Protein 1WZA (pdb70)

Nearest PDB structures (foldseek):
  1wza-assembly1_A  TM=1.002E+00  e=0.000E+00  Halothermothrix orenii
  7jjn-assembly2_B  TM=8.654E-01  e=2.143E-45  Agathobacter rectalis DSM 17629
  1lwh-assembly1_B  TM=9.141E-01  e=2.212E-43  Thermotoga maritima
  9fz2-assembly1_A  TM=8.509E-01  e=9.865E-45  Ruminococcus bromii
  6bs6-assembly2_B  TM=8.696E-01  e=1.626E-41  Bacteroides thetaiotaomicron VPI-5482

B-factor: mean 19.09, std 12.78, range [3.84, 70.96]

Organism: NCBI:txid31909

InterPro domains:
  IPR006047 Glycosyl hydrolase family 13, catalytic domain [PF00128] (37-436)
  IPR006047 Glycosyl hydrolase family 13, catalytic domain [SM00642] (36-428)
  IPR013780 Glycosyl hydrolase, all-beta [G3DSA:2.60.40.1180] (437-515)
  IPR017853 Glycoside hydrolase superfamily [SSF51445] (30-434)
  IPR045857 Oligo-1,6-glucosidase, domain 2 [G3DSA:3.90.400.10] (141-204)

Solvent-accessible surface area: 20446 Å² total; per-residue (Å²): 109,108,58,60,5,0,3,0,3,0,1,1,13,0,0,26,6,36,103,59,83,0,30,0,6,0,101,0,0,44,106,55,1,77,19,0,13,41,36,63,109,151,48,100,69,2,0,2,0,48,0,0,4,0,1,2,0,0,98,17,68,28,51,38,3,35,4,0,13,49,4,113,111,4,9,95,65,3,19,75,69,110,6,0,69,106,0,6,126,16,0,80,150,64,43,1,36,0,0,0,5,3,11,2,4,12,0,2,58,147,10,62,34,9,58,109,0,12,176,64,129,138,19,141,41,37,79,3,4,34,51,38,66,122,92,52,106,26,153,116,114,194,160,106,54,51,116,15,41,24,181,8,140,23,32,31,5,31,0,72,82,114,37,0,18,0,1,0,16,1,63,16,109,77,2,33,114,80,0,6,29,2,0,54,62,1,2,146,29,16,0,11,0,0,10,0,41,0,39,7,52,12,15,66,133,103,45,97,107,85,5,21,91,3,1,76,77,0,32,108,46,0,59,127,49,57,75,0,0,1,0,0,20,8,129,59,67,3,74,39,5,0,19,5,14,111,83,12,5,18,0,0,7,4,6,57,2,6,99,12,1,14,57,3,1,122,63,4,120,15,150,35,0,31,136,54,0,124,79,0,15,33,2,2,59,175,62,14,20,85,59,98,31,22,2,0,2,6,3,4,9,2,42,38,62,4,7,2,21,66,5,64,79,38,90,76,48,5,33,2,0,0,2,0,1,1,3,0,12,4,0,0,7,0,3,0,0,7,0,0,3,1,62,2,102,45,81,71,76,25,1,7,2,0,0,1,7,57,71,40,116,32,162,9,23,4,137,57,28,112,21,145,82,0,95,60,62,6,1,12,79,76,5,87,146,78,147,49,5,6,0,10,1,3,10,67,3,0,12,24,1,53,114,18,82,5,1,18,73,2,98,32,77,21,38,139,9,32,154,19,5,0,0,0,44,0,48,67,148,184,61,37,0,38,0,9,0,1,2,16,105,117,87,20,135,5,128,10,54,55,57,97,32,59,67,60,21,39,1,26,110,137,158,14,94,43,93,137,104,130,123,98,12,46,5,60,1,35,39,25,9,2,0,0,0,20,86,144

Secondary structure (DSSP, 8-state):
------EEEE-GGGS--SSSSS---HHHHHHTHHHH--S-TT--SS---SEEEE---EE-SSSS--S-SEEEEE-GGG--HHHHHHHHHHHHHTT-EEEEE---SB--TTSHHHHHHHT-TT-TTGGGB-B--S-----B-SSS-B-SEEEETTEEEE-SS-TTSPBB-TTSHHHHHHHHHHHHHHHHTT--EEEEE---TTS-GGGTTHHHHHHHHHHHHHTTTS--EEEEE--S-HHHHGGGGTTT-SEEB-HHHHHHHHHHHHHT-SHHHHHHHHHHHHHHHHHT-TTS---B-BS--TTS--HHHHTTT-HHHHHHHHHHHTTSSS--EEETTGGGT----SSHHHHTPPP--SSS--TT---SS--TTTTTT--HHHHTT-TTSHHHHHHHHHHHHHH-THHHHSEEEEE---TTEEEEEEE-SS-EEEEEEE-SSS-EEEEEESS-EEEEEESSSS----EE-SSEEEEEEPTT-EEEEEE-

CATH classification: 3.20.20.80 (+2 more: 3.90.400.10, 2.60.40.1180)

Radius of gyration: 23.41 Å; Cα contacts (8 Å, |Δi|>4): 1065; chains: 1; bounding box: 61×54×66 Å

Foldseek 3Di:
DDQFWAEEEDAQQFEWDDPPPQGGALVRCLVCVVQAFVLDLVDLNHLQTQEYEYQAQADDPDSRHLAHQDLVFGHVSHPGLVSVLVSLVSSVSSNHAYAYAQNLQWHFCNHPLNVQLLVDVPGPSVLQFAFDDDDFDWDDDDPQGITQWADGVVGITGHNRDPRTTGTQPVDVVSLVVSLVSLLVVVVSNHQYYEYAQDRPNQPPVRVVVSLVSLLVSQVSSCVNPHHAYEYEDPDDLLVVQCNLVRHHQEYEDPQLLVQLLVLLLVLFCPSNQVSVCVNVVSNCVRQNAPSHAYEYENDELVFWQSCVSNVVDVLSLLLSLLVRLQAEHHYYHYQQSQFSFGAHDDSDRSNHRAAADQADDHTTHPPDPNVRPNNPTHPVVQVPDCLHSNVLSSVSSSLCVVPVLSHRFDKAWDDFDGRWTWIWRDDPPWTKIKIWGSFQAKDKGKDFADDKDWDDKSDDDDWDWDDDPRITMTIHHGRIMTMMTGD

Sequence (488 aa):
FEKHGTYYEIFVRSFYDSDGDGIGDLKGIIEKLDYLNDGDPETIADLGVNGIWLMPIFKSPSYHGYDVTDYYKINPDYGTLEDFHKLVEAAHQRGIKVIIDLPINHTSERHPWFLKASRDKNSEYRDYYVWAGPDTDTKETKLDGGRVWHYSPTGMYYGYFWSGMPDLNYNNPEVQEKVIGIAKYWLKQGVDGFRLDGAMHIFPPAQYDKNFTWWEKFRQEIEEVKPVYLVGEVWDISETVAPYFKYGFDSTFNFKLAEAVIATAKAGFPFGFNKKAKHIYGVYDREVGFGNYIDAPFLTNHDQNRILDQLGQDRNKARVAASIYLTLPGNPFIYYGEEIGMRGQGPHEVIREPFQWYNGSGEGETYWEPAMYNDGFTSVEQEEKNLDSLLNHYRRLIHFRNENPVFYTGKIEIINGGLNVVAFRRYNDKRDLYVYHNLVNRPVKIKVASGNWTLLFNSGDKEITPVEDNNKLMYTIPAYTTIVLEKE

Structure (mmCIF, N/CA/C/O backbone):
data_1WZA
#
_entry.id   1WZA
#
_cell.length_a   55.126
_cell.length_b   61.658
_cell.length_c   147.625
_cell.angle_alpha   90.00
_cell.angle_beta   90.00
_cell.angle_gamma   90.00
#
_symmetry.space_group_name_H-M   'P 21 21 21'
#
loop_
_entity.id
_entity.type
_entity.pdbx_description
1 polymer 'alpha-amylase A'
2 non-polymer 'CALCIUM ION'
3 water water
#
loop_
_atom_site.group_PDB
_atom_site.id
_atom_site.type_symbol
_atom_site.label_atom_id
_atom_site.label_alt_id
_atom_site.label_comp_id
_atom_site.label_asym_id
_atom_site.label_entity_id
_atom_site.label_seq_id
_atom_site.pdbx_PDB_ins_code
_atom_site.Cartn_x
_atom_site.Cartn_y
_atom_site.Cartn_z
_atom_site.occupancy
_atom_site.B_iso_or_equiv
_atom_site.auth_seq_id
_atom_site.auth_comp_id
_atom_site.auth_asym_id
_atom_site.auth_atom_id
_atom_site.pdbx_PDB_model_num
ATOM 1 N N . PHE A 1 1 ? 35.446 54.774 8.477 1.00 25.14 28 PHE A N 1
ATOM 2 C CA . PHE A 1 1 ? 34.702 53.571 8.958 1.00 23.96 28 PHE A CA 1
ATOM 3 C C . PHE A 1 1 ? 35.524 52.861 10.031 1.00 22.99 28 PHE A C 1
ATOM 4 O O . PHE A 1 1 ? 36.454 52.114 9.724 1.00 24.11 28 PHE A O 1
ATOM 12 N N . GLU A 1 2 ? 35.181 53.117 11.290 1.00 21.38 29 GLU A N 1
ATOM 13 C CA . GLU A 1 2 ? 35.876 52.514 12.425 1.00 20.16 29 GLU A CA 1
ATOM 14 C C . GLU A 1 2 ? 35.394 51.082 12.634 1.00 17.08 29 GLU A C 1
ATOM 15 O O . GLU A 1 2 ? 34.246 50.858 13.012 1.00 19.35 29 GLU A O 1
ATOM 21 N N . LYS A 1 3 ? 36.275 50.115 12.399 1.00 13.65 30 LYS A N 1
ATOM 22 C CA . LYS A 1 3 ? 35.901 48.714 12.547 1.00 12.39 30 LYS A CA 1
ATOM 23 C C . LYS A 1 3 ? 36.101 48.146 13.945 1.00 11.12 30 LYS A C 1
ATOM 24 O O . LYS A 1 3 ? 35.577 47.076 14.256 1.00 12.21 30 LYS A O 1
ATOM 30 N N . HIS A 1 4 ? 36.853 48.854 14.782 1.00 10.74 31 HIS A N 1
ATOM 31 C CA . HIS A 1 4 ? 37.110 48.389 16.145 1.00 10.83 31 HIS A CA 1
ATOM 32 C C . HIS A 1 4 ? 35.958 48.735 17.078 1.00 10.41 31 HIS A C 1
ATOM 33 O O . HIS A 1 4 ? 35.430 49.844 17.042 1.00 12.53 31 HIS A O 1
ATOM 40 N N . GLY A 1 5 ? 35.571 47.775 17.908 1.00 7.57 32 GLY A N 1
ATOM 41 C CA . GLY A 1 5 ? 34.485 48.003 18.843 1.00 7.14 32 GLY A CA 1
ATOM 42 C C . GLY A 1 5 ? 34.048 46.718 19.519 1.00 7.71 32 GLY A C 1
ATOM 43 O O . GLY A 1 5 ? 34.358 45.620 19.046 1.00 8.10 32 GLY A O 1
ATOM 44 N N . THR A 1 6 ? 33.344 46.854 20.638 1.00 7.58 33 THR A N 1
ATOM 45 C CA . THR A 1 6 ? 32.842 45.699 21.376 1.00 5.92 33 THR A CA 1
ATOM 46 C C . THR A 1 6 ? 31.434 45.398 20.860 1.00 7.06 33 THR A C 1
ATOM 47 O O . THR A 1 6 ? 30.587 46.292 20.782 1.00 6.62 33 THR A O 1
ATOM 51 N N . TYR A 1 7 ? 31.193 44.140 20.496 1.00 6.16 34 TYR A N 1
ATOM 52 C CA . TYR A 1 7 ? 29.893 43.731 19.966 1.00 5.52 34 TYR A CA 1
ATOM 53 C C . TYR A 1 7 ? 29.004 42.965 20.944 1.00 4.61 34 TYR A C 1
ATOM 54 O O . TYR A 1 7 ? 29.488 42.315 21.872 1.00 5.96 34 TYR A O 1
ATOM 63 N N . TYR A 1 8 ? 27.698 43.047 20.705 1.00 5.21 35 TYR A N 1
ATOM 64 C CA . TYR A 1 8 ? 26.688 42.384 21.534 1.00 5.05 35 TYR A CA 1
ATOM 65 C C . TYR A 1 8 ? 25.813 41.531 20.610 1.00 5.07 35 TYR A C 1
ATOM 66 O O . TYR A 1 8 ? 25.179 42.055 19.688 1.00 5.16 35 TYR A O 1
ATOM 75 N N . GLU A 1 9 ? 25.790 40.221 20.852 1.00 5.32 36 GLU A N 1
ATOM 76 C CA . GLU A 1 9 ? 25.002 39.294 20.036 1.00 6.11 36 GLU A CA 1
ATOM 77 C C . GLU A 1 9 ? 23.579 39.159 20.568 1.00 6.22 36 GLU A C 1
ATOM 78 O O . GLU A 1 9 ? 23.370 38.735 21.708 1.00 6.93 36 GLU A O 1
ATOM 84 N N . ILE A 1 10 ? 22.606 39.488 19.724 1.00 5.09 37 ILE A N 1
ATOM 85 C CA . ILE A 1 10 ? 21.202 39.443 20.112 1.00 6.45 37 ILE A CA 1
ATOM 86 C C . ILE A 1 10 ? 20.367 38.391 19.391 1.00 6.56 37 ILE A C 1
ATOM 87 O O . ILE A 1 10 ? 20.401 38.297 18.165 1.00 6.86 37 ILE A O 1
ATOM 92 N N . PHE A 1 11 ? 19.637 37.589 20.156 1.00 7.44 38 PHE A N 1
ATOM 93 C CA . PHE A 1 11 ? 18.711 36.626 19.575 1.00 6.69 38 PHE A CA 1
ATOM 94 C C . PHE A 1 11 ? 17.428 37.449 19.683 1.00 7.20 38 PHE A C 1
ATOM 95 O O . PHE A 1 11 ? 16.879 37.617 20.770 1.00 6.96 38 PHE A O 1
ATOM 103 N N . VAL A 1 12 ? 16.977 37.999 18.559 1.00 7.49 39 VAL A N 1
ATOM 104 C CA . VAL A 1 12 ? 15.800 38.859 18.549 1.00 8.14 39 VAL A CA 1
ATOM 105 C C . VAL A 1 12 ? 14.585 38.307 19.291 1.00 8.11 39 VAL A C 1
ATOM 106 O O . VAL A 1 12 ? 13.948 39.021 20.071 1.00 6.23 39 VAL A O 1
ATOM 110 N N . ARG A 1 13 ? 14.281 37.031 19.070 1.00 7.65 40 ARG A N 1
ATOM 111 C CA . ARG A 1 13 ? 13.129 36.385 19.695 1.00 7.79 40 ARG A CA 1
ATOM 112 C C . ARG A 1 13 ? 13.115 36.478 21.221 1.00 6.67 40 ARG A C 1
ATOM 113 O O . ARG A 1 13 ? 12.046 36.505 21.834 1.00 6.65 40 ARG A O 1
ATOM 121 N N . SER A 1 14 ? 14.297 36.546 21.827 1.00 6.47 41 SER A N 1
ATOM 122 C CA . SER A 1 14 ? 14.411 36.597 23.287 1.00 8.12 41 SER A CA 1
ATOM 123 C C . SER A 1 14 ? 14.806 37.928 23.926 1.00 8.00 41 SER A C 1
ATOM 124 O O . SER A 1 14 ? 14.994 37.987 25.142 1.00 8.08 41 SER A O 1
ATOM 127 N N . PHE A 1 15 ? 14.921 38.999 23.148 1.00 6.95 42 PHE A N 1
ATOM 128 C CA . PHE A 1 15 ? 15.350 40.260 23.740 1.00 7.37 42 PHE A CA 1
ATOM 129 C C . PHE A 1 15 ? 14.230 41.124 24.328 1.00 7.99 42 PHE A C 1
ATOM 130 O O . PHE A 1 15 ? 14.042 41.127 25.541 1.00 7.19 42 PHE A O 1
ATOM 138 N N . TYR A 1 16 ? 13.493 41.858 23.493 1.00 7.75 43 TYR A N 1
ATOM 139 C CA . TYR A 1 16 ? 12.411 42.703 24.015 1.00 8.23 43 TYR A CA 1
ATOM 140 C C . TYR A 1 16 ? 11.198 42.683 23.086 1.00 8.02 43 TYR A C 1
ATOM 141 O O . TYR A 1 16 ? 11.321 42.895 21.878 1.00 6.48 43 TYR A O 1
ATOM 150 N N . ASP A 1 17 ? 10.031 42.434 23.674 1.00 8.45 44 ASP A N 1
ATOM 151 C CA . ASP A 1 17 ? 8.757 42.349 22.963 1.00 8.11 44 ASP A CA 1
ATOM 152 C C . ASP A 1 17 ? 7.980 43.671 23.061 1.00 9.86 44 ASP A C 1
ATOM 153 O O . ASP A 1 17 ? 7.438 44.008 24.110 1.00 11.67 44 ASP A O 1
ATOM 158 N N . SER A 1 18 ? 7.920 44.409 21.954 1.00 9.85 45 SER A N 1
ATOM 159 C CA . SER A 1 18 ? 7.239 45.703 21.941 1.00 10.68 45 SER A CA 1
ATOM 160 C C . SER A 1 18 ? 5.725 45.667 21.756 1.00 11.24 45 SER A C 1
ATOM 161 O O . SER A 1 18 ? 5.049 46.638 22.097 1.00 12.64 45 SER A O 1
ATOM 164 N N . ASP A 1 19 ? 5.176 44.575 21.230 1.00 10.86 46 ASP A N 1
ATOM 165 C CA . ASP A 1 19 ? 3.730 44.547 21.013 1.00 11.94 46 ASP A CA 1
ATOM 166 C C . ASP A 1 19 ? 2.871 43.533 21.771 1.00 11.27 46 ASP A C 1
ATOM 167 O O . ASP A 1 19 ? 1.705 43.329 21.429 1.00 12.99 46 ASP A O 1
ATOM 172 N N . GLY A 1 20 ? 3.437 42.896 22.791 1.00 11.18 47 GLY A N 1
ATOM 173 C CA . GLY A 1 20 ? 2.666 41.976 23.611 1.00 11.53 47 GLY A CA 1
ATOM 174 C C . GLY A 1 20 ? 2.294 40.582 23.139 1.00 12.47 47 GLY A C 1
ATOM 175 O O . GLY A 1 20 ? 1.283 40.039 23.594 1.00 13.42 47 GLY A O 1
ATOM 176 N N . ASP A 1 21 ? 3.076 39.987 22.246 1.00 12.27 48 ASP A N 1
ATOM 177 C CA . ASP A 1 21 ? 2.762 38.635 21.805 1.00 12.61 48 ASP A CA 1
ATOM 178 C C . ASP A 1 21 ? 3.770 37.639 22.382 1.00 12.06 48 ASP A C 1
ATOM 179 O O . ASP A 1 21 ? 3.725 36.444 22.085 1.00 11.96 48 ASP A O 1
ATOM 184 N N . GLY A 1 22 ? 4.668 38.147 23.221 1.00 11.78 49 GLY A N 1
ATOM 185 C CA . GLY A 1 22 ? 5.668 37.301 23.856 1.00 11.42 49 GLY A CA 1
ATOM 186 C C . GLY A 1 22 ? 6.913 37.025 23.038 1.00 10.59 49 GLY A C 1
ATOM 187 O O . GLY A 1 22 ? 7.863 36.417 23.531 1.00 8.90 49 GLY A O 1
ATOM 188 N N . ILE A 1 23 ? 6.915 37.482 21.792 1.00 9.70 50 ILE A N 1
ATOM 189 C CA . ILE A 1 23 ? 8.044 37.273 20.889 1.00 9.30 50 ILE A CA 1
ATOM 190 C C . ILE A 1 23 ? 8.905 38.523 20.792 1.00 8.82 50 ILE A C 1
ATOM 191 O O . ILE A 1 23 ? 8.392 39.599 20.532 1.00 8.70 50 ILE A O 1
ATOM 196 N N . GLY A 1 24 ? 10.210 38.396 21.004 1.00 7.41 51 GLY A N 1
ATOM 197 C CA . GLY A 1 24 ? 11.065 39.565 20.885 1.00 6.40 51 GLY A CA 1
ATOM 198 C C . GLY A 1 24 ? 11.017 40.083 19.455 1.00 6.48 51 GLY A C 1
ATOM 199 O O . GLY A 1 24 ? 10.897 39.296 18.519 1.00 7.26 51 GLY A O 1
ATOM 200 N N . ASP A 1 25 ? 11.113 41.398 19.273 1.00 7.12 52 ASP A N 1
ATOM 201 C CA . ASP A 1 25 ? 11.054 41.978 17.933 1.00 7.27 52 ASP A CA 1
ATOM 202 C C . ASP A 1 25 ? 11.986 43.171 17.737 1.00 8.10 52 ASP A C 1
ATOM 203 O O . ASP A 1 25 ? 12.628 43.636 18.685 1.00 7.27 52 ASP A O 1
ATOM 208 N N . LEU A 1 26 ? 12.051 43.666 16.503 1.00 7.66 53 LEU A N 1
ATOM 209 C CA . LEU A 1 26 ? 12.924 44.785 16.160 1.00 6.30 53 LEU A CA 1
ATOM 210 C C . LEU A 1 26 ? 12.574 46.103 16.850 1.00 8.40 53 LEU A C 1
ATOM 211 O O . LEU A 1 26 ? 13.470 46.813 17.298 1.00 8.50 53 LEU A O 1
ATOM 216 N N . LYS A 1 27 ? 11.290 46.437 16.943 1.00 9.02 54 LYS A N 1
ATOM 217 C CA . LYS A 1 27 ? 10.902 47.674 17.622 1.00 8.87 54 LYS A CA 1
ATOM 218 C C . LYS A 1 27 ? 11.295 47.563 19.096 1.00 9.93 54 LYS A C 1
ATOM 219 O O . LYS A 1 27 ? 11.566 48.567 19.754 1.00 10.02 54 LYS A O 1
ATOM 225 N N . GLY A 1 28 ? 11.311 46.334 19.606 1.00 8.01 55 GLY A N 1
ATOM 226 C CA . GLY A 1 28 ? 11.681 46.112 20.993 1.00 9.00 55 GLY A CA 1
ATOM 227 C C . GLY A 1 28 ? 13.129 46.495 21.223 1.00 8.35 55 GLY A C 1
ATOM 228 O O . GLY A 1 28 ? 13.467 47.118 22.235 1.00 8.67 55 GLY A O 1
ATOM 229 N N . ILE A 1 29 ? 13.999 46.125 20.286 1.00 8.48 56 ILE A N 1
ATOM 230 C CA . ILE A 1 29 ? 15.408 46.466 20.415 1.00 8.42 56 ILE A CA 1
ATOM 231 C C . ILE A 1 29 ? 15.532 47.990 20.411 1.00 9.14 56 ILE A C 1
ATOM 232 O O . ILE A 1 29 ? 16.277 48.555 21.202 1.00 9.11 56 ILE A O 1
ATOM 237 N N . ILE A 1 30 ? 14.777 48.650 19.537 1.00 8.49 57 ILE A N 1
ATOM 238 C CA . ILE A 1 30 ? 14.812 50.105 19.456 1.00 9.00 57 ILE A CA 1
ATOM 239 C C . ILE A 1 30 ? 14.459 50.709 20.816 1.00 9.13 57 ILE A C 1
ATOM 240 O O . ILE A 1 30 ? 15.137 51.617 21.291 1.00 10.03 57 ILE A O 1
ATOM 245 N N . GLU A 1 31 ? 13.408 50.190 21.444 1.00 9.63 58 GLU A N 1
ATOM 246 C CA . GLU A 1 31 ? 12.965 50.696 22.739 1.00 10.34 58 GLU A CA 1
ATOM 247 C C . GLU A 1 31 ? 14.020 50.549 23.835 1.00 10.55 58 GLU A C 1
ATOM 248 O O . GLU A 1 31 ? 14.062 51.348 24.773 1.00 10.88 58 GLU A O 1
ATOM 254 N N . LYS A 1 32 ? 14.878 49.542 23.702 1.00 9.26 59 LYS A N 1
ATOM 255 C CA . LYS A 1 32 ? 15.923 49.282 24.690 1.00 11.34 59 LYS A CA 1
ATOM 256 C C . LYS A 1 32 ? 17.339 49.648 24.251 1.00 10.95 59 LYS A C 1
ATOM 257 O O . LYS A 1 32 ? 18.310 49.300 24.929 1.00 11.09 59 LYS A O 1
ATOM 263 N N . LEU A 1 33 ? 17.472 50.365 23.139 1.00 9.67 60 LEU A N 1
ATOM 264 C CA . LEU A 1 33 ? 18.797 50.726 22.645 1.00 9.43 60 LEU A CA 1
ATOM 265 C C . LEU A 1 33 ? 19.691 51.426 23.658 1.00 10.14 60 LEU A C 1
ATOM 266 O O . LEU A 1 33 ? 20.890 51.170 23.701 1.00 10.20 60 LEU A O 1
ATOM 271 N N . ASP A 1 34 ? 19.119 52.304 24.475 1.00 9.76 61 ASP A N 1
ATOM 272 C CA . ASP A 1 34 ? 19.921 53.019 25.465 1.00 11.20 61 ASP A CA 1
ATOM 273 C C . ASP A 1 34 ? 20.584 52.094 26.484 1.00 10.22 61 ASP A C 1
ATOM 274 O O . ASP A 1 34 ? 21.550 52.483 27.143 1.00 10.55 61 ASP A O 1
ATOM 279 N N . TYR A 1 35 ? 20.061 50.879 26.624 1.00 9.37 62 TYR A N 1
ATOM 280 C CA . TYR A 1 35 ? 20.641 49.908 27.548 1.00 8.46 62 TYR A CA 1
ATOM 281 C C . TYR A 1 35 ? 21.982 49.447 26.977 1.00 8.56 62 TYR A C 1
ATOM 282 O O . TYR A 1 35 ? 22.930 49.179 27.720 1.00 8.89 62 TYR A O 1
ATOM 291 N N . LEU A 1 36 ? 22.053 49.362 25.650 1.00 8.59 63 LEU A N 1
ATOM 292 C CA . LEU A 1 36 ? 23.268 48.931 24.967 1.00 8.85 63 LEU A CA 1
ATOM 293 C C . LEU A 1 36 ? 24.257 50.083 24.771 1.00 8.40 63 LEU A C 1
ATOM 294 O O . LEU A 1 36 ? 25.435 49.951 25.077 1.00 7.09 63 LEU A O 1
ATOM 299 N N . ASN A 1 37 ? 23.782 51.207 24.239 1.00 8.15 64 ASN A N 1
ATOM 300 C CA . ASN A 1 37 ? 24.622 52.388 24.064 1.00 9.26 64 ASN A CA 1
ATOM 301 C C . ASN A 1 37 ? 23.683 53.573 23.929 1.00 10.19 64 ASN A C 1
ATOM 302 O O . ASN A 1 37 ? 22.853 53.601 23.021 1.00 10.45 64 ASN A O 1
ATOM 307 N N . ASP A 1 38 ? 23.800 54.545 24.830 1.00 10.22 65 ASP A N 1
ATOM 308 C CA . ASP A 1 38 ? 22.924 55.709 24.768 1.00 11.06 65 ASP A CA 1
ATOM 309 C C . ASP A 1 38 ? 23.491 56.844 23.914 1.00 11.89 65 ASP A C 1
ATOM 310 O O . ASP A 1 38 ? 22.925 57.940 23.864 1.00 12.08 65 ASP A O 1
ATOM 315 N N . GLY A 1 39 ? 24.607 56.568 23.241 1.00 10.65 66 GLY A N 1
ATOM 316 C CA . GLY A 1 39 ? 25.231 57.549 22.368 1.00 13.27 66 GLY A CA 1
ATOM 317 C C . GLY A 1 39 ? 26.037 58.651 23.031 1.00 14.45 66 GLY A C 1
ATOM 318 O O . GLY A 1 39 ? 26.540 59.547 22.347 1.00 15.84 66 GLY A O 1
ATOM 319 N N . ASP A 1 40 ? 26.179 58.591 24.351 1.00 14.18 67 ASP A N 1
ATOM 320 C CA . ASP A 1 40 ? 26.921 59.618 25.079 1.00 15.04 67 ASP A CA 1
ATOM 321 C C . ASP A 1 40 ? 28.099 59.001 25.828 1.00 15.14 67 ASP A C 1
ATOM 322 O O . ASP A 1 40 ? 27.936 58.488 26.921 1.00 14.80 67 ASP A O 1
ATOM 327 N N . PRO A 1 41 ? 29.311 59.075 25.263 1.00 16.20 68 PRO A N 1
ATOM 328 C CA . PRO A 1 41 ? 30.479 58.493 25.931 1.00 16.38 68 PRO A CA 1
ATOM 329 C C . PRO A 1 41 ? 30.776 58.993 27.350 1.00 16.76 68 PRO A C 1
ATOM 330 O O . PRO A 1 41 ? 31.630 58.434 28.035 1.00 18.56 68 PRO A O 1
ATOM 334 N N . GLU A 1 42 ? 30.074 60.032 27.794 1.00 17.51 69 GLU A N 1
ATOM 335 C CA . GLU A 1 42 ? 30.304 60.567 29.135 1.00 17.95 69 GLU A CA 1
ATOM 336 C C . GLU A 1 42 ? 29.550 59.812 30.229 1.00 17.28 69 GLU A C 1
ATOM 337 O O . GLU A 1 42 ? 29.928 59.877 31.399 1.00 18.54 69 GLU A O 1
ATOM 343 N N . THR A 1 43 ? 28.484 59.106 29.867 1.00 13.14 70 THR A N 1
ATOM 344 C CA . THR A 1 43 ? 27.723 58.369 30.872 1.00 12.45 70 THR A CA 1
ATOM 345 C C . THR A 1 43 ? 28.094 56.891 30.849 1.00 12.65 70 THR A C 1
ATOM 346 O O . THR A 1 43 ? 28.649 56.402 29.866 1.00 12.60 70 THR A O 1
ATOM 350 N N . ILE A 1 44 ? 27.809 56.189 31.939 1.00 12.71 71 ILE A N 1
ATOM 351 C CA . ILE A 1 44 ? 28.078 54.754 31.998 1.00 14.04 71 ILE A CA 1
ATOM 352 C C . ILE A 1 44 ? 26.776 54.081 32.430 1.00 14.06 71 ILE A C 1
ATOM 353 O O . ILE A 1 44 ? 26.760 53.114 33.188 1.00 16.24 71 ILE A O 1
ATOM 358 N N . ALA A 1 45 ? 25.676 54.629 31.924 1.00 14.22 72 ALA A N 1
ATOM 359 C CA . ALA A 1 45 ? 24.345 54.114 32.206 1.00 12.48 72 ALA A CA 1
ATOM 360 C C . ALA A 1 45 ? 24.045 52.969 31.248 1.00 12.05 72 ALA A C 1
ATOM 361 O O . ALA A 1 45 ? 23.118 52.190 31.460 1.00 11.91 72 ALA A O 1
ATOM 363 N N . ASP A 1 46 ? 24.850 52.876 30.196 1.00 10.82 73 ASP A N 1
ATOM 364 C CA . ASP A 1 46 ? 24.689 51.853 29.166 1.00 10.21 73 ASP A CA 1
ATOM 365 C C . ASP A 1 46 ? 25.858 50.875 29.205 1.00 11.01 73 ASP A C 1
ATOM 366 O O . ASP A 1 46 ? 26.831 51.103 29.917 1.00 11.09 73 ASP A O 1
ATOM 3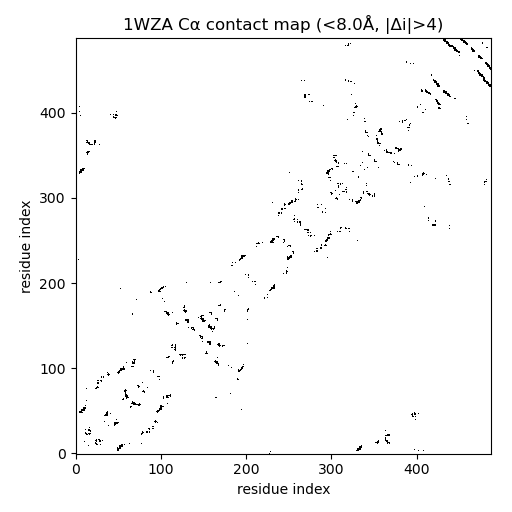71 N N . LEU A 1 47 ? 25.764 49.787 28.442 1.00 9.16 74 LEU A N 1
ATOM 372 C CA . LEU A 1 47 ? 26.860 48.825 28.380 1.00 8.98 74 LEU A CA 1
ATOM 373 C C . LEU A 1 47 ? 28.044 49.498 27.690 1.00 9.22 74 LEU A C 1
ATOM 374 O O . LEU A 1 47 ? 29.193 49.327 28.097 1.00 11.07 74 LEU A O 1
ATOM 379 N N . GLY A 1 48 ? 27.750 50.264 26.643 1.00 8.47 75 GLY A N 1
ATOM 380 C CA . GLY A 1 48 ? 28.787 50.953 25.898 1.00 8.00 75 GLY A CA 1
ATOM 381 C C . GLY A 1 48 ? 29.264 50.194 24.668 1.00 7.30 75 GLY A C 1
ATOM 382 O O . GLY A 1 48 ? 30.304 50.529 24.096 1.00 8.74 75 GLY A O 1
ATOM 383 N N . VAL A 1 49 ? 28.519 49.174 24.250 1.00 8.42 76 VAL A N 1
ATOM 384 C CA . VAL A 1 49 ? 28.921 48.399 23.076 1.00 8.51 76 VAL A CA 1
ATOM 385 C C . VAL A 1 49 ? 28.785 49.247 21.815 1.00 8.44 76 VAL A C 1
ATOM 386 O O . VAL A 1 49 ? 27.895 50.093 21.731 1.00 9.63 76 VAL A O 1
ATOM 390 N N . ASN A 1 50 ? 29.664 49.042 20.837 1.00 8.52 77 ASN A N 1
ATOM 391 C CA . ASN A 1 50 ? 29.575 49.838 19.619 1.00 9.56 77 ASN A CA 1
ATOM 392 C C . ASN A 1 50 ? 29.116 49.071 18.404 1.00 8.63 77 ASN A C 1
ATOM 393 O O . ASN A 1 50 ? 29.241 49.542 17.276 1.00 9.37 77 ASN A O 1
ATOM 398 N N . GLY A 1 51 ? 28.567 47.890 18.644 1.00 8.42 78 GLY A N 1
ATOM 399 C CA . GLY A 1 51 ? 28.056 47.092 17.552 1.00 8.33 78 GLY A CA 1
ATOM 400 C C . GLY A 1 51 ? 27.118 46.020 18.066 1.00 7.30 78 GLY A C 1
ATOM 401 O O . GLY A 1 51 ? 27.261 45.547 19.196 1.00 6.84 78 GLY A O 1
ATOM 402 N N . ILE A 1 52 ? 26.129 45.663 17.256 1.00 7.45 79 ILE A N 1
ATOM 403 C CA . ILE A 1 52 ? 25.215 44.597 17.625 1.00 6.65 79 ILE A CA 1
ATOM 404 C C . ILE A 1 52 ? 25.115 43.652 16.442 1.00 7.85 79 ILE A C 1
ATOM 405 O O . ILE A 1 52 ? 25.168 44.077 15.281 1.00 7.88 79 ILE A O 1
ATOM 410 N N . TRP A 1 53 ? 25.012 42.366 16.750 1.00 5.91 80 TRP A N 1
ATOM 411 C CA . TRP A 1 53 ? 24.878 41.327 15.742 1.00 6.95 80 TRP A CA 1
ATOM 412 C C . TRP A 1 53 ? 23.550 40.633 16.005 1.00 8.00 80 TRP A C 1
ATOM 413 O O . TRP A 1 53 ? 23.316 40.095 17.091 1.00 7.50 80 TRP A O 1
ATOM 424 N N . LEU A 1 54 ? 22.674 40.670 15.009 1.00 6.46 81 LEU A N 1
ATOM 425 C CA . LEU A 1 54 ? 21.368 40.045 15.123 1.00 6.30 81 LEU A CA 1
ATOM 426 C C . LEU A 1 54 ? 21.383 38.640 14.534 1.00 7.11 81 LEU A C 1
ATOM 427 O O . LEU A 1 54 ? 21.799 38.444 13.388 1.00 8.00 81 LEU A O 1
ATOM 432 N N . MET A 1 55 ? 20.939 37.661 15.314 1.00 6.42 82 MET A N 1
ATOM 433 C CA . MET A 1 55 ? 20.863 36.299 14.799 1.00 7.14 82 MET A CA 1
ATOM 434 C C . MET A 1 55 ? 19.840 36.371 13.645 1.00 8.24 82 MET A C 1
ATOM 435 O O . MET A 1 55 ? 19.083 37.336 13.546 1.00 8.44 82 MET A O 1
ATOM 440 N N . PRO A 1 56 ? 19.800 35.356 12.762 1.00 8.50 83 PRO A N 1
ATOM 441 C CA . PRO A 1 56 ? 18.886 35.335 11.607 1.00 9.09 83 PRO A CA 1
ATOM 442 C C . PRO A 1 56 ? 17.532 36.031 11.720 1.00 8.20 83 PRO A C 1
ATOM 443 O O . PRO A 1 56 ? 16.684 35.621 12.507 1.00 8.43 83 PRO A O 1
ATOM 447 N N . ILE A 1 57 ? 17.328 37.069 10.906 1.00 6.40 84 ILE A N 1
ATOM 448 C CA . ILE A 1 57 ? 16.065 37.798 10.927 1.00 8.25 84 ILE A CA 1
ATOM 449 C C . ILE A 1 57 ? 15.200 37.600 9.683 1.00 8.30 84 ILE A C 1
ATOM 450 O O . ILE A 1 57 ? 14.194 38.284 9.518 1.00 10.97 84 ILE A O 1
ATOM 455 N N . PHE A 1 58 ? 15.582 36.668 8.813 1.00 8.19 85 PHE A N 1
ATOM 456 C CA . PHE A 1 58 ? 14.808 36.432 7.589 1.00 9.58 85 PHE A CA 1
ATOM 457 C C . PHE A 1 58 ? 13.682 35.418 7.778 1.00 9.28 85 PHE A C 1
ATOM 458 O O . PHE A 1 58 ? 13.631 34.703 8.779 1.00 8.81 85 PHE A O 1
ATOM 466 N N . LYS A 1 59 ? 12.776 35.359 6.803 1.00 10.11 86 LYS A N 1
ATOM 467 C CA . LYS A 1 59 ? 11.667 34.412 6.859 1.00 11.15 86 LYS A CA 1
ATOM 468 C C . LYS A 1 59 ? 12.250 33.006 7.032 1.00 11.37 86 LYS A C 1
ATOM 469 O O . LYS A 1 59 ? 13.223 32.645 6.367 1.00 11.84 86 LYS A O 1
ATOM 475 N N . SER A 1 60 ? 11.654 32.224 7.928 1.00 10.71 87 SER A N 1
ATOM 476 C CA . SER A 1 60 ? 12.121 30.873 8.226 1.00 12.08 87 SER A CA 1
ATOM 477 C C . SER A 1 60 ? 11.045 30.109 8.997 1.00 12.33 87 SER A C 1
ATOM 478 O O . SER A 1 60 ? 10.235 30.715 9.697 1.00 12.43 87 SER A O 1
ATOM 481 N N . PRO A 1 61 ? 11.022 28.768 8.878 1.00 12.37 88 PRO A N 1
ATOM 482 C CA . PRO A 1 61 ? 10.007 27.999 9.608 1.00 14.28 88 PRO A CA 1
ATOM 483 C C . PRO A 1 61 ? 10.377 27.678 11.062 1.00 14.44 88 PRO A C 1
ATOM 484 O O . PRO A 1 61 ? 9.512 27.292 11.853 1.00 16.06 88 PRO A O 1
ATOM 488 N N . SER A 1 62 ? 11.651 27.849 11.415 1.00 13.30 89 SER A N 1
ATOM 489 C CA . SER A 1 62 ? 12.127 27.547 12.766 1.00 12.05 89 SER A CA 1
ATOM 490 C C . SER A 1 62 ? 12.238 28.750 13.697 1.00 11.61 89 SER A C 1
ATOM 491 O O . SER A 1 62 ? 12.187 29.900 13.263 1.00 11.24 89 SER A O 1
ATOM 494 N N . TYR A 1 63 ? 12.414 28.466 14.983 1.00 10.42 90 TYR A N 1
ATOM 495 C CA . TYR A 1 63 ? 12.536 29.517 15.986 1.00 10.01 90 TYR A CA 1
ATOM 496 C C . TYR A 1 63 ? 13.909 30.193 15.936 1.00 10.05 90 TYR A C 1
ATOM 497 O O . TYR A 1 63 ? 14.063 31.313 16.422 1.00 9.76 90 TYR A O 1
ATOM 506 N N . HIS A 1 64 ? 14.898 29.522 15.349 1.00 9.72 91 HIS A N 1
ATOM 507 C CA . HIS A 1 64 ? 16.247 30.082 15.268 1.00 10.15 91 HIS A CA 1
ATOM 508 C C . HIS A 1 64 ? 16.542 30.828 13.965 1.00 10.52 91 HIS A C 1
ATOM 509 O O . HIS A 1 64 ? 17.337 31.768 13.952 1.00 9.58 91 HIS A O 1
ATOM 516 N N . GLY A 1 65 ? 15.909 30.407 12.873 1.00 8.90 92 GLY A N 1
ATOM 517 C CA . GLY A 1 65 ? 16.088 31.090 11.603 1.00 9.44 92 GLY A CA 1
ATOM 518 C C . GLY A 1 65 ? 17.278 30.768 10.719 1.00 9.01 92 GLY A C 1
ATOM 519 O O . GLY A 1 65 ? 17.438 31.401 9.671 1.00 9.50 92 GLY A O 1
ATOM 520 N N . TYR A 1 66 ? 18.103 29.798 11.099 1.00 10.77 93 TYR A N 1
ATOM 521 C CA . TYR A 1 66 ? 19.261 29.465 10.273 1.00 10.57 93 TYR A CA 1
ATOM 522 C C . TYR A 1 66 ? 18.909 28.750 8.971 1.00 11.42 93 TYR A C 1
ATOM 523 O O . TYR A 1 66 ? 19.766 28.570 8.104 1.00 11.85 93 TYR A O 1
ATOM 532 N N . ASP A 1 67 ? 17.645 28.352 8.840 1.00 11.74 94 ASP A N 1
ATOM 533 C CA . ASP A 1 67 ? 17.148 27.715 7.622 1.00 12.01 94 ASP A CA 1
ATOM 534 C C . ASP A 1 67 ? 16.174 28.724 7.002 1.00 11.71 94 ASP A C 1
ATOM 535 O O . ASP A 1 67 ? 15.003 28.802 7.375 1.00 10.70 94 ASP A O 1
ATOM 540 N N . VAL A 1 68 ? 16.700 29.511 6.065 1.00 10.06 95 VAL A N 1
ATOM 541 C CA . VAL A 1 68 ? 15.972 30.588 5.388 1.00 11.75 95 VAL A CA 1
ATOM 542 C C . VAL A 1 68 ? 15.088 30.209 4.201 1.00 11.41 95 VAL A C 1
ATOM 543 O O . VAL A 1 68 ? 15.502 29.452 3.320 1.00 12.24 95 VAL A O 1
ATOM 547 N N . THR A 1 69 ? 13.877 30.765 4.172 1.00 11.66 96 THR A N 1
ATOM 548 C CA . THR A 1 69 ? 12.945 30.509 3.078 1.00 12.41 96 THR A CA 1
ATOM 549 C C . THR A 1 69 ? 12.766 31.731 2.168 1.00 12.75 96 THR A C 1
ATOM 550 O O . THR A 1 69 ? 12.226 31.612 1.071 1.00 13.32 96 THR A O 1
ATOM 554 N N . ASP A 1 70 ? 13.209 32.901 2.625 1.00 12.16 97 ASP A N 1
ATOM 555 C CA . ASP A 1 70 ? 13.121 34.123 1.819 1.00 12.51 97 ASP A CA 1
ATOM 556 C C . ASP A 1 70 ? 14.147 35.138 2.313 1.00 12.41 97 ASP A C 1
ATOM 557 O O . ASP A 1 70 ? 13.967 35.739 3.371 1.00 11.81 97 ASP A O 1
ATOM 562 N N . TYR A 1 71 ? 15.219 35.330 1.549 1.00 11.78 98 TYR A N 1
ATOM 563 C CA . TYR A 1 71 ? 16.280 36.266 1.932 1.00 11.32 98 TYR A CA 1
ATOM 564 C C . TYR A 1 71 ? 15.904 37.742 1.823 1.00 12.32 98 TYR A C 1
ATOM 565 O O . TYR A 1 71 ? 16.617 38.602 2.340 1.00 10.07 98 TYR A O 1
ATOM 574 N N . TYR A 1 72 ? 14.788 38.034 1.164 1.00 10.84 99 TYR A N 1
ATOM 575 C CA . TYR A 1 72 ? 14.355 39.417 0.981 1.00 12.56 99 TYR A CA 1
ATOM 576 C C . TYR A 1 72 ? 13.174 39.822 1.854 1.00 12.97 99 TYR A C 1
ATOM 577 O O . TYR A 1 72 ? 12.563 40.870 1.637 1.00 14.32 99 TYR A O 1
ATOM 586 N N . LYS A 1 73 ? 12.858 39.002 2.848 1.00 12.36 100 LYS A N 1
ATOM 587 C CA . LYS A 1 73 ? 11.739 39.298 3.730 1.00 14.05 100 LYS A CA 1
ATOM 588 C C . LYS A 1 73 ? 12.093 39.101 5.203 1.00 13.38 100 LYS A C 1
ATOM 589 O O . LYS A 1 73 ? 12.697 38.095 5.578 1.00 12.47 100 LYS A O 1
ATOM 595 N N . ILE A 1 74 ? 11.726 40.076 6.029 1.00 11.85 101 ILE A N 1
ATOM 596 C CA . ILE A 1 74 ? 11.967 39.996 7.469 1.00 12.07 101 ILE A CA 1
ATOM 597 C C . ILE A 1 74 ? 10.941 39.024 8.058 1.00 11.13 101 ILE A C 1
ATOM 598 O O . ILE A 1 74 ? 9.765 39.045 7.688 1.00 11.36 101 ILE A O 1
ATOM 603 N N . ASN A 1 75 ? 11.394 38.167 8.966 1.00 10.66 102 ASN A N 1
ATOM 604 C CA . ASN A 1 75 ? 10.515 37.214 9.638 1.00 10.39 102 ASN A CA 1
ATOM 605 C C . ASN A 1 75 ? 9.395 38.026 10.300 1.00 10.40 102 ASN A C 1
ATOM 606 O O . ASN A 1 75 ? 9.666 38.893 11.127 1.00 9.19 102 ASN A O 1
ATOM 611 N N . PRO A 1 76 ? 8.126 37.768 9.937 1.00 10.55 103 PRO A N 1
ATOM 612 C CA . PRO A 1 76 ? 7.006 38.507 10.532 1.00 11.37 103 PRO A CA 1
ATOM 613 C C . PRO A 1 76 ? 7.022 38.505 12.061 1.00 11.17 103 PRO A C 1
ATOM 614 O O . PRO A 1 76 ? 6.569 39.463 12.698 1.00 11.22 103 PRO A O 1
ATOM 618 N N . ASP A 1 77 ? 7.542 37.426 12.640 1.00 10.12 104 ASP A N 1
ATOM 619 C CA . ASP A 1 77 ? 7.642 37.289 14.095 1.00 11.31 104 ASP A CA 1
ATOM 620 C C . ASP A 1 77 ? 8.447 38.431 14.714 1.00 10.39 104 ASP A C 1
ATOM 621 O O . ASP A 1 77 ? 8.205 38.821 15.859 1.00 11.47 104 ASP A O 1
ATOM 626 N N . TYR A 1 78 ? 9.406 38.956 13.955 1.00 8.94 105 TYR A N 1
ATOM 627 C CA . TYR A 1 78 ? 10.284 40.016 14.445 1.00 8.66 105 TYR A CA 1
ATOM 628 C C . TYR A 1 78 ? 9.914 41.418 14.000 1.00 8.41 105 TYR A C 1
ATOM 629 O O . TYR A 1 78 ? 10.573 42.388 14.377 1.00 9.47 105 TYR A O 1
ATOM 638 N N . GLY A 1 79 ? 8.874 41.534 13.190 1.00 9.08 106 GLY A N 1
ATOM 639 C CA . GLY A 1 79 ? 8.482 42.853 12.739 1.00 10.67 106 GLY A CA 1
ATOM 640 C C . GLY A 1 79 ? 8.512 43.028 11.238 1.00 10.99 106 GLY A C 1
ATOM 641 O O . GLY A 1 79 ? 8.323 42.076 10.479 1.00 12.53 106 GLY A O 1
ATOM 642 N N . THR A 1 80 ? 8.781 44.258 10.818 1.00 9.93 107 THR A N 1
ATOM 643 C CA . THR A 1 80 ? 8.778 44.612 9.404 1.00 10.75 107 THR A CA 1
ATOM 644 C C . THR A 1 80 ? 10.064 45.281 8.917 1.00 10.63 107 THR A C 1
ATOM 645 O O . THR A 1 80 ? 10.956 45.601 9.704 1.00 10.29 107 THR A O 1
ATOM 649 N N . LEU A 1 81 ? 10.145 45.500 7.605 1.00 9.58 108 LEU A N 1
ATOM 650 C CA . LEU A 1 81 ? 11.308 46.154 7.013 1.00 10.32 108 LEU A CA 1
ATOM 651 C C . LEU A 1 81 ? 11.385 47.588 7.528 1.00 9.50 108 LEU A C 1
ATOM 652 O O . LEU A 1 81 ? 12.473 48.122 7.737 1.00 10.64 108 LEU A O 1
ATOM 657 N N . GLU A 1 82 ? 10.228 48.213 7.732 1.00 10.55 109 GLU A N 1
ATOM 658 C CA . GLU A 1 82 ? 10.221 49.578 8.238 1.00 8.93 109 GLU A CA 1
ATOM 659 C C . GLU A 1 82 ? 10.845 49.587 9.634 1.00 9.64 109 GLU A C 1
ATOM 660 O O . GLU A 1 82 ? 11.631 50.479 9.963 1.00 9.59 109 GLU A O 1
ATOM 666 N N . ASP A 1 83 ? 10.503 48.590 10.448 1.00 9.76 110 ASP A N 1
ATOM 667 C CA . ASP A 1 83 ? 11.062 48.495 11.798 1.00 10.44 110 ASP A CA 1
ATOM 668 C C . ASP A 1 83 ? 12.578 48.353 11.706 1.00 11.39 110 ASP A C 1
ATOM 669 O O . ASP A 1 83 ? 13.321 48.974 12.469 1.00 10.63 110 ASP A O 1
ATOM 674 N N . PHE A 1 84 ? 13.033 47.523 10.771 1.00 11.21 111 PHE A N 1
ATOM 675 C CA . PHE A 1 84 ? 14.462 47.304 10.591 1.00 11.83 111 PHE A CA 1
ATOM 676 C C . PHE A 1 84 ? 15.165 48.616 10.257 1.00 10.86 111 PHE A C 1
ATOM 677 O O . PHE A 1 84 ? 16.236 48.915 10.792 1.00 9.79 111 PHE A O 1
ATOM 685 N N . HIS A 1 85 ? 14.570 49.399 9.362 1.00 12.63 112 HIS A N 1
ATOM 686 C CA . HIS A 1 85 ? 15.160 50.680 8.999 1.00 13.00 112 HIS A CA 1
ATOM 687 C C . HIS A 1 85 ? 15.231 51.637 10.174 1.00 12.10 112 HIS A C 1
ATOM 688 O O . HIS A 1 85 ? 16.217 52.346 10.340 1.00 12.60 112 HIS A O 1
ATOM 695 N N . LYS A 1 86 ? 14.182 51.666 10.987 1.00 12.21 113 LYS A N 1
ATOM 696 C CA . LYS A 1 86 ? 14.180 52.555 12.136 1.00 11.74 113 LYS A CA 1
ATOM 697 C C . LYS A 1 86 ? 15.243 52.113 13.134 1.00 11.98 113 LYS A C 1
ATOM 698 O O . LYS A 1 86 ? 15.843 52.943 13.816 1.00 11.70 113 LYS A O 1
ATOM 704 N N . LEU A 1 87 ? 15.474 50.805 13.218 1.00 9.80 114 LEU A N 1
ATOM 705 C CA . LEU A 1 87 ? 16.486 50.272 14.129 1.00 9.27 114 LEU A CA 1
ATOM 706 C C . LEU A 1 87 ? 17.877 50.683 13.669 1.00 9.46 114 LEU A C 1
ATOM 707 O O . LEU A 1 87 ? 18.700 51.129 14.465 1.00 8.45 114 LEU A O 1
ATOM 712 N N . VAL A 1 88 ? 18.145 50.514 12.379 1.00 8.95 115 VAL A N 1
ATOM 713 C CA . VAL A 1 88 ? 19.447 50.879 11.853 1.00 9.62 115 VAL A CA 1
ATOM 714 C C . VAL A 1 88 ? 19.692 52.374 12.041 1.00 10.49 115 VAL A C 1
ATOM 715 O O . VAL A 1 88 ? 20.796 52.778 12.396 1.00 10.66 115 VAL A O 1
ATOM 719 N N . GLU A 1 89 ? 18.665 53.192 11.820 1.00 11.69 116 GLU A N 1
ATOM 720 C CA . GLU A 1 89 ? 18.809 54.638 11.991 1.00 14.19 116 GLU A CA 1
ATOM 721 C C . GLU A 1 89 ? 19.055 55.012 13.454 1.00 12.26 116 GLU A C 1
ATOM 722 O O . GLU A 1 89 ? 19.906 55.853 13.751 1.00 12.15 116 GLU A O 1
ATOM 728 N N . ALA A 1 90 ? 18.299 54.395 14.360 1.00 11.58 117 ALA A N 1
ATOM 729 C CA . ALA A 1 90 ? 18.434 54.663 15.790 1.00 10.85 117 ALA A CA 1
ATOM 730 C C . ALA A 1 90 ? 19.798 54.205 16.304 1.00 10.37 117 ALA A C 1
ATOM 731 O O . ALA A 1 90 ? 20.413 54.868 17.141 1.00 10.40 117 ALA A O 1
ATOM 733 N N . ALA A 1 91 ? 20.269 53.067 15.807 1.00 9.26 118 ALA A N 1
ATOM 734 C CA . ALA A 1 91 ? 21.571 52.555 16.218 1.00 9.83 118 ALA A CA 1
ATOM 735 C C . ALA A 1 91 ? 22.693 53.475 15.731 1.00 9.78 118 ALA A C 1
ATOM 736 O O . ALA A 1 91 ? 23.596 53.812 16.496 1.00 10.61 118 ALA A O 1
ATOM 738 N N . HIS A 1 92 ? 22.640 53.882 14.462 1.00 9.61 119 HIS A N 1
ATOM 739 C CA . HIS A 1 92 ? 23.670 54.764 13.917 1.00 11.17 119 HIS A CA 1
ATOM 740 C C . HIS A 1 92 ? 23.702 56.098 14.661 1.00 12.07 119 HIS A C 1
ATOM 741 O O . HIS A 1 92 ? 24.770 56.682 14.856 1.00 12.44 119 HIS A O 1
ATOM 748 N N . GLN A 1 93 ? 22.533 56.573 15.079 1.00 11.90 120 GLN A N 1
ATOM 749 C CA . GLN A 1 93 ? 22.444 57.837 15.807 1.00 14.09 120 GLN A CA 1
ATOM 750 C C . GLN A 1 93 ? 23.260 57.760 17.096 1.00 14.33 120 GLN A C 1
ATOM 751 O O . GLN A 1 93 ? 23.747 58.775 17.602 1.00 13.97 120 GLN A O 1
ATOM 757 N N . ARG A 1 94 ? 23.407 56.546 17.615 1.00 12.87 121 ARG A N 1
ATOM 758 C CA . ARG A 1 94 ? 24.140 56.310 18.854 1.00 13.12 121 ARG A CA 1
ATOM 759 C C . ARG A 1 94 ? 25.561 55.795 18.635 1.00 12.81 121 ARG A C 1
ATOM 760 O O . ARG A 1 94 ? 26.266 55.475 19.595 1.00 14.12 121 ARG A O 1
ATOM 768 N N . GLY A 1 95 ? 25.977 55.722 17.374 1.00 11.72 122 GLY A N 1
ATOM 769 C CA . GLY A 1 95 ? 27.309 55.239 17.055 1.00 11.79 122 GLY A CA 1
ATOM 770 C C . GLY A 1 95 ? 27.416 53.724 17.089 1.00 14.16 122 GLY A C 1
ATOM 771 O O . GLY A 1 95 ? 28.515 53.176 17.206 1.00 15.00 122 GLY A O 1
ATOM 772 N N . ILE A 1 96 ? 26.280 53.043 16.981 1.00 12.03 123 ILE A N 1
ATOM 773 C CA . ILE A 1 96 ? 26.266 51.583 17.011 1.00 13.01 123 ILE A CA 1
ATOM 774 C C . ILE A 1 96 ? 26.179 50.977 15.617 1.00 12.03 123 ILE A C 1
ATOM 775 O O . ILE A 1 96 ? 25.263 51.284 14.855 1.00 14.20 123 ILE A O 1
ATOM 780 N N . LYS A 1 97 ? 27.136 50.122 15.278 1.00 9.25 124 LYS A N 1
ATOM 781 C CA . LYS A 1 97 ? 27.099 49.476 13.974 1.00 10.35 124 LYS A CA 1
ATOM 782 C C . LYS A 1 97 ? 26.180 48.274 14.081 1.00 10.63 124 LYS A C 1
ATOM 783 O O . LYS A 1 97 ? 26.063 47.670 15.148 1.00 10.15 124 LYS A O 1
ATOM 789 N N . VAL A 1 98 ? 25.514 47.936 12.983 1.00 8.05 125 VAL A N 1
ATOM 790 C CA . VAL A 1 98 ? 24.603 46.801 12.973 1.00 7.62 125 VAL A CA 1
ATOM 791 C C . VAL A 1 98 ? 25.007 45.768 11.928 1.00 7.66 125 VAL A C 1
ATOM 792 O O . VAL A 1 98 ? 25.128 46.091 10.748 1.00 9.00 125 VAL A O 1
ATOM 796 N N . ILE A 1 99 ? 25.247 44.534 12.361 1.00 6.85 126 ILE A N 1
ATOM 797 C CA . ILE A 1 99 ? 25.561 43.478 11.408 1.00 6.74 126 ILE A CA 1
ATOM 798 C C . ILE A 1 99 ? 24.522 42.384 11.620 1.00 7.37 126 ILE A C 1
ATOM 799 O O . ILE A 1 99 ? 23.978 42.238 12.715 1.00 8.17 126 ILE A O 1
ATOM 804 N N . ILE A 1 100 ? 24.207 41.639 10.567 1.00 6.79 127 ILE A N 1
ATOM 805 C CA . ILE A 1 100 ? 23.223 40.579 10.705 1.00 6.60 127 ILE A CA 1
ATOM 806 C C . ILE A 1 100 ? 23.778 39.251 10.226 1.00 6.42 127 ILE A C 1
ATOM 807 O O . ILE A 1 100 ? 24.694 39.210 9.404 1.00 6.30 127 ILE A O 1
ATOM 812 N N . ASP A 1 101 ? 23.234 38.170 10.775 1.00 6.72 128 ASP A N 1
ATOM 813 C CA . ASP A 1 101 ? 23.638 36.821 10.396 1.00 7.79 128 ASP A CA 1
ATOM 814 C C . ASP A 1 101 ? 23.190 36.631 8.943 1.00 8.91 128 ASP A C 1
ATOM 815 O O . ASP A 1 101 ? 22.068 36.992 8.586 1.00 11.42 128 ASP A O 1
ATOM 820 N N . LEU A 1 102 ? 24.061 36.080 8.102 1.00 8.50 129 LEU A N 1
ATOM 821 C CA . LEU A 1 102 ? 23.708 35.853 6.702 1.00 9.81 129 LEU A CA 1
ATOM 822 C C . LEU A 1 102 ? 23.873 34.367 6.377 1.00 11.22 129 LEU A C 1
ATOM 823 O O . LEU A 1 102 ? 24.930 33.935 5.919 1.00 11.05 129 LEU A O 1
ATOM 828 N N . PRO A 1 103 ? 22.822 33.564 6.622 1.00 11.47 130 PRO A N 1
ATOM 829 C CA . PRO A 1 103 ? 22.836 32.116 6.369 1.00 14.06 130 PRO A CA 1
ATOM 830 C C . PRO A 1 103 ? 22.751 31.775 4.889 1.00 13.54 130 PRO A C 1
ATOM 831 O O . PRO A 1 103 ? 21.702 31.345 4.402 1.00 14.65 130 PRO A O 1
ATOM 835 N N . ILE A 1 104 ? 23.857 31.959 4.177 1.00 15.26 131 ILE A N 1
ATOM 836 C CA . ILE A 1 104 ? 23.877 31.678 2.750 1.00 14.60 131 ILE A CA 1
ATOM 837 C C . ILE A 1 104 ? 24.669 30.432 2.365 1.00 16.45 131 ILE A C 1
ATOM 838 O O . ILE A 1 104 ? 24.919 30.191 1.183 1.00 15.65 131 ILE A O 1
ATOM 843 N N . ASN A 1 105 ? 25.051 29.634 3.356 1.00 15.71 132 ASN A N 1
ATOM 844 C CA . ASN A 1 105 ? 25.796 28.414 3.079 1.00 18.61 132 ASN A CA 1
ATOM 845 C C . ASN A 1 105 ? 24.802 27.372 2.573 1.00 17.27 132 ASN A C 1
ATOM 846 O O . ASN A 1 105 ? 25.135 26.508 1.760 1.00 18.44 132 ASN A O 1
ATOM 851 N N . HIS A 1 106 ? 23.574 27.476 3.069 1.00 16.87 133 HIS A N 1
ATOM 852 C CA . HIS A 1 106 ? 22.488 26.572 2.702 1.00 16.43 133 HIS A CA 1
ATOM 853 C C . HIS A 1 106 ? 21.170 27.329 2.829 1.00 16.46 133 HIS A C 1
ATOM 854 O O . HIS A 1 106 ? 21.141 28.455 3.326 1.00 15.88 133 HIS A O 1
ATOM 861 N N . THR A 1 107 ? 20.085 26.719 2.362 1.00 14.86 134 THR A N 1
ATOM 862 C CA . THR A 1 107 ? 18.769 27.333 2.484 1.00 14.76 134 THR A CA 1
ATOM 863 C C . THR A 1 107 ? 17.885 26.308 3.167 1.00 15.03 134 THR A C 1
ATOM 864 O O . THR A 1 107 ? 18.313 25.184 3.426 1.00 15.12 134 THR A O 1
ATOM 868 N N . SER A 1 108 ? 16.658 26.701 3.479 1.00 14.31 135 SER A N 1
ATOM 869 C CA . SER A 1 108 ? 15.726 25.767 4.078 1.00 14.26 135 SER A CA 1
ATOM 870 C C . SER A 1 108 ? 15.270 24.886 2.929 1.00 14.74 135 SER A C 1
ATOM 871 O O . SER A 1 108 ? 15.288 25.314 1.771 1.00 14.09 135 SER A O 1
ATOM 874 N N . GLU A 1 109 ? 14.870 23.662 3.252 1.00 15.38 136 GLU A N 1
ATOM 875 C CA . GLU A 1 109 ? 14.375 22.730 2.248 1.00 18.29 136 GLU A CA 1
ATOM 876 C C . GLU A 1 109 ? 13.050 23.281 1.730 1.00 18.96 136 GLU A C 1
ATOM 877 O O . GLU A 1 109 ? 12.544 22.850 0.694 1.00 19.05 136 GLU A O 1
ATOM 883 N N . ARG A 1 110 ? 12.493 24.244 2.461 1.00 18.95 137 ARG A N 1
ATOM 884 C CA . ARG A 1 110 ? 11.230 24.855 2.076 1.00 18.65 137 ARG A CA 1
ATOM 885 C C . ARG A 1 110 ? 11.420 26.138 1.280 1.00 17.68 137 ARG A C 1
ATOM 886 O O . ARG A 1 110 ? 10.453 26.827 0.967 1.00 17.32 137 ARG A O 1
ATOM 894 N N . HIS A 1 111 ? 12.666 26.467 0.957 1.00 15.26 138 HIS A N 1
ATOM 895 C CA . HIS A 1 111 ? 12.929 27.665 0.168 1.00 15.34 138 HIS A CA 1
ATOM 896 C C . HIS A 1 111 ? 12.471 27.367 -1.260 1.00 16.23 138 HIS A C 1
ATOM 897 O O . HIS A 1 111 ? 12.735 26.285 -1.789 1.00 17.63 138 HIS A O 1
ATOM 904 N N . PRO A 1 112 ? 11.763 28.317 -1.895 1.00 18.45 139 PRO A N 1
ATOM 905 C CA . PRO A 1 112 ? 11.269 28.145 -3.265 1.00 19.37 139 PRO A CA 1
ATOM 906 C C . PRO A 1 112 ? 12.298 27.559 -4.230 1.00 20.79 139 PRO A C 1
ATOM 907 O O . PRO A 1 112 ? 11.975 26.668 -5.021 1.00 21.05 139 PRO A O 1
ATOM 911 N N . TRP A 1 113 ? 13.531 28.053 -4.163 1.00 20.28 140 TRP A N 1
ATOM 912 C CA . TRP A 1 113 ? 14.593 27.563 -5.039 1.00 20.68 140 TRP A CA 1
ATOM 913 C C . TRP A 1 113 ? 14.703 26.048 -4.959 1.00 21.11 140 TRP A C 1
ATOM 914 O O . TRP A 1 113 ? 14.773 25.365 -5.983 1.00 21.13 140 TRP A O 1
ATOM 925 N N . PHE A 1 114 ? 14.730 25.526 -3.736 1.00 19.96 141 PHE A N 1
ATOM 926 C CA . PHE A 1 114 ? 14.855 24.093 -3.531 1.00 20.26 141 PHE A CA 1
ATOM 927 C C . PHE A 1 114 ? 13.589 23.335 -3.898 1.00 21.64 141 PHE A C 1
ATOM 928 O O . PHE A 1 114 ? 13.658 22.266 -4.501 1.00 21.81 141 PHE A O 1
ATOM 936 N N . LEU A 1 115 ? 12.433 23.877 -3.528 1.00 22.18 142 LEU A N 1
ATOM 937 C CA . LEU A 1 115 ? 11.173 23.215 -3.844 1.00 24.18 142 LEU A CA 1
ATOM 938 C C . LEU A 1 115 ? 11.084 22.965 -5.349 1.00 26.02 142 LEU A C 1
ATOM 939 O O . LEU A 1 115 ? 10.684 21.883 -5.787 1.00 27.06 142 LEU A O 1
ATOM 944 N N . LYS A 1 116 ? 11.477 23.963 -6.135 1.00 27.08 143 LYS A N 1
ATOM 945 C CA . LYS A 1 116 ? 11.441 23.858 -7.587 1.00 28.74 143 LYS A CA 1
ATOM 946 C C . LYS A 1 116 ? 12.524 22.931 -8.130 1.00 29.81 143 LYS A C 1
ATOM 947 O O . LYS A 1 116 ? 12.255 22.082 -8.983 1.00 29.99 143 LYS A O 1
ATOM 953 N N . ALA A 1 117 ? 13.748 23.097 -7.638 1.00 29.89 144 ALA A N 1
ATOM 954 C CA . ALA A 1 117 ? 14.868 22.273 -8.079 1.00 30.82 144 ALA A CA 1
ATOM 955 C C . ALA A 1 117 ? 14.689 20.823 -7.642 1.00 31.86 144 ALA A C 1
ATOM 956 O O . ALA A 1 117 ? 15.168 19.898 -8.300 1.00 32.53 144 ALA A O 1
ATOM 958 N N . SER A 1 118 ? 13.988 20.634 -6.530 1.00 32.56 145 SER A N 1
ATOM 959 C CA . SER A 1 118 ? 13.752 19.306 -5.978 1.00 33.59 145 SER A CA 1
ATOM 960 C C . SER A 1 118 ? 12.562 18.593 -6.619 1.00 34.45 145 SER A C 1
ATOM 961 O O . SER A 1 118 ? 12.382 17.389 -6.433 1.00 33.38 145 SER A O 1
ATOM 964 N N . ARG A 1 119 ? 11.755 19.331 -7.374 1.00 34.99 146 ARG A N 1
ATOM 965 C CA . ARG A 1 119 ? 10.579 18.749 -8.011 1.00 36.99 146 ARG A CA 1
ATOM 966 C C . ARG A 1 119 ? 10.677 18.685 -9.532 1.00 37.53 146 ARG A C 1
ATOM 967 O O . ARG A 1 119 ? 9.676 18.462 -10.218 1.00 38.22 146 ARG A O 1
ATOM 975 N N . ASP A 1 120 ? 11.886 18.868 -10.052 1.00 37.69 147 ASP A N 1
ATOM 976 C CA . ASP A 1 120 ? 12.111 18.830 -11.490 1.00 37.71 147 ASP A CA 1
ATOM 977 C C . ASP A 1 120 ? 13.604 18.861 -11.807 1.00 38.54 147 ASP A C 1
ATOM 978 O O . ASP A 1 120 ? 14.270 19.879 -11.613 1.00 38.29 147 ASP A O 1
ATOM 983 N N . LYS A 1 121 ? 14.120 17.738 -12.295 1.00 38.92 148 LYS A N 1
ATOM 984 C CA . LYS A 1 121 ? 15.534 17.618 -12.633 1.00 39.49 148 LYS A CA 1
ATOM 985 C C . LYS A 1 121 ? 15.964 18.608 -13.711 1.00 39.35 148 LYS A C 1
ATOM 986 O O . LYS A 1 121 ? 17.152 18.896 -13.860 1.00 38.79 148 LYS A O 1
ATOM 992 N N . ASN A 1 122 ? 14.995 19.129 -14.458 1.00 39.19 149 ASN A N 1
ATOM 993 C CA . ASN A 1 122 ? 15.282 20.086 -15.520 1.00 38.99 149 ASN A CA 1
ATOM 994 C C . ASN A 1 122 ? 14.928 21.507 -15.097 1.00 38.59 149 ASN A C 1
ATOM 995 O O . ASN A 1 122 ? 14.809 22.403 -15.933 1.00 38.52 149 ASN A O 1
ATOM 1000 N N . SER A 1 123 ? 14.760 21.709 -13.795 1.00 37.94 150 SER A N 1
ATO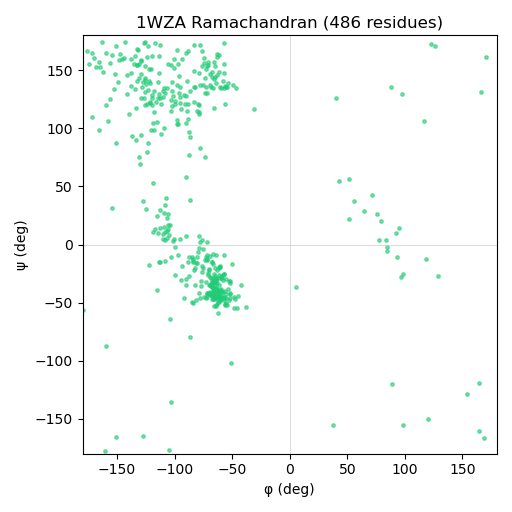M 1001 C CA . SER A 1 123 ? 14.416 23.025 -13.269 1.00 37.00 150 SER A CA 1
ATOM 1002 C C . SER A 1 123 ? 15.524 24.045 -13.504 1.00 36.75 150 SER A C 1
ATOM 1003 O O . SER A 1 123 ? 16.699 23.698 -13.621 1.00 36.47 150 SER A O 1
ATOM 1006 N N . GLU A 1 124 ? 15.133 25.311 -13.569 1.00 36.74 151 GLU A N 1
ATOM 1007 C CA . GLU A 1 124 ? 16.070 26.407 -13.775 1.00 36.86 151 GLU A CA 1
ATOM 1008 C C . GLU A 1 124 ? 16.936 26.600 -12.528 1.00 35.20 151 GLU A C 1
ATOM 1009 O O . GLU A 1 124 ? 18.022 27.177 -12.595 1.00 34.62 151 GLU A O 1
ATOM 1015 N N . TYR A 1 125 ? 16.447 26.101 -11.396 1.00 33.18 152 TYR A N 1
ATOM 1016 C CA . TYR A 1 125 ? 17.152 26.216 -10.122 1.00 31.38 152 TYR A CA 1
ATOM 1017 C C . TYR A 1 125 ? 17.870 24.925 -9.736 1.00 30.33 152 TYR A C 1
ATOM 1018 O O . TYR A 1 125 ? 18.477 24.839 -8.669 1.00 28.74 152 TYR A O 1
ATOM 1027 N N . ARG A 1 126 ? 17.804 23.925 -10.608 1.00 29.20 153 ARG A N 1
ATOM 1028 C CA . ARG A 1 126 ? 18.436 22.638 -10.344 1.00 27.33 153 ARG A CA 1
ATOM 1029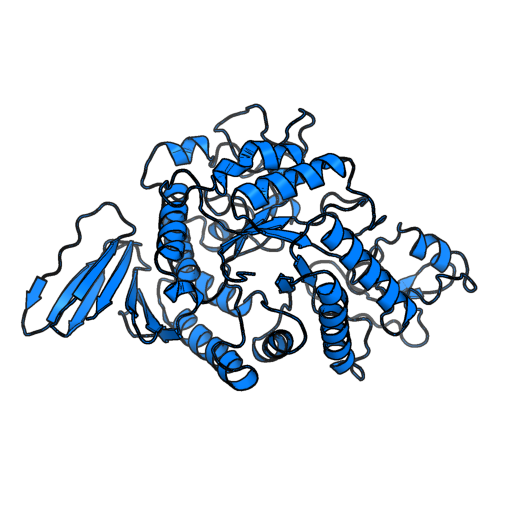 C C . ARG A 1 126 ? 19.905 22.763 -9.943 1.00 26.83 153 ARG A C 1
ATOM 1030 O O . ARG A 1 126 ? 20.347 22.132 -8.982 1.00 25.65 153 ARG A O 1
ATOM 1038 N N . ASP A 1 127 ? 20.653 23.581 -10.678 1.00 27.04 154 ASP A N 1
ATOM 1039 C CA . ASP A 1 127 ? 22.079 23.754 -10.419 1.00 26.84 154 ASP A CA 1
ATOM 1040 C C . ASP A 1 127 ? 22.404 24.678 -9.240 1.00 25.20 154 ASP A C 1
ATOM 1041 O O . ASP A 1 127 ? 23.569 25.006 -9.004 1.00 24.92 154 ASP A O 1
ATOM 1046 N N . TYR A 1 128 ? 21.379 25.095 -8.503 1.00 23.38 155 TYR A N 1
ATOM 1047 C CA . TYR A 1 128 ? 21.583 25.941 -7.329 1.00 21.97 155 TYR A CA 1
ATOM 1048 C C . TYR A 1 128 ? 21.980 25.032 -6.170 1.00 21.30 155 TYR A C 1
ATOM 1049 O O . TYR A 1 128 ? 22.492 25.488 -5.148 1.00 19.57 155 TYR A O 1
ATOM 1058 N N . TYR A 1 129 ? 21.738 23.738 -6.340 1.00 20.63 156 TYR A N 1
ATOM 1059 C CA . TYR A 1 129 ? 22.059 22.760 -5.312 1.00 20.06 156 TYR A CA 1
ATOM 1060 C C . TYR A 1 129 ? 22.992 21.679 -5.846 1.00 21.04 156 TYR A C 1
ATOM 1061 O O . TYR A 1 129 ? 23.246 21.614 -7.047 1.00 21.12 156 TYR A O 1
ATOM 1070 N N . VAL A 1 130 ? 23.507 20.846 -4.948 1.00 23.25 157 VAL A N 1
ATOM 1071 C CA . VAL A 1 130 ? 24.438 19.784 -5.321 1.00 25.32 157 VAL A CA 1
ATOM 1072 C C . VAL A 1 130 ? 23.765 18.419 -5.365 1.00 26.47 157 VAL A C 1
ATOM 1073 O O . VAL A 1 130 ? 23.265 17.929 -4.351 1.00 26.03 157 VAL A O 1
ATOM 1077 N N . TRP A 1 131 ? 23.772 17.801 -6.543 1.00 28.49 158 TRP A N 1
ATOM 1078 C CA . TRP A 1 131 ? 23.149 16.497 -6.717 1.00 30.49 158 TRP A CA 1
ATOM 1079 C C . TRP A 1 131 ? 24.163 15.366 -6.852 1.00 33.11 158 TRP A C 1
ATOM 1080 O O . TRP A 1 131 ? 25.154 15.473 -7.573 1.00 32.54 158 TRP A O 1
ATOM 1091 N N . ALA A 1 132 ? 23.887 14.282 -6.136 1.00 35.85 159 ALA A N 1
ATOM 1092 C CA . ALA A 1 132 ? 24.745 13.106 -6.080 1.00 39.16 159 ALA A CA 1
ATOM 1093 C C . ALA A 1 132 ? 25.099 12.404 -7.380 1.00 41.68 159 ALA A C 1
ATOM 1094 O O . ALA A 1 132 ? 24.596 12.721 -8.461 1.00 40.37 159 ALA A O 1
ATOM 1096 N N . GLY A 1 133 ? 25.989 11.431 -7.219 1.00 44.30 160 GLY A N 1
ATOM 1097 C CA . GLY A 1 133 ? 26.475 10.598 -8.298 1.00 48.46 160 GLY A CA 1
ATOM 1098 C C . GLY A 1 133 ? 27.023 9.366 -7.599 1.00 51.03 160 GLY A C 1
ATOM 1099 O O . GLY A 1 133 ? 26.306 8.377 -7.433 1.00 50.53 160 GLY A O 1
ATOM 1100 N N . PRO A 1 134 ? 28.297 9.394 -7.176 1.00 53.26 161 PRO A N 1
ATOM 1101 C CA . PRO A 1 134 ? 28.892 8.244 -6.486 1.00 55.13 161 PRO A CA 1
ATOM 1102 C C . PRO A 1 134 ? 28.868 8.356 -4.957 1.00 56.32 161 PRO A C 1
ATOM 1103 O O . PRO A 1 134 ? 28.809 9.449 -4.398 1.00 56.31 161 PRO A O 1
ATOM 1107 N N . ASP A 1 135 ? 28.909 7.197 -4.306 1.00 57.52 162 ASP A N 1
ATOM 1108 C CA . ASP A 1 135 ? 28.942 7.058 -2.851 1.00 58.64 162 ASP A CA 1
ATOM 1109 C C . ASP A 1 135 ? 28.080 7.968 -1.974 1.00 59.49 162 ASP A C 1
ATOM 1110 O O . ASP A 1 135 ? 28.149 9.195 -2.053 1.00 59.67 162 ASP A O 1
ATOM 1115 N N . THR A 1 136 ? 27.286 7.334 -1.117 1.00 60.57 163 THR A N 1
ATOM 1116 C CA . THR A 1 136 ? 26.432 8.029 -0.162 1.00 61.80 163 THR A CA 1
ATOM 1117 C C . THR A 1 136 ? 26.915 7.587 1.220 1.00 62.79 163 THR A C 1
ATOM 1118 O O . THR A 1 136 ? 26.134 7.111 2.047 1.00 62.76 163 THR A O 1
ATOM 1122 N N . ASP A 1 137 ? 28.219 7.741 1.448 1.00 64.24 164 ASP A N 1
ATOM 1123 C CA . ASP A 1 137 ? 28.852 7.352 2.707 1.00 65.60 164 ASP A CA 1
ATOM 1124 C C . ASP A 1 137 ? 28.152 7.906 3.935 1.00 65.88 164 ASP A C 1
ATOM 1125 O O . ASP A 1 137 ? 27.124 7.375 4.357 1.00 65.91 164 ASP A O 1
ATOM 1130 N N . THR A 1 138 ? 28.739 8.961 4.503 1.00 65.69 165 THR A N 1
ATOM 1131 C CA . THR A 1 138 ? 28.232 9.640 5.696 1.00 65.25 165 THR A CA 1
ATOM 1132 C C . THR A 1 138 ? 29.181 9.556 6.886 1.00 65.51 165 THR A C 1
ATOM 1133 O O . THR A 1 138 ? 29.318 8.507 7.520 1.00 65.76 165 THR A O 1
ATOM 1137 N N . LYS A 1 139 ? 29.833 10.675 7.180 1.00 65.09 166 LYS A N 1
ATOM 1138 C CA . LYS A 1 139 ? 30.755 10.766 8.305 1.00 64.85 166 LYS A CA 1
ATOM 1139 C C . LYS A 1 139 ? 29.894 11.195 9.491 1.00 64.81 166 LYS A C 1
ATOM 1140 O O . LYS A 1 139 ? 28.994 12.019 9.330 1.00 64.80 166 LYS A O 1
ATOM 1146 N N . GLU A 1 140 ? 30.160 10.645 10.672 1.00 64.80 167 GLU A N 1
ATOM 1147 C CA . GLU A 1 140 ? 29.359 10.979 11.850 1.00 64.78 167 GLU A CA 1
ATOM 1148 C C . GLU A 1 140 ? 30.119 11.205 13.156 1.00 64.95 167 GLU A C 1
ATOM 1149 O O . GLU A 1 140 ? 31.254 10.757 13.317 1.00 64.47 167 GLU A O 1
ATOM 1155 N N . THR A 1 141 ? 29.442 11.904 14.069 1.00 65.20 168 THR A N 1
ATOM 1156 C CA . THR A 1 141 ? 29.895 12.265 15.419 1.00 65.87 168 THR A CA 1
ATOM 1157 C C . THR A 1 141 ? 29.132 13.539 15.820 1.00 66.25 168 THR A C 1
ATOM 1158 O O . THR A 1 141 ? 27.904 13.586 15.713 1.00 65.91 168 THR A O 1
ATOM 1162 N N . LYS A 1 142 ? 29.857 14.561 16.270 1.00 66.98 169 LYS A N 1
ATOM 1163 C CA . LYS A 1 142 ? 29.275 15.837 16.685 1.00 67.62 169 LYS A C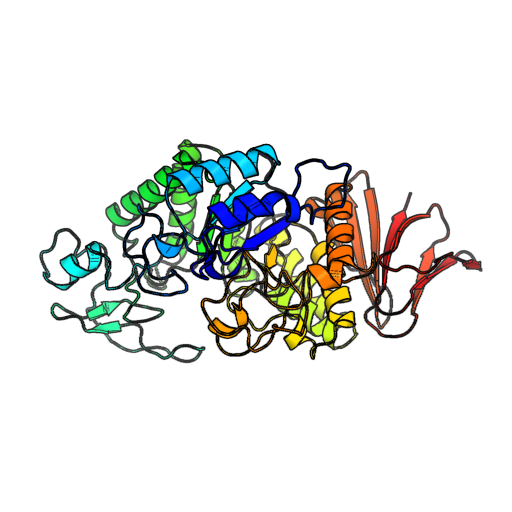A 1
ATOM 1164 C C . LYS A 1 142 ? 27.935 15.720 17.411 1.00 68.06 169 LYS A C 1
ATOM 1165 O O . LYS A 1 142 ? 27.630 14.685 18.007 1.00 68.33 169 LYS A O 1
ATOM 1171 N N . LEU A 1 143 ? 27.145 16.791 17.360 1.00 68.75 170 LEU A N 1
ATOM 1172 C CA . LEU A 1 143 ? 25.841 16.815 18.015 1.00 69.53 170 LEU A CA 1
ATOM 1173 C C . LEU A 1 143 ? 24.736 17.272 17.066 1.00 69.84 170 LEU A C 1
ATOM 1174 O O . LEU A 1 143 ? 24.496 18.470 16.903 1.00 70.10 170 LEU A O 1
ATOM 1179 N N . ASP A 1 144 ? 24.065 16.307 16.445 1.00 69.76 171 ASP A N 1
ATOM 1180 C CA . ASP A 1 144 ? 22.981 16.600 15.515 1.00 69.42 171 ASP A CA 1
ATOM 1181 C C . ASP A 1 144 ? 22.400 15.299 14.971 1.00 68.67 171 ASP A C 1
ATOM 1182 O O . ASP A 1 144 ? 21.200 15.044 15.093 1.00 69.40 171 ASP A O 1
ATOM 1187 N N . GLY A 1 145 ? 23.263 14.479 14.377 1.00 67.42 172 GLY A N 1
ATOM 1188 C CA . GLY A 1 145 ? 22.827 13.212 13.819 1.00 65.46 172 GLY A CA 1
ATOM 1189 C C . GLY A 1 145 ? 23.871 12.631 12.884 1.00 64.15 172 GLY A C 1
ATOM 1190 O O . GLY A 1 145 ? 24.995 12.347 13.300 1.00 64.30 172 GLY A O 1
ATOM 1191 N N . GLY A 1 146 ? 23.503 12.449 11.619 1.00 61.99 173 GLY A N 1
ATOM 1192 C CA . GLY A 1 146 ? 24.439 11.900 10.654 1.00 58.48 173 GLY A CA 1
ATOM 1193 C C . GLY A 1 146 ? 23.935 11.936 9.224 1.00 56.00 173 GLY A C 1
ATOM 1194 O O . GLY A 1 146 ? 22.743 12.140 8.990 1.00 56.63 173 GLY A O 1
ATOM 1195 N N . ARG A 1 147 ? 24.850 11.737 8.275 1.00 53.65 174 ARG A N 1
ATOM 1196 C CA . ARG A 1 147 ? 24.547 11.733 6.841 1.00 50.06 174 ARG A CA 1
ATOM 1197 C C . ARG A 1 147 ? 24.606 13.109 6.189 1.00 47.03 174 ARG A C 1
ATOM 1198 O O . ARG A 1 147 ? 24.096 14.089 6.731 1.00 46.71 174 ARG A O 1
ATOM 1206 N N . VAL A 1 148 ? 25.234 13.168 5.017 1.00 42.47 175 VAL A N 1
ATOM 1207 C CA . VAL A 1 148 ? 25.362 14.415 4.272 1.00 38.22 175 VAL A CA 1
ATOM 1208 C C . VAL A 1 148 ? 24.565 14.346 2.973 1.00 36.14 175 VAL A C 1
ATOM 1209 O O . VAL A 1 148 ? 24.322 15.365 2.330 1.00 35.89 175 VAL A O 1
ATOM 1213 N N . TRP A 1 149 ? 24.167 13.137 2.588 1.00 33.93 176 TRP A N 1
ATOM 1214 C CA . TRP A 1 149 ? 23.371 12.946 1.381 1.00 32.19 176 TRP A CA 1
ATOM 1215 C C . TRP A 1 149 ? 21.959 12.552 1.801 1.00 32.31 176 TRP A C 1
ATOM 1216 O O . TRP A 1 149 ? 21.784 11.703 2.674 1.00 31.75 176 TRP A O 1
ATOM 1227 N N . HIS A 1 150 ? 20.955 13.170 1.185 1.00 32.87 177 HIS A N 1
ATOM 1228 C CA . HIS A 1 150 ? 19.564 12.879 1.533 1.00 33.94 177 HIS A CA 1
ATOM 1229 C C . HIS A 1 150 ? 18.659 12.714 0.319 1.00 36.28 177 HIS A C 1
ATOM 1230 O O . HIS A 1 150 ? 18.934 13.251 -0.753 1.00 36.04 177 HIS A O 1
ATOM 1237 N N . TYR A 1 151 ? 17.565 11.980 0.503 1.00 40.38 178 TYR A N 1
ATOM 1238 C CA . TYR A 1 151 ? 16.612 11.743 -0.575 1.00 44.06 178 TYR A CA 1
ATOM 1239 C C . TYR A 1 151 ? 15.674 12.915 -0.839 1.00 45.80 178 TYR A C 1
ATOM 1240 O O . TYR A 1 151 ? 15.295 13.658 0.071 1.00 45.34 178 TYR A O 1
ATOM 1249 N N . SER A 1 152 ? 15.306 13.057 -2.106 1.00 46.99 179 SER A N 1
ATOM 1250 C CA . SER A 1 152 ? 14.396 14.096 -2.568 1.00 49.08 179 SER A CA 1
ATOM 1251 C C . SER A 1 152 ? 13.965 13.675 -3.971 1.00 49.13 179 SER A C 1
ATOM 1252 O O . SER A 1 152 ? 14.679 13.914 -4.944 1.00 50.59 179 SER A O 1
ATOM 1255 N N . PRO A 1 153 ? 12.775 13.057 -4.082 1.00 48.43 180 PRO A N 1
ATOM 1256 C CA . PRO A 1 153 ? 12.091 12.528 -5.265 1.00 47.45 180 PRO A CA 1
ATOM 1257 C C . PRO A 1 153 ? 12.787 12.535 -6.627 1.00 45.59 180 PRO A C 1
ATOM 1258 O O . PRO A 1 153 ? 12.607 11.602 -7.411 1.00 45.69 180 PRO A O 1
ATOM 1262 N N . THR A 1 154 ? 13.568 13.567 -6.920 1.00 42.40 181 THR A N 1
ATOM 1263 C CA . THR A 1 154 ? 14.268 13.629 -8.199 1.00 39.53 181 THR A CA 1
ATOM 1264 C C . THR A 1 154 ? 15.773 13.424 -8.028 1.00 38.36 181 THR A C 1
ATOM 1265 O O . THR A 1 154 ? 16.571 13.910 -8.833 1.00 38.79 181 THR A O 1
ATOM 1269 N N . GLY A 1 155 ? 16.153 12.698 -6.981 1.00 36.38 182 GLY A N 1
ATOM 1270 C CA . GLY A 1 155 ? 17.559 12.435 -6.728 1.00 34.79 182 GLY A CA 1
ATOM 1271 C C . GLY A 1 155 ? 17.995 12.826 -5.327 1.00 33.39 182 GLY A C 1
ATOM 1272 O O . GLY A 1 155 ? 17.247 13.467 -4.590 1.00 33.15 182 GLY A O 1
ATOM 1273 N N . MET A 1 156 ? 19.211 12.441 -4.955 1.00 32.17 183 MET A N 1
ATOM 1274 C CA . MET A 1 156 ? 19.736 12.765 -3.637 1.00 31.18 183 MET A CA 1
ATOM 1275 C C . MET A 1 156 ? 20.580 14.035 -3.688 1.00 29.72 183 MET A C 1
ATOM 1276 O O . MET A 1 156 ? 21.394 14.219 -4.593 1.00 28.85 183 MET A O 1
ATOM 1281 N N . TYR A 1 157 ? 20.370 14.912 -2.711 1.00 28.32 184 TYR A N 1
ATOM 1282 C CA . TYR A 1 157 ? 21.090 16.179 -2.638 1.00 26.41 184 TYR A CA 1
ATOM 1283 C C . TYR A 1 157 ? 22.017 16.246 -1.429 1.00 25.67 184 TYR A C 1
ATOM 1284 O O . TYR A 1 157 ? 21.868 15.488 -0.471 1.00 25.72 184 TYR A O 1
ATOM 1293 N N . TYR A 1 158 ? 22.965 17.176 -1.477 1.00 24.57 185 TYR A N 1
ATOM 1294 C CA . TYR A 1 158 ? 23.932 17.346 -0.402 1.00 24.65 185 TYR A CA 1
ATOM 1295 C C . TYR A 1 158 ? 23.410 18.276 0.693 1.00 24.47 185 TYR A C 1
ATOM 1296 O O . TYR A 1 158 ? 22.902 19.359 0.410 1.00 23.93 185 TYR A O 1
ATOM 1305 N N . GLY A 1 159 ? 23.540 17.831 1.940 1.00 24.79 186 GLY A N 1
ATOM 1306 C CA . GLY A 1 159 ? 23.103 18.612 3.086 1.00 27.05 186 GLY A CA 1
ATOM 1307 C C . GLY A 1 159 ? 23.961 18.274 4.293 1.00 28.54 186 GLY A C 1
ATOM 1308 O O . GLY A 1 159 ? 23.614 17.413 5.098 1.00 27.90 186 GLY A O 1
ATOM 1309 N N . TYR A 1 160 ? 25.086 18.964 4.430 1.00 30.42 187 TYR A N 1
ATOM 1310 C CA . TYR A 1 160 ? 26.012 18.705 5.527 1.00 32.65 187 TYR A CA 1
ATOM 1311 C C . TYR A 1 160 ? 25.390 18.623 6.919 1.00 32.67 187 TYR A C 1
ATOM 1312 O O . TYR A 1 160 ? 25.576 17.635 7.628 1.00 32.40 187 TYR A O 1
ATOM 1321 N N . PHE A 1 161 ? 24.654 19.659 7.307 1.00 32.77 188 PHE A N 1
ATOM 1322 C CA . PHE A 1 161 ? 24.044 19.713 8.632 1.00 33.18 188 PHE A CA 1
ATOM 1323 C C . PHE A 1 161 ? 22.776 18.892 8.834 1.00 32.57 188 PHE A C 1
ATOM 1324 O O . PHE A 1 161 ? 22.643 18.178 9.830 1.00 32.62 188 PHE A O 1
ATOM 1332 N N . TRP A 1 162 ? 21.846 18.987 7.891 1.00 30.78 189 TRP A N 1
ATOM 1333 C CA . TRP A 1 162 ? 20.576 18.287 8.021 1.00 29.55 189 TRP A CA 1
ATOM 1334 C C . TRP A 1 162 ? 19.819 18.318 6.696 1.00 27.46 189 TRP A C 1
ATOM 1335 O O . TRP A 1 162 ? 20.013 19.224 5.887 1.00 26.20 189 TRP A O 1
ATOM 1346 N N . SER A 1 163 ? 18.973 17.316 6.468 1.00 26.33 190 SER A N 1
ATOM 1347 C CA . SER A 1 163 ? 18.200 17.237 5.233 1.00 24.44 190 SER A CA 1
ATOM 1348 C C . SER A 1 163 ? 17.359 18.493 5.031 1.00 22.46 190 SER A C 1
ATOM 1349 O O . SER A 1 163 ? 17.024 18.852 3.902 1.00 22.99 190 SER A O 1
ATOM 1352 N N . GLY A 1 164 ? 17.028 19.164 6.129 1.00 22.38 191 GLY A N 1
ATOM 1353 C CA . GLY A 1 164 ? 16.231 20.374 6.040 1.00 20.25 191 GLY A CA 1
ATOM 1354 C C . GLY A 1 164 ? 17.044 21.587 5.628 1.00 19.92 191 GLY A C 1
ATOM 1355 O O . GLY A 1 164 ? 16.493 22.674 5.453 1.00 18.22 191 GLY A O 1
ATOM 1356 N N . MET A 1 165 ? 18.352 21.401 5.464 1.00 17.77 192 MET A N 1
ATOM 1357 C CA . MET A 1 165 ? 19.239 22.491 5.074 1.00 18.56 192 MET A CA 1
ATOM 1358 C C . MET A 1 165 ? 20.147 22.156 3.890 1.00 17.27 192 MET A C 1
ATOM 1359 O O . MET A 1 165 ? 21.364 22.029 4.044 1.00 17.27 192 MET A O 1
ATOM 1364 N N . PRO A 1 166 ? 19.568 22.008 2.689 1.00 17.43 193 PRO A N 1
ATOM 1365 C CA . PRO A 1 166 ? 20.378 21.693 1.507 1.00 17.45 193 PRO A CA 1
ATOM 1366 C C . PRO A 1 166 ? 21.415 22.784 1.247 1.00 17.39 193 PRO A C 1
ATOM 1367 O O . PRO A 1 166 ? 21.099 23.969 1.297 1.00 18.67 193 PRO A O 1
ATOM 1371 N N . ASP A 1 167 ? 22.648 22.374 0.964 1.00 16.70 194 ASP A N 1
ATOM 1372 C CA . ASP A 1 167 ? 23.738 23.314 0.708 1.00 16.99 194 ASP A CA 1
ATOM 1373 C C . ASP A 1 167 ? 23.702 23.926 -0.690 1.00 16.26 194 ASP A C 1
ATOM 1374 O O . ASP A 1 167 ? 23.463 23.228 -1.674 1.00 16.67 194 ASP A O 1
ATOM 1379 N N . LEU A 1 168 ? 23.944 25.232 -0.772 1.00 15.41 195 LEU A N 1
ATOM 1380 C CA . LEU A 1 168 ? 23.959 25.920 -2.057 1.00 14.98 195 LEU A CA 1
ATOM 1381 C C . LEU A 1 168 ? 25.232 25.560 -2.820 1.00 15.53 195 LEU A C 1
ATOM 1382 O O . LEU A 1 168 ? 26.303 25.398 -2.230 1.00 14.99 195 LEU A O 1
ATOM 1387 N N . ASN A 1 169 ? 25.105 25.429 -4.135 1.00 15.23 196 ASN A N 1
ATOM 1388 C CA . ASN A 1 169 ? 26.228 25.055 -4.987 1.00 16.70 196 ASN A CA 1
ATOM 1389 C C . ASN A 1 169 ? 27.067 26.240 -5.448 1.00 16.04 196 ASN A C 1
ATOM 1390 O O . ASN A 1 169 ? 26.778 26.855 -6.475 1.00 15.31 196 ASN A O 1
ATOM 1395 N N . TYR A 1 170 ? 28.116 26.549 -4.692 1.00 15.91 197 TYR A N 1
ATOM 1396 C CA . TYR A 1 170 ? 28.975 27.669 -5.042 1.00 17.59 197 TYR A CA 1
ATOM 1397 C C . TYR A 1 170 ? 29.868 27.453 -6.259 1.00 19.14 197 TYR A C 1
ATOM 1398 O O . TYR A 1 170 ? 30.659 28.326 -6.607 1.00 18.91 197 TYR A O 1
ATOM 1407 N N . ASN A 1 171 ? 29.746 26.299 -6.910 1.00 21.22 198 ASN A N 1
ATOM 1408 C CA . ASN A 1 171 ? 30.527 26.049 -8.116 1.00 21.85 198 ASN A CA 1
ATOM 1409 C C . ASN A 1 171 ? 29.758 26.656 -9.285 1.00 22.42 198 ASN A C 1
ATOM 1410 O O . ASN A 1 171 ? 30.272 26.778 -10.400 1.00 23.14 198 ASN A O 1
ATOM 1415 N N . ASN A 1 172 ? 28.517 27.048 -9.011 1.00 21.58 199 ASN A N 1
ATOM 1416 C CA . ASN A 1 172 ? 27.662 27.666 -10.015 1.00 21.30 199 ASN A CA 1
ATOM 1417 C C . ASN A 1 172 ? 27.783 29.181 -9.886 1.00 22.03 199 ASN A C 1
ATOM 1418 O O . ASN A 1 172 ? 27.418 29.755 -8.856 1.00 19.19 199 ASN A O 1
ATOM 1423 N N . PRO A 1 173 ? 28.305 29.850 -10.926 1.00 21.94 200 PRO A N 1
ATOM 1424 C CA . PRO A 1 173 ? 28.469 31.306 -10.913 1.00 21.63 200 PRO A CA 1
ATOM 1425 C C . PRO A 1 173 ? 27.189 32.064 -10.573 1.00 21.04 200 PRO A C 1
ATOM 1426 O O . PRO A 1 173 ? 27.240 33.138 -9.976 1.00 20.64 200 PRO A O 1
ATOM 1430 N N . GLU A 1 174 ? 26.042 31.509 -10.953 1.00 19.66 201 GLU A N 1
ATOM 1431 C CA . GLU A 1 174 ? 24.769 32.166 -10.676 1.00 20.16 201 GLU A CA 1
ATOM 1432 C C . GLU A 1 174 ? 24.472 32.192 -9.180 1.00 17.97 201 GLU A C 1
ATOM 1433 O O . GLU A 1 174 ? 23.912 33.162 -8.677 1.00 17.98 201 GLU A O 1
ATOM 1439 N N . VAL A 1 175 ? 24.842 31.129 -8.472 1.00 16.19 202 VAL A N 1
ATOM 1440 C CA . VAL A 1 175 ? 24.614 31.072 -7.027 1.00 15.00 202 VAL A CA 1
ATOM 1441 C C . VAL A 1 175 ? 25.431 32.162 -6.343 1.00 15.64 202 VAL A C 1
ATOM 1442 O O . VAL A 1 175 ? 24.956 32.827 -5.421 1.00 15.23 202 VAL A O 1
ATOM 1446 N N . GLN A 1 176 ? 26.662 32.346 -6.803 1.00 15.58 203 GLN A N 1
ATOM 1447 C CA . GLN A 1 176 ? 27.534 33.367 -6.235 1.00 15.32 203 GLN A CA 1
ATOM 1448 C C . GLN A 1 176 ? 26.960 34.752 -6.505 1.00 15.94 203 GLN A C 1
ATOM 1449 O O . GLN A 1 176 ? 26.987 35.623 -5.637 1.00 14.32 203 GLN A O 1
ATOM 1455 N N . GLU A 1 177 ? 26.428 34.949 -7.707 1.00 14.71 204 GLU A N 1
ATOM 1456 C CA . GLU A 1 177 ? 25.838 36.232 -8.074 1.00 16.21 204 GLU A CA 1
ATOM 1457 C C . GLU A 1 177 ? 24.610 36.539 -7.218 1.00 15.43 204 GLU A C 1
ATOM 1458 O O . GLU A 1 177 ? 24.460 37.648 -6.697 1.00 15.37 204 GLU A O 1
ATOM 1464 N N . LYS A 1 178 ? 23.733 35.549 -7.083 1.00 14.63 205 LYS A N 1
ATOM 1465 C CA . LYS A 1 178 ? 22.508 35.701 -6.306 1.00 14.37 205 LYS A CA 1
ATOM 1466 C C . LYS A 1 178 ? 22.789 36.053 -4.854 1.00 13.42 205 LYS A C 1
ATOM 1467 O O . LYS A 1 178 ? 22.161 36.950 -4.303 1.00 11.63 205 LYS A O 1
ATOM 1473 N N . VAL A 1 179 ? 23.726 35.342 -4.235 1.00 12.87 206 VAL A N 1
ATOM 1474 C CA . VAL A 1 179 ? 24.061 35.602 -2.840 1.00 12.75 206 VAL A CA 1
ATOM 1475 C C . VAL A 1 179 ? 24.691 36.980 -2.641 1.00 12.18 206 VAL A C 1
ATOM 1476 O O . VAL A 1 179 ? 24.438 37.639 -1.632 1.00 11.65 206 VAL A O 1
ATOM 1480 N N . ILE A 1 180 ? 25.516 37.411 -3.589 1.00 12.54 207 ILE A N 1
ATOM 1481 C CA . ILE A 1 180 ? 26.139 38.727 -3.491 1.00 12.78 207 ILE A CA 1
ATOM 1482 C C . ILE A 1 180 ? 25.057 39.795 -3.631 1.00 12.95 207 ILE A C 1
ATOM 1483 O O . ILE A 1 180 ? 25.107 40.832 -2.965 1.00 12.28 207 ILE A O 1
ATOM 1488 N N . GLY A 1 181 ? 24.069 39.530 -4.485 1.00 12.22 208 GLY A N 1
ATOM 1489 C CA . GLY A 1 181 ? 22.984 40.476 -4.670 1.00 13.21 208 GLY A CA 1
ATOM 1490 C C . GLY A 1 181 ? 22.213 40.631 -3.372 1.00 11.52 208 GLY A C 1
ATOM 1491 O O . GLY A 1 181 ? 21.815 41.737 -3.000 1.00 12.67 208 GLY A O 1
ATOM 1492 N N . ILE A 1 182 ? 22.011 39.516 -2.675 1.00 12.71 209 ILE A N 1
ATOM 1493 C CA . ILE A 1 182 ? 21.295 39.522 -1.405 1.00 11.05 209 ILE A CA 1
ATOM 1494 C C . ILE A 1 182 ? 22.052 40.369 -0.387 1.00 10.54 209 ILE A C 1
ATOM 1495 O O . ILE A 1 182 ? 21.450 41.169 0.328 1.00 9.61 209 ILE A O 1
ATOM 1500 N N . ALA A 1 183 ? 23.370 40.193 -0.331 1.00 10.95 210 ALA A N 1
ATOM 1501 C CA . ALA A 1 183 ? 24.202 40.950 0.597 1.00 9.53 210 ALA A CA 1
ATOM 1502 C C . ALA A 1 183 ? 24.124 42.443 0.295 1.00 10.69 210 ALA A C 1
ATOM 1503 O O . ALA A 1 183 ? 23.969 43.261 1.203 1.00 9.18 210 ALA A O 1
ATOM 1505 N N . LYS A 1 184 ? 24.226 42.798 -0.984 1.00 10.51 211 LYS A N 1
ATOM 1506 C CA . LYS A 1 184 ? 24.157 44.200 -1.375 1.00 10.99 211 LYS A CA 1
ATOM 1507 C C . LYS A 1 184 ? 22.819 44.812 -0.978 1.00 11.18 211 LYS A C 1
ATOM 1508 O O . LYS A 1 184 ? 22.764 45.962 -0.537 1.00 10.88 211 LYS A O 1
ATOM 1514 N N . TYR A 1 185 ? 21.743 44.043 -1.136 1.00 10.22 212 TYR A N 1
ATOM 1515 C CA . TYR A 1 185 ? 20.413 44.525 -0.784 1.00 9.81 212 TYR A CA 1
ATOM 1516 C C . TYR A 1 185 ? 20.379 44.973 0.669 1.00 9.93 212 TYR A C 1
ATOM 1517 O O . TYR A 1 185 ? 19.968 46.094 0.971 1.00 9.99 212 TYR A O 1
ATOM 1526 N N . TRP A 1 186 ? 20.821 44.106 1.576 1.00 8.57 213 TRP A N 1
ATOM 1527 C CA . TRP A 1 186 ? 20.792 44.469 2.985 1.00 8.58 213 TRP A CA 1
ATOM 1528 C C . TRP A 1 186 ? 21.731 45.611 3.350 1.00 8.17 213 TRP A C 1
ATOM 1529 O O . TRP A 1 186 ? 21.429 46.403 4.245 1.00 7.59 213 TRP A O 1
ATOM 1540 N N . LEU A 1 187 ? 22.854 45.725 2.649 1.00 10.47 214 LEU A N 1
ATOM 1541 C CA . LEU A 1 187 ? 23.773 46.826 2.911 1.00 9.25 214 LEU A CA 1
ATOM 1542 C C . LEU A 1 187 ? 23.074 48.133 2.537 1.00 9.95 214 LEU A C 1
ATOM 1543 O O . LEU A 1 187 ? 23.219 49.146 3.224 1.00 11.14 214 LEU A O 1
ATOM 1548 N N . LYS A 1 188 ? 22.301 48.104 1.454 1.00 12.81 215 LYS A N 1
ATOM 1549 C CA . LYS A 1 188 ? 21.591 49.298 1.016 1.00 11.88 215 LYS A CA 1
ATOM 1550 C C . LYS A 1 188 ? 20.465 49.647 1.979 1.00 13.10 215 LYS A C 1
ATOM 1551 O O . LYS A 1 188 ? 20.025 50.796 2.030 1.00 13.75 215 LYS A O 1
ATOM 1557 N N . GLN A 1 189 ? 20.006 48.661 2.748 1.00 11.97 216 GLN A N 1
ATOM 1558 C CA . GLN A 1 189 ? 18.943 48.908 3.716 1.00 12.97 216 GLN A CA 1
ATOM 1559 C C . GLN A 1 189 ? 19.552 49.554 4.960 1.00 12.61 216 GLN A C 1
ATOM 1560 O O . GLN A 1 189 ? 18.833 49.957 5.878 1.00 14.72 216 GLN A O 1
ATOM 1566 N N . GLY A 1 190 ? 20.883 49.641 4.982 1.00 11.23 217 GLY A N 1
ATOM 1567 C CA . GLY A 1 190 ? 21.570 50.268 6.098 1.00 10.78 217 GLY A CA 1
ATOM 1568 C C . GLY A 1 190 ? 22.536 49.427 6.917 1.00 11.05 217 GLY A C 1
ATOM 1569 O O . GLY A 1 190 ? 23.311 49.983 7.700 1.00 11.83 217 GLY A O 1
ATOM 1570 N N . VAL A 1 191 ? 22.522 48.108 6.744 1.00 8.53 218 VAL A N 1
ATOM 1571 C CA . VAL A 1 191 ? 23.413 47.258 7.533 1.00 11.15 218 VAL A CA 1
ATOM 1572 C C . VAL A 1 191 ? 24.888 47.578 7.292 1.00 9.96 218 VAL A C 1
ATOM 1573 O O . VAL A 1 191 ? 25.278 47.988 6.196 1.00 10.22 218 VAL A O 1
ATOM 1577 N N . ASP A 1 192 ? 25.702 47.385 8.326 1.00 7.88 219 ASP A N 1
ATOM 1578 C CA . ASP A 1 192 ? 27.134 47.676 8.265 1.00 7.96 219 ASP A CA 1
ATOM 1579 C C . ASP A 1 192 ? 28.019 46.469 7.977 1.00 9.27 219 ASP A C 1
ATOM 1580 O O . ASP A 1 192 ? 29.222 46.615 7.755 1.00 10.83 219 ASP A O 1
ATOM 1585 N N . GLY A 1 193 ? 27.433 45.279 7.992 1.00 8.74 220 GLY A N 1
ATOM 1586 C CA . GLY A 1 193 ? 28.228 44.092 7.751 1.00 8.16 220 GLY A CA 1
ATOM 1587 C C . GLY A 1 193 ? 27.464 42.827 8.075 1.00 7.92 220 GLY A C 1
ATOM 1588 O O . GLY A 1 193 ? 26.247 42.859 8.268 1.00 7.50 220 GLY A O 1
ATOM 1589 N N . PHE A 1 194 ? 28.182 41.711 8.149 1.00 7.48 221 PHE A N 1
ATOM 1590 C CA . PHE A 1 194 ? 27.551 40.426 8.411 1.00 7.07 221 PHE A CA 1
ATOM 1591 C C . PHE A 1 194 ? 28.395 39.509 9.273 1.00 6.96 221 PHE A C 1
ATOM 1592 O O . PHE A 1 194 ? 29.612 39.676 9.400 1.00 7.41 221 PHE A O 1
ATOM 1600 N N . ARG A 1 195 ? 27.707 38.536 9.858 1.00 7.90 222 ARG A N 1
ATOM 1601 C CA . ARG A 1 195 ? 28.312 37.485 10.657 1.00 10.25 222 ARG A CA 1
ATOM 1602 C C . ARG A 1 195 ? 28.089 36.299 9.712 1.00 9.95 222 ARG A C 1
ATOM 1603 O O . ARG A 1 195 ? 26.961 36.067 9.261 1.00 10.01 222 ARG A O 1
ATOM 1611 N N . LEU A 1 196 ? 29.152 35.563 9.395 1.00 10.30 223 LEU A N 1
ATOM 1612 C CA . LEU A 1 196 ? 29.038 34.448 8.457 1.00 12.51 223 LEU A CA 1
ATOM 1613 C C . LEU A 1 196 ? 29.699 33.150 8.894 1.00 13.56 223 LEU A C 1
ATOM 1614 O O . LEU A 1 196 ? 30.643 33.154 9.678 1.00 14.35 223 LEU A O 1
ATOM 1619 N N . ASP A 1 197 ? 29.191 32.040 8.365 1.00 17.29 224 ASP A N 1
ATOM 1620 C CA . ASP A 1 197 ? 29.760 30.717 8.618 1.00 19.89 224 ASP A CA 1
ATOM 1621 C C . ASP A 1 197 ? 30.788 30.595 7.491 1.00 21.55 224 ASP A C 1
ATOM 1622 O O . ASP A 1 197 ? 30.416 30.552 6.319 1.00 21.75 224 ASP A O 1
ATOM 1627 N N . GLY A 1 198 ? 32.071 30.541 7.840 1.00 22.94 225 GLY A N 1
ATOM 1628 C CA . GLY A 1 198 ? 33.116 30.479 6.829 1.00 27.39 225 GLY A CA 1
ATOM 1629 C C . GLY A 1 198 ? 33.368 29.169 6.106 1.00 30.62 225 GLY A C 1
ATOM 1630 O O . GLY A 1 198 ? 33.900 29.169 4.990 1.00 29.56 225 GLY A O 1
ATOM 1631 N N . ALA A 1 199 ? 32.998 28.053 6.728 1.00 33.43 226 ALA A N 1
ATOM 1632 C CA . ALA A 1 199 ? 33.207 26.735 6.133 1.00 36.66 226 ALA A CA 1
ATOM 1633 C C . ALA A 1 199 ? 32.112 26.350 5.143 1.00 38.42 226 ALA A C 1
ATOM 1634 O O . ALA A 1 199 ? 30.932 26.302 5.493 1.00 38.36 226 ALA A O 1
ATOM 1636 N N . MET A 1 200 ? 32.516 26.064 3.909 1.00 40.44 227 MET A N 1
ATOM 1637 C CA . MET A 1 200 ? 31.581 25.677 2.859 1.00 42.17 227 ME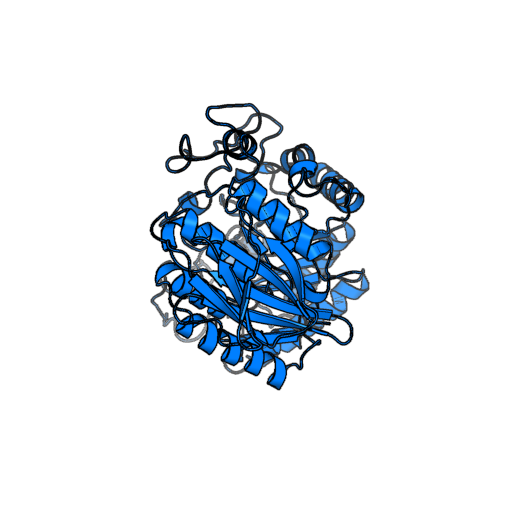T A CA 1
ATOM 1638 C C . MET A 1 200 ? 31.929 24.269 2.389 1.00 42.50 227 MET A C 1
ATOM 1639 O O . MET A 1 200 ? 32.895 24.069 1.654 1.00 43.43 227 MET A O 1
ATOM 1644 N N . HIS A 1 201 ? 31.123 23.301 2.815 1.00 42.69 228 HIS A N 1
ATOM 1645 C CA . HIS A 1 201 ? 31.349 21.892 2.498 1.00 42.71 228 HIS A CA 1
ATOM 1646 C C . HIS A 1 201 ? 31.010 21.418 1.085 1.00 42.22 228 HIS A C 1
ATOM 1647 O O . HIS A 1 201 ? 31.248 20.256 0.758 1.00 42.68 228 HIS A O 1
ATOM 1654 N N . ILE A 1 202 ? 30.457 22.291 0.249 1.00 41.00 229 ILE A N 1
ATOM 1655 C CA . ILE A 1 202 ? 30.115 21.889 -1.115 1.00 39.03 229 ILE A CA 1
ATOM 1656 C C . ILE A 1 202 ? 31.373 21.698 -1.958 1.00 39.19 229 ILE A C 1
ATOM 1657 O O . ILE A 1 202 ? 31.370 20.955 -2.941 1.00 37.90 229 ILE A O 1
ATOM 1662 N N . PHE A 1 203 ? 32.445 22.377 -1.562 1.00 39.05 230 PHE A N 1
ATOM 1663 C CA . PHE A 1 203 ? 33.719 22.296 -2.266 1.00 39.11 230 PHE A CA 1
ATOM 1664 C C . PHE A 1 203 ? 34.466 21.024 -1.895 1.00 40.53 230 PHE A C 1
ATOM 1665 O O . PHE A 1 203 ? 34.871 20.847 -0.744 1.00 40.77 230 PHE A O 1
ATOM 1673 N N . PRO A 1 204 ? 34.650 20.113 -2.864 1.00 42.20 231 PRO A N 1
ATOM 1674 C CA . PRO A 1 204 ? 35.369 18.873 -2.566 1.00 43.32 231 PRO A CA 1
ATOM 1675 C C . PRO A 1 204 ? 36.758 19.220 -2.031 1.00 44.26 231 PRO A C 1
ATOM 1676 O O . PRO A 1 204 ? 37.290 20.296 -2.318 1.00 44.30 231 PRO A O 1
ATOM 1680 N N . PRO A 1 205 ? 37.361 18.314 -1.247 1.00 44.69 232 PRO A N 1
ATOM 1681 C CA . PRO A 1 205 ? 38.692 18.529 -0.672 1.00 44.59 232 PRO A CA 1
ATOM 1682 C C . PRO A 1 205 ? 39.687 19.146 -1.653 1.00 43.88 232 PRO A C 1
ATOM 1683 O O . PRO A 1 205 ? 40.538 19.951 -1.267 1.00 44.12 232 PRO A O 1
ATOM 1687 N N . ALA A 1 206 ? 39.566 18.770 -2.922 1.00 42.21 233 ALA A N 1
ATOM 1688 C CA . ALA A 1 206 ? 40.457 19.267 -3.963 1.00 40.58 233 ALA A CA 1
ATOM 1689 C C . ALA A 1 206 ? 40.206 20.723 -4.342 1.00 39.38 233 ALA A C 1
ATOM 1690 O O . ALA A 1 206 ? 41.005 21.325 -5.061 1.00 40.04 233 ALA A O 1
ATOM 1692 N N . GLN A 1 207 ? 39.102 21.290 -3.864 1.00 37.58 234 GLN A N 1
ATOM 1693 C CA . GLN A 1 207 ? 38.778 22.679 -4.177 1.00 35.06 234 GLN A CA 1
ATOM 1694 C C . GLN A 1 207 ? 38.783 23.577 -2.944 1.00 33.79 234 GLN A C 1
ATOM 1695 O O . GLN A 1 207 ? 38.135 24.622 -2.934 1.00 32.40 234 GLN A O 1
ATOM 1701 N N . TYR A 1 208 ? 39.521 23.182 -1.912 1.00 32.48 235 TYR A N 1
ATOM 1702 C CA . TYR A 1 208 ? 39.570 23.968 -0.684 1.00 31.66 235 TYR A CA 1
ATOM 1703 C C . TYR A 1 208 ? 39.918 25.439 -0.917 1.00 31.42 235 TYR A C 1
ATOM 1704 O O . TYR A 1 208 ? 39.306 26.323 -0.318 1.00 30.75 235 TYR A O 1
ATOM 1713 N N . ASP A 1 209 ? 40.891 25.710 -1.781 1.00 31.22 236 ASP A N 1
ATOM 1714 C CA . ASP A 1 209 ? 41.277 27.093 -2.038 1.00 31.44 236 ASP A CA 1
ATOM 1715 C C . ASP A 1 209 ? 40.151 27.943 -2.624 1.00 29.65 236 ASP A C 1
ATOM 1716 O O . ASP A 1 209 ? 40.207 29.173 -2.562 1.00 28.78 236 ASP A O 1
ATOM 1721 N N . LYS A 1 210 ? 39.131 27.299 -3.189 1.00 26.96 237 LYS A N 1
ATOM 1722 C CA . LYS A 1 210 ? 38.003 28.032 -3.753 1.00 25.04 237 LYS A CA 1
ATOM 1723 C C . LYS A 1 210 ? 37.249 28.764 -2.648 1.00 23.15 237 LYS A C 1
ATOM 1724 O O . LYS A 1 210 ? 36.508 29.709 -2.915 1.00 20.80 237 LYS A O 1
ATOM 1730 N N . ASN A 1 211 ? 37.436 28.318 -1.408 1.00 21.39 238 ASN A N 1
ATOM 1731 C CA . ASN A 1 211 ? 36.783 28.953 -0.267 1.00 21.05 238 ASN A CA 1
ATOM 1732 C C . ASN A 1 211 ? 37.250 30.391 -0.154 1.00 19.15 238 ASN A C 1
ATOM 1733 O O . ASN A 1 211 ? 36.440 31.313 -0.030 1.00 18.34 238 ASN A O 1
ATOM 1738 N N . PHE A 1 212 ? 38.565 30.568 -0.196 1.00 18.28 239 PHE A N 1
ATOM 1739 C CA . PHE A 1 212 ? 39.171 31.883 -0.089 1.00 18.16 239 PHE A CA 1
ATOM 1740 C C . PHE A 1 212 ? 38.894 32.729 -1.323 1.00 17.65 239 PHE A C 1
ATOM 1741 O O . PHE A 1 212 ? 38.729 33.942 -1.224 1.00 18.20 239 PHE A O 1
ATOM 1749 N N . THR A 1 213 ? 38.844 32.092 -2.488 1.00 17.79 240 THR A N 1
ATOM 1750 C CA . THR A 1 213 ? 38.562 32.819 -3.717 1.00 16.19 240 THR A CA 1
ATOM 1751 C C . THR A 1 213 ? 37.156 33.395 -3.598 1.00 14.30 240 THR A C 1
ATOM 1752 O O . THR A 1 213 ? 36.904 34.539 -3.979 1.00 13.79 240 THR A O 1
ATOM 1756 N N . TRP A 1 214 ? 36.243 32.596 -3.057 1.00 12.77 241 TRP A N 1
ATOM 1757 C CA . TRP A 1 214 ? 34.864 33.034 -2.879 1.00 12.18 241 TRP A CA 1
ATOM 1758 C C . TRP A 1 214 ? 34.740 34.207 -1.907 1.00 10.20 241 TRP A C 1
ATOM 1759 O O . TRP A 1 214 ? 34.129 35.221 -2.225 1.00 11.70 241 TRP A O 1
ATOM 1770 N N . TRP A 1 215 ? 35.308 34.068 -0.717 1.00 10.20 242 TRP A N 1
ATOM 1771 C CA . TRP A 1 215 ? 35.203 35.143 0.261 1.00 10.61 242 TRP A CA 1
ATOM 1772 C C . TRP A 1 215 ? 35.870 36.435 -0.197 1.00 12.15 242 TRP A C 1
ATOM 1773 O O . TRP A 1 215 ? 35.397 37.526 0.121 1.00 9.80 242 TRP A O 1
ATOM 1784 N N . GLU A 1 216 ? 36.955 36.322 -0.958 1.00 13.41 243 GLU A N 1
ATOM 1785 C CA . GLU A 1 216 ? 37.631 37.517 -1.458 1.00 13.69 243 GLU A CA 1
ATOM 1786 C C . GLU A 1 216 ? 36.714 38.220 -2.458 1.00 12.73 243 GLU A C 1
ATOM 1787 O O . GLU A 1 216 ? 36.573 39.442 -2.429 1.00 11.91 243 GLU A O 1
ATOM 1793 N N . LYS A 1 217 ? 36.081 37.447 -3.338 1.00 11.96 244 LYS A N 1
ATOM 1794 C CA . LYS A 1 217 ? 35.161 38.013 -4.322 1.00 11.05 244 LYS A CA 1
ATOM 1795 C C . LYS A 1 217 ? 33.957 38.638 -3.617 1.00 10.91 244 LYS A C 1
ATOM 1796 O O . LYS A 1 217 ? 33.521 39.742 -3.957 1.00 9.98 244 LYS A O 1
ATOM 1802 N N . PHE A 1 218 ? 33.422 37.918 -2.636 1.00 10.29 245 PHE A N 1
ATOM 1803 C CA . PHE A 1 218 ? 32.272 38.387 -1.873 1.00 10.68 245 PHE A CA 1
ATOM 1804 C C . PHE A 1 218 ? 32.564 39.751 -1.254 1.00 9.89 245 PHE A C 1
ATOM 1805 O O . PHE A 1 218 ? 31.780 40.688 -1.414 1.00 10.23 245 PHE A O 1
ATOM 1813 N N . ARG A 1 219 ? 33.695 39.871 -0.562 1.00 10.13 246 ARG A N 1
ATOM 1814 C CA . ARG A 1 219 ? 34.026 41.139 0.075 1.00 10.70 246 ARG A CA 1
ATOM 1815 C C . ARG A 1 219 ? 34.273 42.244 -0.933 1.00 11.60 246 ARG A C 1
ATOM 1816 O O . ARG A 1 219 ? 33.783 43.365 -0.766 1.00 11.28 246 ARG A O 1
ATOM 1824 N N . GLN A 1 220 ? 35.037 41.936 -1.976 1.00 11.05 247 GLN A N 1
ATOM 1825 C CA . GLN A 1 220 ? 35.336 42.935 -2.999 1.00 11.23 247 GLN A CA 1
ATOM 1826 C C . GLN A 1 220 ? 34.067 43.506 -3.612 1.00 12.11 247 GLN A C 1
ATOM 1827 O O . GLN A 1 220 ? 33.924 44.722 -3.741 1.00 11.38 247 GLN A O 1
ATOM 1833 N N . GLU A 1 221 ? 33.137 42.634 -3.985 1.00 10.93 248 GLU A N 1
ATOM 1834 C CA . GLU A 1 221 ? 31.911 43.099 -4.609 1.00 10.69 248 GLU A CA 1
ATOM 1835 C C . GLU A 1 221 ? 30.944 43.840 -3.690 1.00 11.23 248 GLU A C 1
ATOM 1836 O O . GLU A 1 221 ? 30.395 44.870 -4.079 1.00 12.27 248 GLU A O 1
ATOM 1842 N N . ILE A 1 222 ? 30.739 43.359 -2.469 1.00 11.09 249 ILE A N 1
ATOM 1843 C CA . ILE A 1 222 ? 29.816 44.070 -1.593 1.00 10.68 249 ILE A CA 1
ATOM 1844 C C . ILE A 1 222 ? 30.355 45.432 -1.155 1.00 12.20 249 ILE A C 1
ATOM 1845 O O . ILE A 1 222 ? 29.573 46.349 -0.906 1.00 13.06 249 ILE A O 1
ATOM 1850 N N . GLU A 1 223 ? 31.676 45.584 -1.079 1.00 12.82 250 GLU A N 1
ATOM 1851 C CA . GLU A 1 223 ? 32.240 46.873 -0.677 1.00 13.09 250 GLU A CA 1
ATOM 1852 C C . GLU A 1 223 ? 32.185 47.910 -1.792 1.00 14.16 250 GLU A C 1
ATOM 1853 O O . GLU A 1 223 ? 32.677 49.035 -1.644 1.00 14.09 250 GLU A O 1
ATOM 1859 N N . GLU A 1 224 ? 31.579 47.526 -2.911 1.00 13.35 251 GLU A N 1
ATOM 1860 C CA . GLU A 1 224 ? 31.399 48.447 -4.023 1.00 14.53 251 GLU A CA 1
ATOM 1861 C C . GLU A 1 224 ? 30.245 49.355 -3.600 1.00 14.49 251 GLU A C 1
ATOM 1862 O O . GLU A 1 224 ? 30.061 50.449 -4.137 1.00 15.39 251 GLU A O 1
ATOM 1868 N N . VAL A 1 225 ? 29.476 48.886 -2.619 1.00 13.53 252 VAL A N 1
ATOM 1869 C CA . VAL A 1 225 ? 28.344 49.637 -2.081 1.00 12.32 252 VAL A CA 1
ATOM 1870 C C . VAL A 1 225 ? 28.840 50.595 -1.001 1.00 13.90 252 VAL A C 1
ATOM 1871 O O . VAL A 1 225 ? 28.506 51.781 -1.005 1.00 15.50 252 VAL A O 1
ATOM 1875 N N . LYS A 1 226 ? 29.634 50.065 -0.075 1.00 13.91 253 LYS A N 1
ATOM 1876 C CA . LYS A 1 226 ? 30.195 50.852 1.018 1.00 14.48 253 LYS A CA 1
ATOM 1877 C C . LYS A 1 226 ? 31.131 49.985 1.857 1.00 15.19 253 LYS A C 1
ATOM 1878 O O . LYS A 1 226 ? 31.140 48.766 1.719 1.00 13.94 253 LYS A O 1
ATOM 1884 N N . PRO A 1 227 ? 31.946 50.606 2.729 1.00 15.02 254 PRO A N 1
ATOM 1885 C CA . PRO A 1 227 ? 32.858 49.814 3.561 1.00 12.94 254 PRO A CA 1
ATOM 1886 C C . PRO A 1 227 ? 32.035 48.941 4.506 1.00 11.55 254 PRO A C 1
ATOM 1887 O O . PRO A 1 227 ? 30.983 49.369 4.985 1.00 11.63 254 PRO A O 1
ATOM 1891 N N . VAL A 1 228 ? 32.509 47.727 4.773 1.00 10.20 255 VAL A N 1
ATOM 1892 C CA . VAL A 1 228 ? 31.787 46.814 5.657 1.00 9.38 255 VAL A CA 1
ATOM 1893 C C . VAL A 1 228 ? 32.676 46.149 6.707 1.00 9.62 255 VAL A C 1
ATOM 1894 O O . VAL A 1 228 ? 33.905 46.224 6.645 1.00 10.06 255 VAL A O 1
ATOM 1898 N N . TYR A 1 229 ? 32.028 45.507 7.675 1.00 9.66 256 TYR A N 1
ATOM 1899 C CA . TYR A 1 229 ? 32.717 44.757 8.717 1.00 8.46 256 TYR A CA 1
ATOM 1900 C C . TYR A 1 229 ? 32.201 43.323 8.619 1.00 8.46 256 TYR A C 1
ATOM 1901 O O . TYR A 1 229 ? 30.990 43.083 8.722 1.00 8.27 256 TYR A O 1
ATOM 1910 N N . LEU A 1 230 ? 33.113 42.379 8.401 1.00 7.89 257 LEU A N 1
ATOM 1911 C CA . LEU A 1 230 ? 32.749 40.972 8.297 1.00 7.56 257 LEU A CA 1
ATOM 1912 C C . LEU A 1 230 ? 33.446 40.128 9.362 1.00 6.50 257 LEU A C 1
ATOM 1913 O O . LEU A 1 230 ? 34.665 40.204 9.531 1.00 6.75 257 LEU A O 1
ATOM 1918 N N . VAL A 1 231 ? 32.665 39.338 10.092 1.00 7.74 258 VAL A N 1
ATOM 1919 C CA . VAL A 1 231 ? 33.230 38.451 11.101 1.00 7.52 258 VAL A CA 1
ATOM 1920 C C . VAL A 1 231 ? 32.775 37.045 10.730 1.00 7.17 258 VAL A C 1
ATOM 1921 O O . VAL A 1 231 ? 31.603 36.820 10.425 1.00 7.45 258 VAL A O 1
ATOM 1925 N N . GLY A 1 232 ? 33.704 36.099 10.733 1.00 8.24 259 GLY A N 1
ATOM 1926 C CA . GLY A 1 232 ? 33.338 34.748 10.355 1.00 8.42 259 GLY A CA 1
ATOM 1927 C C . GLY A 1 232 ? 33.566 33.678 11.398 1.00 8.97 259 GLY A C 1
ATOM 1928 O O . GLY A 1 232 ? 34.449 33.792 12.252 1.00 9.36 259 GLY A O 1
ATOM 1929 N N . GLU A 1 233 ? 32.743 32.638 11.332 1.00 9.77 260 GLU A N 1
ATOM 1930 C CA . GLU A 1 233 ? 32.878 31.512 12.237 1.00 10.33 260 GLU A CA 1
ATOM 1931 C C . GLU A 1 233 ? 33.606 30.387 11.526 1.00 11.05 260 GLU A C 1
ATOM 1932 O O . GLU A 1 233 ? 33.161 29.901 10.481 1.00 10.59 260 GLU A O 1
ATOM 1938 N N . VAL A 1 234 ? 34.733 29.990 12.101 1.00 11.91 261 VAL A N 1
ATOM 1939 C CA . VAL A 1 234 ? 35.541 28.897 11.585 1.00 14.11 261 VAL A CA 1
ATOM 1940 C C . VAL A 1 234 ? 35.924 28.122 12.841 1.00 15.23 261 VAL A C 1
ATOM 1941 O O . VAL A 1 234 ? 36.893 28.453 13.519 1.00 13.59 261 VAL A O 1
ATOM 1945 N N . TRP A 1 235 ? 35.126 27.107 13.159 1.00 18.67 262 TRP A N 1
ATOM 1946 C CA . TRP A 1 235 ? 35.332 26.288 14.350 1.00 20.48 262 TRP A CA 1
ATOM 1947 C C . TRP A 1 235 ? 36.462 25.283 14.116 1.00 21.84 262 TRP A C 1
ATOM 1948 O O . TRP A 1 235 ? 36.213 24.124 13.783 1.00 23.89 262 TRP A O 1
ATOM 1959 N N . ASP A 1 236 ? 37.702 25.733 14.290 1.00 21.54 263 ASP A N 1
ATOM 1960 C CA . ASP A 1 236 ? 38.871 24.876 14.096 1.00 21.13 263 ASP A CA 1
ATOM 1961 C C . ASP A 1 236 ? 40.084 25.484 14.805 1.00 20.49 263 ASP A C 1
ATOM 1962 O O . ASP A 1 236 ? 39.967 26.527 15.453 1.00 19.46 263 ASP A O 1
ATOM 1967 N N . ILE A 1 237 ? 41.244 24.840 14.684 1.00 19.56 264 ILE A N 1
ATOM 1968 C CA . ILE A 1 237 ? 42.453 25.354 15.325 1.00 19.81 264 ILE A CA 1
ATOM 1969 C C . ILE A 1 237 ? 42.931 26.621 14.622 1.00 19.15 264 ILE A C 1
ATOM 1970 O O . ILE A 1 237 ? 42.613 26.851 13.451 1.00 17.45 264 ILE A O 1
ATOM 1975 N N . SER A 1 238 ? 43.698 27.433 15.344 1.00 16.35 265 SER A N 1
ATOM 1976 C CA . SER A 1 238 ? 44.201 28.700 14.826 1.00 16.09 265 SER A CA 1
ATOM 1977 C C . SER A 1 238 ? 44.915 28.646 13.476 1.00 15.94 265 SER A C 1
ATOM 1978 O O . SER A 1 238 ? 44.826 29.593 12.694 1.00 14.86 265 SER A O 1
ATOM 1981 N N . GLU A 1 239 ? 45.617 27.552 13.190 1.00 16.24 266 GLU A N 1
ATOM 1982 C CA . GLU A 1 239 ? 46.318 27.442 11.914 1.00 16.58 266 GLU A CA 1
ATOM 1983 C C . GLU A 1 239 ? 45.326 27.428 10.750 1.00 16.01 266 GLU A C 1
ATOM 1984 O O . GLU A 1 239 ? 45.626 27.912 9.652 1.00 16.18 266 GLU A O 1
ATOM 1990 N N . THR A 1 240 ? 44.141 26.882 10.998 1.00 15.15 267 THR A N 1
ATOM 1991 C CA . THR A 1 240 ? 43.098 26.804 9.982 1.00 16.06 267 THR A CA 1
ATOM 1992 C C . THR A 1 240 ? 42.317 28.115 9.889 1.00 14.40 267 THR A C 1
ATOM 1993 O O . THR A 1 240 ? 41.901 28.529 8.805 1.00 15.55 267 THR A O 1
ATOM 1997 N N . VAL A 1 241 ? 42.135 28.774 11.027 1.00 14.65 268 VAL A N 1
ATOM 1998 C CA . VAL A 1 241 ? 41.399 30.033 11.066 1.00 12.89 268 VAL A CA 1
ATOM 1999 C C . VAL A 1 241 ? 42.163 31.210 10.453 1.00 12.99 268 VAL A C 1
ATOM 2000 O O . VAL A 1 241 ? 41.596 32.007 9.706 1.00 12.17 268 VAL A O 1
ATOM 2004 N N . ALA A 1 242 ? 43.452 31.298 10.768 1.00 12.84 269 ALA A N 1
ATOM 2005 C CA . ALA A 1 242 ? 44.324 32.385 10.319 1.00 13.33 269 ALA A CA 1
ATOM 2006 C C . ALA A 1 242 ? 44.171 32.955 8.908 1.00 13.43 269 ALA A C 1
ATOM 2007 O O . ALA A 1 242 ? 44.023 34.165 8.744 1.00 12.40 269 ALA A O 1
ATOM 2009 N N . PRO A 1 243 ? 44.210 32.105 7.868 1.00 13.72 270 PRO A N 1
ATOM 2010 C CA . PRO A 1 243 ? 44.075 32.642 6.507 1.00 13.76 270 PRO A CA 1
ATOM 2011 C C . PRO A 1 243 ? 42.809 33.440 6.195 1.00 13.65 270 PRO A C 1
ATOM 2012 O O . PRO A 1 243 ? 42.819 34.302 5.316 1.00 13.82 270 PRO A O 1
ATOM 2016 N N . TYR A 1 244 ? 41.724 33.169 6.910 1.00 13.08 271 TYR A N 1
ATOM 2017 C CA . TYR A 1 244 ? 40.479 33.887 6.664 1.00 13.38 271 TYR A CA 1
ATOM 2018 C C . TYR A 1 244 ? 40.623 35.393 6.901 1.00 12.18 271 TYR A C 1
ATOM 2019 O O . TYR A 1 244 ? 39.895 36.187 6.302 1.00 12.47 271 TYR A O 1
ATOM 2028 N N . PHE A 1 245 ? 41.563 35.778 7.765 1.00 13.10 272 PHE A N 1
ATOM 2029 C CA . PHE A 1 245 ? 41.821 37.190 8.058 1.00 12.51 272 PHE A CA 1
ATOM 2030 C C . PHE A 1 245 ? 42.369 37.866 6.803 1.00 14.52 272 PHE A C 1
ATOM 2031 O O . PHE A 1 245 ? 42.255 39.081 6.638 1.00 15.14 272 PHE A O 1
ATOM 2039 N N . LYS A 1 246 ? 42.984 37.060 5.943 1.00 15.23 273 LYS A N 1
ATOM 2040 C CA . LYS A 1 246 ? 43.601 37.524 4.703 1.00 18.04 273 LYS A CA 1
ATOM 2041 C C . LYS A 1 246 ? 42.696 37.542 3.480 1.00 16.50 273 LYS A C 1
ATOM 2042 O O . LYS A 1 246 ? 42.879 38.360 2.576 1.00 17.72 273 LYS A O 1
ATOM 2048 N N . TYR A 1 247 ? 41.724 36.639 3.446 1.00 15.79 274 TYR A N 1
ATOM 2049 C CA . TYR A 1 247 ? 40.860 36.530 2.282 1.00 14.79 274 TYR A CA 1
ATOM 2050 C C . TYR A 1 247 ? 39.422 37.014 2.379 1.00 14.51 274 TYR A C 1
ATOM 2051 O O . TYR A 1 247 ? 38.512 36.376 1.850 1.00 14.14 274 TYR A O 1
ATOM 2060 N N . GLY A 1 248 ? 39.210 38.145 3.048 1.00 12.33 275 GLY A N 1
ATOM 2061 C CA . GLY A 1 248 ? 37.865 38.684 3.119 1.00 12.48 275 GLY A CA 1
ATOM 2062 C C . GLY A 1 248 ? 37.292 39.054 4.468 1.00 10.63 275 GLY A C 1
ATOM 2063 O O . GLY A 1 248 ? 36.428 39.925 4.547 1.00 11.49 275 GLY A O 1
ATOM 2064 N N . PHE A 1 249 ? 37.761 38.408 5.528 1.00 10.51 276 PHE A N 1
ATOM 2065 C CA . PHE A 1 249 ? 37.236 38.687 6.860 1.00 9.89 276 PHE A CA 1
ATOM 2066 C C . PHE A 1 249 ? 38.071 39.640 7.699 1.00 9.38 276 PHE A C 1
ATOM 2067 O O . PHE A 1 249 ? 39.295 39.554 7.729 1.00 10.71 276 PHE A O 1
ATOM 2075 N N . ASP A 1 250 ? 37.396 40.562 8.376 1.00 9.03 277 ASP A N 1
ATOM 2076 C CA . ASP A 1 250 ? 38.089 41.485 9.262 1.00 8.37 277 ASP A CA 1
ATOM 2077 C C . ASP A 1 250 ? 38.380 40.713 10.539 1.00 7.57 277 ASP A C 1
ATOM 2078 O O . ASP A 1 250 ? 39.464 40.809 11.104 1.00 8.18 277 ASP A O 1
ATOM 2083 N N . SER A 1 251 ? 37.394 39.935 10.974 1.00 8.97 278 SER A N 1
ATOM 2084 C CA . SER A 1 251 ? 37.514 39.158 12.197 1.00 7.88 278 SER A CA 1
ATOM 2085 C C . SER A 1 251 ? 37.044 37.715 12.069 1.00 7.70 278 SER A C 1
ATOM 2086 O O . SER A 1 251 ? 36.322 37.354 11.136 1.00 7.27 278 SER A O 1
ATOM 2089 N N . THR A 1 252 ? 37.480 36.900 13.027 1.00 8.80 279 THR A N 1
ATOM 2090 C CA . THR A 1 252 ? 37.070 35.504 13.139 1.00 9.36 279 THR A CA 1
ATOM 2091 C C . THR A 1 252 ? 36.922 35.275 14.645 1.00 8.53 279 THR A C 1
ATOM 2092 O O . THR A 1 252 ? 37.657 35.867 15.443 1.00 8.51 279 THR A O 1
ATOM 2096 N N . PHE A 1 253 ? 35.962 34.444 15.036 1.00 7.84 280 PHE A N 1
ATOM 2097 C CA . PHE A 1 253 ? 35.744 34.163 16.451 1.00 7.21 280 PHE A CA 1
ATOM 2098 C C . PHE A 1 253 ? 36.848 33.251 16.968 1.00 9.22 280 PHE A C 1
ATOM 2099 O O . PHE A 1 253 ? 37.147 32.223 16.358 1.00 8.82 280 PHE A O 1
ATOM 2107 N N . ASN A 1 254 ? 37.448 33.627 18.095 1.00 7.51 281 ASN A N 1
ATOM 2108 C CA . ASN A 1 254 ? 38.543 32.837 18.652 1.00 7.85 281 ASN A CA 1
ATOM 2109 C C . ASN A 1 254 ? 38.056 31.720 19.573 1.00 8.22 281 ASN A C 1
ATOM 2110 O O . ASN A 1 254 ? 38.145 31.818 20.801 1.00 7.71 281 ASN A O 1
ATOM 2115 N N . PHE A 1 255 ? 37.555 30.650 18.963 1.00 8.61 282 PHE A N 1
ATOM 2116 C CA . PHE A 1 255 ? 37.040 29.505 19.704 1.00 7.89 282 PHE A CA 1
ATOM 2117 C C . PHE A 1 255 ? 38.070 28.854 20.615 1.00 9.28 282 PHE A C 1
ATOM 2118 O O . PHE A 1 255 ? 37.771 28.538 21.765 1.00 9.24 282 PHE A O 1
ATOM 2126 N N . LYS A 1 256 ? 39.276 28.635 20.100 1.00 9.22 283 LYS A N 1
ATOM 2127 C CA . LYS A 1 256 ? 40.325 28.001 20.890 1.00 9.42 283 LYS A CA 1
ATOM 2128 C C . LYS A 1 256 ? 40.743 28.816 22.109 1.00 9.52 283 LYS A C 1
ATOM 2129 O O . LYS A 1 256 ? 41.005 28.249 23.172 1.00 9.85 283 LYS A O 1
ATOM 2135 N N . LEU A 1 257 ? 40.808 30.138 21.975 1.00 8.16 284 LEU A N 1
ATOM 2136 C CA . LEU A 1 257 ? 41.189 30.949 23.124 1.00 8.08 284 LEU A CA 1
ATOM 2137 C C . LEU A 1 257 ? 40.046 30.988 24.139 1.00 9.83 284 LEU A C 1
ATOM 2138 O O . LEU A 1 257 ? 40.278 31.049 25.346 1.00 10.52 284 LEU A O 1
ATOM 2143 N N . ALA A 1 258 ? 38.810 30.932 23.651 1.00 7.94 285 ALA A N 1
ATOM 2144 C CA . ALA A 1 258 ? 37.654 30.948 24.540 1.00 7.65 285 ALA A CA 1
ATOM 2145 C C . ALA A 1 258 ? 37.737 29.746 25.480 1.00 8.32 285 ALA A C 1
ATOM 2146 O O . ALA A 1 258 ? 37.543 29.870 26.692 1.00 7.81 285 ALA A O 1
ATOM 2148 N N . GLU A 1 259 ? 38.041 28.586 24.908 1.00 8.74 286 GLU A N 1
ATOM 2149 C CA . GLU A 1 259 ? 38.165 27.357 25.676 1.00 10.84 286 GLU A CA 1
ATOM 2150 C C . GLU A 1 259 ? 39.219 27.493 26.769 1.00 9.54 286 GLU A C 1
ATOM 2151 O O . GLU A 1 259 ? 39.024 27.019 27.887 1.00 9.40 286 GLU A O 1
ATOM 2157 N N . ALA A 1 260 ? 40.332 28.140 26.438 1.00 10.28 287 ALA A N 1
ATOM 2158 C CA . ALA A 1 260 ? 41.429 28.330 27.387 1.00 9.80 287 ALA A CA 1
ATOM 2159 C C . ALA A 1 260 ? 41.067 29.301 28.507 1.00 10.22 287 ALA A C 1
ATOM 2160 O O . ALA A 1 260 ? 41.414 29.077 29.666 1.00 9.99 287 ALA A O 1
ATOM 2162 N N . VAL A 1 261 ? 40.379 30.384 28.162 1.00 9.48 288 VAL A N 1
ATOM 2163 C CA . VAL A 1 261 ? 39.971 31.357 29.166 1.00 8.68 288 VAL A CA 1
ATOM 2164 C C . VAL A 1 261 ? 39.047 30.676 30.168 1.00 9.30 288 VAL A C 1
ATOM 2165 O O . VAL A 1 261 ? 39.198 30.847 31.379 1.00 9.47 288 VAL A O 1
ATOM 2169 N N . ILE A 1 262 ? 38.094 29.901 29.659 1.00 8.01 289 ILE A N 1
ATOM 2170 C CA . ILE A 1 262 ? 37.152 29.196 30.519 1.00 9.66 289 ILE A CA 1
ATOM 2171 C C . ILE A 1 262 ? 37.861 28.216 31.457 1.00 9.09 289 ILE A C 1
ATOM 2172 O O . ILE A 1 262 ? 37.607 28.201 32.669 1.00 9.86 289 ILE A O 1
ATOM 2177 N N . ALA A 1 263 ? 38.753 27.403 30.900 1.00 9.36 290 ALA A N 1
ATOM 2178 C CA . ALA A 1 263 ? 39.481 26.410 31.690 1.00 10.20 290 ALA A CA 1
ATOM 2179 C C . ALA A 1 263 ? 40.333 27.039 32.794 1.00 10.69 290 ALA A C 1
ATOM 2180 O O . ALA A 1 263 ? 40.394 26.523 33.913 1.00 11.15 290 ALA A O 1
ATOM 2182 N N . THR A 1 264 ? 40.987 28.150 32.471 1.00 10.32 291 THR A N 1
ATOM 2183 C CA . THR A 1 264 ? 41.836 28.860 33.423 1.00 10.16 291 THR A CA 1
ATOM 2184 C C . THR A 1 264 ? 41.011 29.502 34.541 1.00 10.29 291 THR A C 1
ATOM 2185 O O . THR A 1 264 ? 41.373 29.421 35.717 1.00 10.83 291 THR A O 1
ATOM 2189 N N . ALA A 1 265 ? 39.896 30.129 34.179 1.00 10.36 292 ALA A N 1
ATOM 2190 C CA . ALA A 1 265 ? 39.043 30.762 35.180 1.00 10.97 292 ALA A CA 1
ATOM 2191 C C . ALA A 1 265 ? 38.449 29.713 36.115 1.00 11.95 292 ALA A C 1
ATOM 2192 O O . ALA A 1 265 ? 38.250 29.967 37.302 1.00 12.30 292 ALA A O 1
ATOM 2194 N N . LYS A 1 266 ? 38.176 28.529 35.581 1.00 11.77 293 LYS A N 1
ATOM 2195 C CA . LYS A 1 266 ? 37.610 27.457 36.388 1.00 12.83 293 LYS A CA 1
ATOM 2196 C C . LYS A 1 266 ? 38.641 26.878 37.359 1.00 12.29 293 LYS A C 1
ATOM 2197 O O . LYS A 1 266 ? 38.353 26.672 38.538 1.00 13.62 293 LYS A O 1
ATOM 2203 N N . ALA A 1 267 ? 39.846 26.635 36.854 1.00 12.15 294 ALA A N 1
ATOM 2204 C CA . ALA A 1 267 ? 40.931 26.043 37.643 1.00 13.22 294 ALA A CA 1
ATOM 2205 C C . ALA A 1 267 ? 41.642 26.975 38.626 1.00 12.72 294 ALA A C 1
ATOM 2206 O O . ALA A 1 267 ? 42.056 26.542 39.708 1.00 12.60 294 ALA A O 1
ATOM 2208 N N . GLY A 1 268 ? 41.808 28.239 38.249 1.00 12.41 295 GLY A N 1
ATOM 2209 C CA . GLY A 1 268 ? 42.477 29.181 39.128 1.00 12.21 295 GLY A CA 1
ATOM 2210 C C . GLY A 1 268 ? 43.974 29.276 38.887 1.00 12.72 295 GLY A C 1
ATOM 2211 O O . GLY A 1 268 ? 44.700 29.879 39.679 1.00 11.47 295 GLY A O 1
ATOM 2212 N N . PHE A 1 269 ? 44.432 28.667 37.797 1.00 12.31 296 PHE A N 1
ATOM 2213 C CA . PHE A 1 269 ? 45.843 28.679 37.416 1.00 12.34 296 PHE A CA 1
ATOM 2214 C C . PHE A 1 269 ? 45.913 29.223 35.988 1.00 11.96 296 PHE A C 1
ATOM 2215 O O . PHE A 1 269 ? 45.108 28.848 35.139 1.00 11.23 296 PHE A O 1
ATOM 2223 N N . PRO A 1 270 ? 46.891 30.099 35.704 1.00 10.66 297 PRO A N 1
ATOM 2224 C CA . PRO A 1 270 ? 47.061 30.709 34.382 1.00 10.55 297 PRO A CA 1
ATOM 2225 C C . PRO A 1 270 ? 47.767 29.913 33.288 1.00 11.74 297 PRO A C 1
ATOM 2226 O O . PRO A 1 270 ? 47.748 30.328 32.131 1.00 11.75 297 PRO A O 1
ATOM 2230 N N . PHE A 1 271 ? 48.384 28.784 33.631 1.00 13.12 298 PHE A N 1
ATOM 2231 C CA . PHE A 1 271 ? 49.126 28.015 32.632 1.00 16.48 298 PHE A CA 1
ATOM 2232 C C . PHE A 1 271 ? 48.426 27.787 31.300 1.00 14.97 298 PHE A C 1
ATOM 2233 O O . PHE A 1 271 ? 48.985 28.089 30.243 1.00 15.08 298 PHE A O 1
ATOM 2241 N N . GLY A 1 272 ? 47.218 27.235 31.351 1.00 14.49 299 GLY A N 1
ATOM 2242 C CA . GLY A 1 272 ? 46.476 26.957 30.135 1.00 12.81 299 GLY A CA 1
ATOM 2243 C C . GLY A 1 272 ? 46.288 28.170 29.246 1.00 12.02 299 GLY A C 1
ATOM 2244 O O . GLY A 1 272 ? 46.549 28.119 28.042 1.00 11.66 299 GLY A O 1
ATOM 2245 N N . PHE A 1 273 ? 45.820 29.265 29.836 1.00 11.15 300 PHE A N 1
ATOM 2246 C CA . PHE A 1 273 ? 45.607 30.491 29.081 1.00 10.06 300 PHE A CA 1
ATOM 2247 C C . PHE A 1 273 ? 46.927 31.024 28.519 1.00 9.49 300 PHE A C 1
ATOM 2248 O O . PHE A 1 273 ? 47.002 31.406 27.348 1.00 9.48 300 PHE A O 1
ATOM 2256 N N . ASN A 1 274 ? 47.961 31.057 29.357 1.00 9.61 301 ASN A N 1
ATOM 2257 C CA . ASN A 1 274 ? 49.267 31.559 28.933 1.00 11.04 301 ASN A CA 1
ATOM 2258 C C . ASN A 1 274 ? 49.766 30.834 27.691 1.00 11.39 301 ASN A C 1
ATOM 2259 O O . ASN A 1 274 ? 50.146 31.459 26.707 1.00 11.56 301 ASN A O 1
ATOM 2264 N N . LYS A 1 275 ? 49.767 29.508 27.742 1.00 10.52 302 LYS A N 1
ATOM 2265 C CA . LYS A 1 275 ? 50.249 28.720 26.613 1.00 12.72 302 LYS A CA 1
ATOM 2266 C C . LYS A 1 275 ? 49.418 28.869 25.340 1.00 12.45 302 LYS A C 1
ATOM 2267 O O . LYS A 1 275 ? 49.966 29.024 24.246 1.00 12.99 302 LYS A O 1
ATOM 2273 N N . LYS A 1 276 ? 48.098 28.811 25.478 1.00 12.33 303 LYS A N 1
ATOM 2274 C CA . LYS A 1 276 ? 47.223 28.925 24.319 1.00 12.12 303 LYS A CA 1
ATOM 2275 C C . LYS A 1 276 ? 47.275 30.315 23.684 1.00 11.88 303 LYS A C 1
ATOM 2276 O O . LYS A 1 276 ? 47.338 30.443 22.462 1.00 11.76 303 LYS A O 1
ATOM 2282 N N . ALA A 1 277 ? 47.256 31.355 24.512 1.00 10.48 304 ALA A N 1
ATOM 2283 C CA . ALA A 1 277 ? 47.308 32.725 24.003 1.00 11.04 304 ALA A CA 1
ATOM 2284 C C . ALA A 1 277 ? 48.594 32.960 23.217 1.00 10.82 304 ALA A C 1
ATOM 2285 O O . ALA A 1 277 ? 48.566 33.502 22.110 1.00 11.92 304 ALA A O 1
ATOM 2287 N N . LYS A 1 278 ? 49.720 32.554 23.793 1.00 11.34 305 LYS A N 1
ATOM 2288 C CA . LYS A 1 278 ? 51.012 32.714 23.131 1.00 11.98 305 LYS A CA 1
ATOM 2289 C C . LYS A 1 278 ? 51.020 31.982 21.791 1.00 11.73 305 LYS A C 1
ATOM 2290 O O . LYS A 1 278 ? 51.533 32.494 20.793 1.00 12.85 305 LYS A O 1
ATOM 2296 N N . HIS A 1 279 ? 50.443 30.785 21.766 1.00 12.50 306 HIS A N 1
ATOM 2297 C CA . HIS A 1 279 ? 50.402 30.005 20.535 1.00 12.53 306 HIS A CA 1
ATOM 2298 C C . HIS A 1 279 ? 49.546 30.664 19.462 1.00 12.86 306 HIS A C 1
ATOM 2299 O O . HIS A 1 279 ? 50.000 30.874 18.339 1.00 12.70 306 HIS A O 1
ATOM 2306 N N . ILE A 1 280 ? 48.309 30.997 19.819 1.00 12.20 307 ILE A N 1
ATOM 2307 C CA . ILE A 1 280 ? 47.374 31.594 18.872 1.00 11.51 307 ILE A CA 1
ATOM 2308 C C . ILE A 1 280 ? 47.804 32.940 18.307 1.00 11.65 307 ILE A C 1
ATOM 2309 O O . ILE A 1 280 ? 47.771 33.144 17.094 1.00 11.75 307 ILE A O 1
ATOM 2314 N N . TYR A 1 281 ? 48.183 33.873 19.171 1.00 11.57 308 TYR A N 1
ATOM 2315 C CA . TYR A 1 281 ? 48.617 35.165 18.670 1.00 11.51 308 TYR A CA 1
ATOM 2316 C C . TYR A 1 281 ? 49.884 34.975 17.837 1.00 11.78 308 TYR A C 1
ATOM 2317 O O . TYR A 1 281 ? 50.126 35.720 16.890 1.00 13.75 308 TYR A O 1
ATOM 2326 N N . GLY A 1 282 ? 50.678 33.966 18.190 1.00 12.60 309 GLY A N 1
ATOM 2327 C CA . GLY A 1 282 ? 51.892 33.688 17.439 1.00 12.26 309 GLY A CA 1
ATOM 2328 C C . GLY A 1 282 ? 51.537 33.245 16.030 1.00 13.47 309 GLY A C 1
ATOM 2329 O O . GLY A 1 282 ? 52.139 33.693 15.053 1.00 14.52 309 GLY A O 1
ATOM 2330 N N . VAL A 1 283 ? 50.549 32.362 15.924 1.00 13.26 310 VAL A N 1
ATOM 2331 C CA . VAL A 1 283 ? 50.104 31.870 14.624 1.00 12.56 310 VAL A CA 1
ATOM 2332 C C . VAL A 1 283 ? 49.550 33.015 13.771 1.00 12.71 310 VAL A C 1
ATOM 2333 O O . VAL A 1 283 ? 49.869 33.125 12.590 1.00 12.23 310 VAL A O 1
ATOM 2337 N N . TYR A 1 284 ? 48.729 33.873 14.372 1.00 12.14 311 TYR A N 1
ATOM 2338 C CA . TYR A 1 284 ? 48.152 34.990 13.630 1.00 12.02 311 TYR A CA 1
ATOM 2339 C C . TYR A 1 284 ? 49.212 36.000 13.191 1.00 11.94 311 TYR A C 1
ATOM 2340 O O . TYR A 1 284 ? 49.149 36.519 12.077 1.00 13.25 311 TYR A O 1
ATOM 2349 N N . ASP A 1 285 ? 50.184 36.277 14.055 1.00 13.08 312 ASP A N 1
ATOM 2350 C CA . ASP A 1 285 ? 51.231 37.233 13.713 1.00 13.90 312 ASP A CA 1
ATOM 2351 C C . ASP A 1 285 ? 52.136 36.702 12.603 1.00 15.13 312 ASP A C 1
ATOM 2352 O O . ASP A 1 285 ? 52.612 37.469 11.770 1.00 16.57 312 ASP A O 1
ATOM 2357 N N . ARG A 1 286 ? 52.363 35.393 12.596 1.00 14.61 313 ARG A N 1
ATOM 2358 C CA . ARG A 1 286 ? 53.221 34.770 11.588 1.00 17.74 313 ARG A CA 1
ATOM 2359 C C . ARG A 1 286 ? 52.572 34.665 10.212 1.00 18.79 313 ARG A C 1
ATOM 2360 O O . ARG A 1 286 ? 53.199 34.965 9.193 1.00 19.18 313 ARG A O 1
ATOM 2368 N N . GLU A 1 287 ? 51.317 34.237 10.174 1.00 19.29 314 GLU A N 1
ATOM 2369 C CA . GLU A 1 287 ? 50.645 34.074 8.892 1.00 21.95 314 GLU A CA 1
ATOM 2370 C C . GLU A 1 287 ? 49.961 35.331 8.371 1.00 20.44 314 GLU A C 1
ATOM 2371 O O . GLU A 1 287 ? 49.811 35.497 7.163 1.00 18.94 314 GLU A O 1
ATOM 2377 N N . VAL A 1 288 ? 49.559 36.222 9.270 1.00 19.35 315 VAL A N 1
ATOM 2378 C CA . VAL A 1 288 ? 48.874 37.445 8.868 1.00 18.61 315 VAL A CA 1
ATOM 2379 C C . VAL A 1 288 ? 49.662 38.714 9.187 1.00 17.19 315 VAL A C 1
ATOM 2380 O O . VAL A 1 288 ? 49.671 39.662 8.402 1.00 17.23 315 VAL A O 1
ATOM 2384 N N . GLY A 1 289 ? 50.321 38.728 10.342 1.00 16.73 316 GLY A N 1
ATOM 2385 C CA . GLY A 1 289 ? 51.089 39.895 10.741 1.00 15.13 316 GLY A CA 1
ATOM 2386 C C . GLY A 1 289 ? 50.310 40.785 11.695 1.00 14.36 316 GLY A C 1
ATOM 2387 O O . GLY A 1 289 ? 49.163 41.146 11.420 1.00 13.17 316 GLY A O 1
ATOM 2388 N N . PHE A 1 290 ? 50.925 41.148 12.817 1.00 13.24 317 PHE A N 1
ATOM 2389 C CA . PHE A 1 290 ? 50.242 41.996 13.786 1.00 12.88 317 PHE A CA 1
ATOM 2390 C C . PHE A 1 290 ? 49.730 43.268 13.127 1.00 12.78 317 PHE A C 1
ATOM 2391 O O . PHE A 1 290 ? 50.443 43.906 12.349 1.00 13.54 317 PHE A O 1
ATOM 2399 N N . GLY A 1 291 ? 48.492 43.635 13.446 1.00 12.34 318 GLY A N 1
ATOM 2400 C CA . GLY A 1 291 ? 47.908 44.833 12.875 1.00 13.05 318 GLY A CA 1
ATOM 2401 C C . GLY A 1 291 ? 47.109 44.555 11.616 1.00 12.84 318 GLY A C 1
ATOM 2402 O O . GLY A 1 291 ? 46.385 45.427 11.134 1.00 14.67 318 GLY A O 1
ATOM 2403 N N . ASN A 1 292 ? 47.231 43.340 11.086 1.00 13.18 319 ASN A N 1
ATOM 2404 C CA . ASN A 1 292 ? 46.514 42.966 9.872 1.00 12.29 319 ASN A CA 1
ATOM 2405 C C . ASN A 1 292 ? 45.342 42.034 10.149 1.00 11.66 319 ASN A C 1
ATOM 2406 O O . ASN A 1 292 ? 44.827 41.376 9.239 1.00 12.17 319 ASN A O 1
ATOM 2411 N N . TYR A 1 293 ? 44.933 41.972 11.410 1.00 10.27 320 TYR A N 1
ATOM 2412 C CA . TYR A 1 293 ? 43.803 41.144 11.802 1.00 10.30 320 TYR A CA 1
ATOM 2413 C C . TYR A 1 293 ? 43.114 41.736 13.022 1.00 10.01 320 TYR A C 1
ATOM 2414 O O . TYR A 1 293 ? 43.756 42.366 13.861 1.00 11.72 320 TYR A O 1
ATOM 2423 N N . ILE A 1 294 ? 41.797 41.571 13.089 1.00 9.00 321 ILE A N 1
ATOM 2424 C CA . ILE A 1 294 ? 41.023 42.048 14.234 1.00 8.22 321 ILE A CA 1
ATOM 2425 C C . ILE A 1 294 ? 40.416 40.799 14.850 1.00 7.66 321 ILE A C 1
ATOM 2426 O O . ILE A 1 294 ? 39.405 40.291 14.375 1.00 7.75 321 ILE A O 1
ATOM 2431 N N . ASP A 1 295 ? 41.039 40.287 15.901 1.00 6.44 322 ASP A N 1
ATOM 2432 C CA . ASP A 1 295 ? 40.521 39.084 16.525 1.00 7.10 322 ASP A CA 1
ATOM 2433 C C . ASP A 1 295 ? 39.168 39.357 17.158 1.00 6.65 322 ASP A C 1
ATOM 2434 O O . ASP A 1 295 ? 38.835 40.503 17.457 1.00 7.55 322 ASP A O 1
ATOM 2439 N N . ALA A 1 296 ? 38.382 38.300 17.339 1.00 7.03 323 ALA A N 1
ATOM 2440 C CA . ALA A 1 296 ? 37.074 38.422 17.970 1.00 5.22 323 ALA A CA 1
ATOM 2441 C C . ALA A 1 296 ? 37.026 37.481 19.165 1.00 6.67 323 ALA A C 1
ATOM 2442 O O . ALA A 1 296 ? 36.490 36.373 19.073 1.00 7.58 323 ALA A O 1
ATOM 2444 N N . PRO A 1 297 ? 37.614 37.898 20.296 1.00 7.53 324 PRO A N 1
ATOM 2445 C CA . PRO A 1 297 ? 37.608 37.058 21.496 1.00 6.54 324 PRO A CA 1
ATOM 2446 C C . PRO A 1 297 ? 36.209 37.034 22.106 1.00 7.79 324 PRO A C 1
ATOM 2447 O O . PRO A 1 297 ? 35.446 37.993 21.958 1.00 6.95 324 PRO A O 1
ATOM 2451 N N . PHE A 1 298 ? 35.872 35.936 22.774 1.00 6.65 325 PHE A N 1
ATOM 2452 C CA . PHE A 1 298 ? 34.566 35.793 23.410 1.00 5.18 325 PHE A CA 1
ATOM 2453 C C . PHE A 1 298 ? 34.645 34.655 24.426 1.00 6.31 325 PHE A C 1
ATOM 2454 O O . PHE A 1 298 ? 35.677 33.986 24.529 1.00 7.58 325 PHE A O 1
ATOM 2462 N N . LEU A 1 299 ? 33.573 34.455 25.187 1.00 5.97 326 LEU A N 1
ATOM 2463 C CA . LEU A 1 299 ? 33.539 33.378 26.176 1.00 7.07 326 LEU A CA 1
ATOM 2464 C C . LEU A 1 299 ? 32.686 32.234 25.626 1.00 6.99 326 LEU A C 1
ATOM 2465 O O . LEU A 1 299 ? 33.192 31.136 25.400 1.00 8.16 326 LEU A O 1
ATOM 2470 N N . THR A 1 300 ? 31.396 32.483 25.409 1.00 6.53 327 THR A N 1
ATOM 2471 C CA . THR A 1 300 ? 30.507 31.470 24.836 1.00 7.10 327 THR A CA 1
ATOM 2472 C C . THR A 1 300 ? 29.472 32.155 23.950 1.00 7.90 327 THR A C 1
ATOM 2473 O O . THR A 1 300 ? 29.237 33.358 24.087 1.00 8.32 327 THR A O 1
ATOM 2477 N N . ASN A 1 301 ? 28.867 31.400 23.036 1.00 5.89 328 ASN A N 1
ATOM 2478 C CA . ASN A 1 301 ? 27.871 31.976 22.130 1.00 7.65 328 ASN A CA 1
ATOM 2479 C C . ASN A 1 301 ? 26.537 31.227 22.094 1.00 7.35 328 ASN A C 1
ATOM 2480 O O . ASN A 1 301 ? 26.244 30.412 22.962 1.00 7.72 328 ASN A O 1
ATOM 2485 N N . HIS A 1 302 ? 25.735 31.511 21.072 1.00 7.23 329 HIS A N 1
ATOM 2486 C CA . HIS A 1 302 ? 24.411 30.907 20.924 1.00 8.00 329 HIS A CA 1
ATOM 2487 C C . HIS A 1 302 ? 24.375 29.387 20.711 1.00 8.18 329 HIS A C 1
ATOM 2488 O O . HIS A 1 302 ? 23.301 28.794 20.746 1.00 9.09 329 HIS A O 1
ATOM 2495 N N . ASP A 1 303 ? 25.528 28.761 20.486 1.00 8.77 330 ASP A N 1
ATOM 2496 C CA . ASP A 1 303 ? 25.587 27.305 20.270 1.00 9.17 330 ASP A CA 1
ATOM 2497 C C . ASP A 1 303 ? 26.237 26.556 21.425 1.00 10.28 330 ASP A C 1
ATOM 2498 O O . ASP A 1 303 ? 26.432 25.341 21.336 1.00 12.79 330 ASP A O 1
ATOM 2503 N N . GLN A 1 304 ? 26.577 27.262 22.497 1.00 8.56 331 GLN A N 1
ATOM 2504 C CA . GLN A 1 304 ? 27.288 26.639 23.606 1.00 9.29 331 GLN A CA 1
ATOM 2505 C C . GLN A 1 304 ? 26.682 26.875 24.978 1.00 8.96 331 GLN A C 1
ATOM 2506 O O . GLN A 1 304 ? 25.937 27.831 25.187 1.00 8.61 331 GLN A O 1
ATOM 2512 N N . ASN A 1 305 ? 27.019 25.998 25.919 1.00 9.52 332 ASN A N 1
ATOM 2513 C CA . ASN A 1 305 ? 26.542 26.143 27.285 1.00 9.57 332 ASN A CA 1
ATOM 2514 C C . ASN A 1 305 ? 27.077 27.493 27.774 1.00 9.04 332 ASN A C 1
ATOM 2515 O O . ASN A 1 305 ? 28.245 27.819 27.532 1.00 9.36 332 ASN A O 1
ATOM 2520 N N . ARG A 1 306 ? 26.230 28.275 28.442 1.00 7.88 333 ARG A N 1
ATOM 2521 C CA . ARG A 1 306 ? 26.637 29.592 28.921 1.00 8.52 333 ARG A CA 1
ATOM 2522 C C . ARG A 1 306 ? 27.846 29.554 29.840 1.00 10.36 333 ARG A C 1
ATOM 2523 O O . ARG A 1 306 ? 28.058 28.591 30.584 1.00 9.07 333 ARG A O 1
ATOM 2531 N N . ILE A 1 307 ? 28.651 30.608 29.778 1.00 9.01 334 ILE A N 1
ATOM 2532 C CA . ILE A 1 307 ? 29.854 30.666 30.584 1.00 9.46 334 ILE A CA 1
ATOM 2533 C C . ILE A 1 307 ? 29.620 30.397 32.069 1.00 10.39 334 ILE A C 1
ATOM 2534 O O . ILE A 1 307 ? 30.403 29.687 32.693 1.00 9.75 334 ILE A O 1
ATOM 2539 N N . LEU A 1 308 ? 28.549 30.944 32.639 1.00 8.45 335 LEU A N 1
ATOM 2540 C CA . LEU A 1 308 ? 28.295 30.728 34.060 1.00 8.94 335 LEU A CA 1
ATOM 2541 C C . LEU A 1 308 ? 28.191 29.236 34.380 1.00 9.46 335 LEU A C 1
ATOM 2542 O O . LEU A 1 308 ? 28.773 28.763 35.358 1.00 10.09 335 LEU A O 1
ATOM 2547 N N . ASP A 1 309 ? 27.454 28.498 33.554 1.00 9.90 336 ASP A N 1
ATOM 2548 C CA . ASP A 1 309 ? 27.297 27.061 33.756 1.00 10.67 336 ASP A CA 1
ATOM 2549 C C . ASP A 1 309 ? 28.633 26.338 33.638 1.00 11.81 336 ASP A C 1
ATOM 2550 O O . ASP A 1 309 ? 28.916 25.420 34.406 1.00 12.10 336 ASP A O 1
ATOM 2555 N N . GLN A 1 310 ? 29.453 26.748 32.674 1.00 10.36 337 GLN A N 1
ATOM 2556 C CA . GLN A 1 310 ? 30.747 26.103 32.486 1.00 10.80 337 GLN A CA 1
ATOM 2557 C C . GLN A 1 310 ? 31.694 26.351 33.654 1.00 11.67 337 GLN A C 1
ATOM 2558 O O . GLN A 1 310 ? 32.687 25.643 33.821 1.00 13.69 337 GLN A O 1
ATOM 2564 N N . LEU A 1 311 ? 31.380 27.350 34.469 1.00 11.41 338 LEU A N 1
ATOM 2565 C CA . LEU A 1 311 ? 32.205 27.669 35.627 1.00 11.56 338 LEU A CA 1
ATOM 2566 C C . LEU A 1 311 ? 31.536 27.220 36.927 1.00 11.39 338 LEU A C 1
ATOM 2567 O O . LEU A 1 311 ? 31.790 27.783 37.989 1.00 11.35 338 LEU A O 1
ATOM 2572 N N . GLY A 1 312 ? 30.683 26.202 36.830 1.00 12.37 339 GLY A N 1
ATOM 2573 C CA . GLY A 1 312 ? 29.991 25.689 38.003 1.00 12.51 339 GLY A CA 1
ATOM 2574 C C . GLY A 1 312 ? 29.046 26.696 38.629 1.00 13.33 339 GLY A C 1
ATOM 2575 O O . GLY A 1 312 ? 28.779 26.650 39.834 1.00 10.66 339 GLY A O 1
ATOM 2576 N N . GLN A 1 313 ? 28.522 27.592 37.797 1.00 11.16 340 GLN A N 1
ATOM 2577 C CA . GLN A 1 313 ? 27.611 28.643 38.233 1.00 11.84 340 GLN A CA 1
ATOM 2578 C C . GLN A 1 313 ? 28.206 29.505 39.332 1.00 12.00 340 GLN A C 1
ATOM 2579 O O . GLN A 1 313 ? 27.516 29.932 40.256 1.00 12.71 340 GLN A O 1
ATOM 2585 N N . ASP A 1 314 ? 29.505 29.762 39.215 1.00 11.55 341 ASP A N 1
ATOM 2586 C CA . ASP A 1 314 ? 30.205 30.605 40.168 1.00 10.70 341 ASP A CA 1
ATOM 2587 C C . ASP A 1 314 ? 30.287 31.996 39.537 1.00 10.62 341 ASP A C 1
ATOM 2588 O O . ASP A 1 314 ? 31.090 32.228 38.627 1.00 11.46 341 ASP A O 1
ATOM 2593 N N . ARG A 1 315 ? 29.446 32.910 40.013 1.00 10.37 342 ARG A N 1
ATOM 2594 C CA . ARG A 1 315 ? 29.419 34.277 39.497 1.00 12.50 342 ARG A CA 1
ATOM 2595 C C . ARG A 1 315 ? 30.748 35.018 39.641 1.00 12.03 342 ARG A C 1
ATOM 2596 O O . ARG A 1 315 ? 31.061 35.899 38.838 1.00 11.32 342 ARG A O 1
ATOM 2604 N N . ASN A 1 316 ? 31.528 34.662 40.659 1.00 10.87 343 ASN A N 1
ATOM 2605 C CA . ASN A 1 316 ? 32.821 35.301 40.889 1.00 11.56 343 ASN A CA 1
ATOM 2606 C C . ASN A 1 316 ? 33.792 34.914 39.777 1.00 9.66 343 ASN A C 1
ATOM 2607 O O . ASN A 1 316 ? 34.534 35.745 39.259 1.00 9.88 343 ASN A O 1
ATOM 2612 N N . LYS A 1 317 ? 33.791 33.636 39.421 1.00 8.72 344 LYS A N 1
ATOM 2613 C CA . LYS A 1 317 ? 34.665 33.159 38.363 1.00 8.26 344 LYS A CA 1
ATOM 2614 C C . LYS A 1 317 ? 34.208 33.723 37.016 1.00 8.91 344 LYS A C 1
ATOM 2615 O O . LYS A 1 317 ? 35.029 34.012 36.146 1.00 8.63 344 LYS A O 1
ATOM 2621 N N . ALA A 1 318 ? 32.899 33.896 36.846 1.00 8.18 345 ALA A N 1
ATOM 2622 C CA . ALA A 1 318 ? 32.383 34.452 35.595 1.00 8.97 345 ALA A CA 1
ATOM 2623 C C . ALA A 1 318 ? 32.834 35.910 35.475 1.00 9.43 345 ALA A C 1
ATOM 2624 O O . ALA A 1 318 ? 33.066 36.416 34.375 1.00 10.43 345 ALA A O 1
ATOM 2626 N N . ARG A 1 319 ? 32.964 36.577 36.617 1.00 10.23 346 ARG A N 1
ATOM 2627 C CA . ARG A 1 319 ? 33.390 37.973 36.663 1.00 9.34 346 ARG A CA 1
ATOM 2628 C C . ARG A 1 319 ? 34.834 38.066 36.168 1.00 9.39 346 ARG A C 1
ATOM 2629 O O . ARG A 1 319 ? 35.181 38.941 35.368 1.00 8.26 346 ARG A O 1
ATOM 2637 N N . VAL A 1 320 ? 35.673 37.153 36.645 1.00 8.98 347 VAL A N 1
ATOM 2638 C CA . VAL A 1 320 ? 37.076 37.121 36.248 1.00 9.49 347 VAL A CA 1
ATOM 2639 C C . VAL A 1 320 ? 37.196 36.804 34.760 1.00 8.44 347 VAL A C 1
ATOM 2640 O O . VAL A 1 320 ? 37.995 37.416 34.047 1.00 8.48 347 VAL A O 1
ATOM 2644 N N . ALA A 1 321 ? 36.399 35.850 34.288 1.00 8.74 348 ALA A N 1
ATOM 2645 C CA . ALA A 1 321 ? 36.437 35.472 32.881 1.00 9.36 348 ALA A CA 1
ATOM 2646 C C . ALA A 1 321 ? 36.098 36.685 32.018 1.00 9.23 348 ALA A C 1
ATOM 2647 O O . ALA A 1 321 ? 36.684 36.883 30.949 1.00 8.44 348 ALA A O 1
ATOM 2649 N N . ALA A 1 322 ? 35.156 37.497 32.490 1.00 8.40 349 ALA A N 1
ATOM 2650 C CA . ALA A 1 322 ? 34.754 38.698 31.761 1.00 8.09 349 ALA A CA 1
ATOM 2651 C C . ALA A 1 322 ? 35.905 39.701 31.703 1.00 8.26 349 ALA A C 1
ATOM 2652 O O . ALA A 1 322 ? 36.195 40.271 30.649 1.00 7.42 349 ALA A O 1
ATOM 2654 N N . SER A 1 323 ? 36.563 39.918 32.840 1.00 7.99 350 SER A N 1
ATOM 2655 C CA . SER A 1 323 ? 37.677 40.859 32.888 1.00 7.42 350 SER A CA 1
ATOM 2656 C C . SER A 1 323 ? 38.784 40.430 31.930 1.00 8.19 350 SER A C 1
ATOM 2657 O O . SER A 1 323 ? 39.378 41.262 31.244 1.00 8.65 350 SER A O 1
ATOM 2660 N N . ILE A 1 324 ? 39.048 39.130 31.866 1.00 7.26 351 ILE A N 1
ATOM 2661 C CA . ILE A 1 324 ? 40.093 38.626 30.984 1.00 7.01 351 ILE A CA 1
ATOM 2662 C C . ILE A 1 324 ? 39.833 38.883 29.499 1.00 6.41 351 ILE A C 1
ATOM 2663 O O . ILE A 1 324 ? 40.635 39.543 28.838 1.00 7.19 351 ILE A O 1
ATOM 2668 N N . TYR A 1 325 ? 38.721 38.391 28.958 1.00 5.66 352 TYR A N 1
ATOM 2669 C CA . TYR A 1 325 ? 38.508 38.604 27.534 1.00 5.89 352 TYR A CA 1
ATOM 2670 C C . TYR A 1 325 ? 38.223 40.051 27.168 1.00 5.86 352 TYR A C 1
ATOM 2671 O O . TYR A 1 325 ? 38.555 40.476 26.065 1.00 6.41 352 TYR A O 1
ATOM 2680 N N . LEU A 1 326 ? 37.654 40.823 28.091 1.00 6.55 353 LEU A N 1
ATOM 2681 C CA . LEU A 1 326 ? 37.376 42.222 27.780 1.00 7.04 353 LEU A CA 1
ATOM 2682 C C . LEU A 1 326 ? 38.627 43.108 27.853 1.00 7.70 353 LEU A C 1
ATOM 2683 O O . LEU A 1 326 ? 38.550 44.321 27.648 1.00 7.02 353 LEU A O 1
ATOM 2688 N N . THR A 1 327 ? 39.780 42.504 28.143 1.00 6.55 354 THR A N 1
ATOM 2689 C CA . THR A 1 327 ? 41.036 43.255 28.152 1.00 6.48 354 THR A CA 1
ATOM 2690 C C . THR A 1 327 ? 42.001 42.687 27.095 1.00 5.53 354 THR A C 1
ATOM 2691 O O . THR A 1 327 ? 43.181 43.036 27.063 1.00 6.06 354 THR A O 1
ATOM 2695 N N . LEU A 1 328 ? 41.483 41.812 26.231 1.00 7.08 355 LEU A N 1
ATOM 2696 C CA . LEU A 1 328 ? 42.276 41.205 25.156 1.00 7.04 355 LEU A CA 1
ATOM 2697 C C . LEU A 1 328 ? 42.196 42.050 23.885 1.00 7.77 355 LEU A C 1
ATOM 2698 O O . LEU A 1 328 ? 41.331 42.911 23.757 1.00 8.42 355 LEU A O 1
ATOM 2703 N N . PRO A 1 329 ? 43.102 41.812 22.923 1.00 8.35 356 PRO A N 1
ATOM 2704 C CA . PRO A 1 329 ? 43.080 42.578 21.673 1.00 8.05 356 PRO A CA 1
ATOM 2705 C C . PRO A 1 329 ? 41.889 42.227 20.768 1.00 7.83 356 PRO A C 1
ATOM 2706 O O . PRO A 1 329 ? 41.336 41.131 20.854 1.00 8.28 356 PRO A O 1
ATOM 2710 N N . GLY A 1 330 ? 41.494 43.175 19.919 1.00 7.61 357 GLY A N 1
ATOM 2711 C CA . GLY A 1 330 ? 40.407 42.937 18.983 1.00 6.73 357 GLY A CA 1
ATOM 2712 C C . GLY A 1 330 ? 39.036 43.453 19.370 1.00 7.01 357 GLY A C 1
ATOM 2713 O O . GLY A 1 330 ? 38.906 44.409 20.142 1.00 8.67 357 GLY A O 1
ATOM 2714 N N . ASN A 1 331 ? 38.014 42.815 18.810 1.00 6.73 358 ASN A N 1
ATOM 2715 C CA . ASN A 1 331 ? 36.617 43.161 19.060 1.00 6.83 358 ASN A CA 1
ATOM 2716 C C . ASN A 1 331 ? 35.940 42.073 19.897 1.00 6.48 358 ASN A C 1
ATOM 2717 O O . ASN A 1 331 ? 35.544 41.036 19.367 1.00 7.64 358 ASN A O 1
ATOM 2722 N N . PRO A 1 332 ? 35.796 42.290 21.214 1.00 6.86 359 PRO A N 1
ATOM 2723 C CA . PRO A 1 332 ? 35.146 41.273 22.053 1.00 6.41 359 PRO A CA 1
ATOM 2724 C C . PRO A 1 332 ? 33.662 41.130 21.705 1.00 6.72 359 PRO A C 1
ATOM 2725 O O . PRO A 1 332 ? 33.003 42.113 21.367 1.00 6.98 359 PRO A O 1
ATOM 2729 N N . PHE A 1 333 ? 33.144 39.907 21.769 1.00 5.32 360 PHE A N 1
ATOM 2730 C CA . PHE A 1 333 ? 31.726 39.670 21.495 1.00 6.39 360 PHE A CA 1
ATOM 2731 C C . PHE A 1 333 ? 31.036 39.144 22.746 1.00 7.08 360 PHE A C 1
ATOM 2732 O O . PHE A 1 333 ? 31.441 38.127 23.306 1.00 7.81 360 PHE A O 1
ATOM 2740 N N . ILE A 1 334 ? 29.999 39.856 23.178 1.00 6.17 361 ILE A N 1
ATOM 2741 C CA . ILE A 1 334 ? 29.223 39.503 24.363 1.00 7.33 361 ILE A CA 1
ATOM 2742 C C . ILE A 1 334 ? 27.920 38.850 23.915 1.00 6.77 361 ILE A C 1
ATOM 2743 O O . ILE A 1 334 ? 27.241 39.368 23.037 1.00 8.66 361 ILE A O 1
ATOM 2748 N N . TYR A 1 335 ? 27.581 37.710 24.514 1.00 6.30 362 TYR A N 1
ATOM 2749 C CA . TYR A 1 335 ? 26.340 37.005 24.180 1.00 5.46 362 TYR A CA 1
ATOM 2750 C C . TYR A 1 335 ? 25.254 37.553 25.114 1.00 4.42 362 TYR A C 1
ATOM 2751 O O . TYR A 1 335 ? 25.443 37.578 26.329 1.00 6.33 362 TYR A O 1
ATOM 2760 N N . TYR A 1 336 ? 24.124 37.991 24.557 1.00 5.28 363 TYR A N 1
ATOM 2761 C CA . TYR A 1 336 ? 23.057 38.566 25.376 1.00 5.39 363 TYR A CA 1
ATOM 2762 C C . TYR A 1 336 ? 22.752 37.729 26.612 1.00 6.12 363 TYR A C 1
ATOM 2763 O O . TYR A 1 336 ? 22.650 36.502 26.537 1.00 5.96 363 TYR A O 1
ATOM 2772 N N . GLY A 1 337 ? 22.616 38.406 27.750 1.00 7.32 364 GLY A N 1
ATOM 2773 C CA . GLY A 1 337 ? 22.317 37.726 29.002 1.00 7.84 364 GLY A CA 1
ATOM 2774 C C . GLY A 1 337 ? 23.562 37.450 29.822 1.00 7.38 364 GLY A C 1
ATOM 2775 O O . GLY A 1 337 ? 23.515 37.354 31.048 1.00 8.56 364 GLY A O 1
ATOM 2776 N N . GLU A 1 338 ? 24.689 37.308 29.141 1.00 6.06 365 GLU A N 1
ATOM 2777 C CA . GLU A 1 338 ? 25.955 37.053 29.807 1.00 6.58 365 GLU A CA 1
ATOM 2778 C C . GLU A 1 338 ? 26.265 38.137 30.844 1.00 6.89 365 GLU A C 1
ATOM 2779 O O . GLU A 1 338 ? 26.757 37.843 31.940 1.00 7.76 365 GLU A O 1
ATOM 2785 N N . GLU A 1 339 ? 25.960 39.386 30.498 1.00 7.11 366 GLU A N 1
ATOM 2786 C CA . GLU A 1 339 ? 26.247 40.520 31.367 1.00 6.75 366 GLU A CA 1
ATOM 2787 C C . GLU A 1 339 ? 25.446 40.585 32.669 1.00 8.63 366 GLU A C 1
ATOM 2788 O O . GLU A 1 339 ? 25.792 41.353 33.570 1.00 7.66 366 GLU A O 1
ATOM 2794 N N . ILE A 1 340 ? 24.373 39.806 32.767 1.00 7.02 367 ILE A N 1
ATOM 2795 C CA . ILE A 1 340 ? 23.589 39.784 34.002 1.00 8.11 367 ILE A CA 1
ATOM 2796 C C . ILE A 1 340 ? 23.690 38.410 34.644 1.00 8.57 367 ILE A C 1
ATOM 2797 O O . ILE A 1 340 ? 22.975 38.101 35.597 1.00 10.09 367 ILE A O 1
ATOM 2802 N N . GLY A 1 341 ? 24.588 37.587 34.112 1.00 8.31 368 GLY A N 1
ATOM 2803 C CA . GLY A 1 341 ? 24.780 36.256 34.654 1.00 8.31 368 GLY A CA 1
ATOM 2804 C C . GLY A 1 341 ? 23.678 35.246 34.397 1.00 10.56 368 GLY A C 1
ATOM 2805 O O . GLY A 1 341 ? 23.309 34.493 35.300 1.00 10.06 368 GLY A O 1
ATOM 2806 N N . MET A 1 342 ? 23.137 35.216 33.182 1.00 8.69 369 MET A N 1
ATOM 2807 C CA . MET A 1 342 ? 22.109 34.235 32.873 1.00 9.01 369 MET A CA 1
ATOM 2808 C C . MET A 1 342 ? 22.774 32.866 32.788 1.00 9.79 369 MET A C 1
ATOM 2809 O O . MET A 1 342 ? 23.974 32.764 32.519 1.00 8.71 369 MET A O 1
ATOM 2814 N N . ARG A 1 343 ? 22.006 31.816 33.056 1.00 8.55 370 ARG A N 1
ATOM 2815 C CA . ARG A 1 343 ? 22.545 30.466 32.978 1.00 9.96 370 ARG A CA 1
ATOM 2816 C C . ARG A 1 343 ? 21.760 29.674 31.948 1.00 10.03 370 ARG A C 1
ATOM 2817 O O . ARG A 1 343 ? 20.656 30.055 31.565 1.00 10.61 370 ARG A O 1
ATOM 2825 N N . GLY A 1 344 ? 22.344 28.573 31.496 1.00 10.75 371 GLY A N 1
ATOM 2826 C CA . GLY A 1 344 ? 21.688 27.737 30.512 1.00 11.47 371 GLY A CA 1
ATOM 2827 C C . GLY A 1 344 ? 22.654 26.748 29.899 1.00 12.90 371 GLY A C 1
ATOM 2828 O O . GLY A 1 344 ? 23.751 27.114 29.475 1.00 11.82 371 GLY A O 1
ATOM 2829 N N . GLN A 1 345 ? 22.247 25.485 29.857 1.00 12.07 372 GLN A N 1
ATOM 2830 C CA . GLN A 1 345 ? 23.079 24.434 29.292 1.00 13.12 372 GLN A CA 1
ATOM 2831 C C . GLN A 1 345 ? 22.197 23.372 28.650 1.00 13.38 372 GLN A C 1
ATOM 2832 O O . GLN A 1 345 ? 20.991 23.314 28.910 1.00 14.08 372 GLN A O 1
ATOM 2838 N N . GLY A 1 346 ? 22.807 22.540 27.812 1.00 11.77 373 GLY A N 1
ATOM 2839 C CA . GLY A 1 346 ? 22.073 21.482 27.146 1.00 12.89 373 GLY A CA 1
ATOM 2840 C C . GLY A 1 346 ? 21.464 21.905 25.824 1.00 12.86 373 GLY A C 1
ATOM 2841 O O . GLY A 1 346 ? 22.177 22.309 24.906 1.00 13.81 373 GLY A O 1
ATOM 2842 N N . PRO A 1 347 ? 20.132 21.820 25.701 1.00 13.63 374 PRO A N 1
ATOM 2843 C CA . PRO A 1 347 ? 19.412 22.190 24.480 1.00 13.07 374 PRO A CA 1
ATOM 2844 C C . PRO A 1 347 ? 19.668 23.633 24.072 1.00 12.61 374 PRO A C 1
ATOM 2845 O O . PRO A 1 347 ? 19.730 24.521 24.924 1.00 13.40 374 PRO A O 1
ATOM 2849 N N . HIS A 1 348 ? 19.811 23.863 22.771 1.00 12.22 375 HIS A N 1
ATOM 2850 C CA . HIS A 1 348 ? 20.032 25.212 22.268 1.00 12.22 375 HIS A CA 1
ATOM 2851 C C . HIS A 1 348 ? 18.878 26.124 22.678 1.00 11.20 375 HIS A C 1
ATOM 2852 O O . HIS A 1 348 ? 19.072 27.326 22.853 1.00 10.35 375 HIS A O 1
ATOM 2859 N N . GLU A 1 349 ? 17.681 25.558 22.842 1.00 11.75 376 GLU A N 1
ATOM 2860 C CA . GLU A 1 349 ? 16.529 26.360 23.246 1.00 10.65 376 GLU A CA 1
ATOM 2861 C C . GLU A 1 349 ? 16.736 26.951 24.638 1.00 10.55 376 GLU A C 1
ATOM 2862 O O . GLU A 1 349 ? 16.334 28.080 24.900 1.00 10.87 376 GLU A O 1
ATOM 2868 N N . VAL A 1 350 ? 17.367 26.187 25.527 1.00 9.55 377 VAL A N 1
ATOM 2869 C CA . VAL A 1 350 ? 17.620 26.648 26.889 1.00 10.39 377 VAL A CA 1
ATOM 2870 C C . VAL A 1 350 ? 18.694 27.735 26.897 1.00 10.05 377 VAL A C 1
ATOM 2871 O O . VAL A 1 350 ? 18.577 28.729 27.609 1.00 8.80 377 VAL A O 1
ATOM 2875 N N . ILE A 1 351 ? 19.735 27.540 26.093 1.00 9.91 378 ILE A N 1
ATOM 2876 C CA . ILE A 1 351 ? 20.827 28.507 25.989 1.00 9.61 378 ILE A CA 1
ATOM 2877 C C . ILE A 1 351 ? 20.303 29.833 25.426 1.00 9.04 378 ILE A C 1
ATOM 2878 O O . ILE A 1 351 ? 20.893 30.894 25.638 1.00 9.10 378 ILE A O 1
ATOM 2883 N N . ARG A 1 352 ? 19.168 29.763 24.737 1.00 8.64 379 ARG A N 1
ATOM 2884 C CA . ARG A 1 352 ? 18.556 30.935 24.118 1.00 8.62 379 ARG A CA 1
ATOM 2885 C C . ARG A 1 352 ? 17.277 31.392 24.823 1.00 9.31 379 ARG A C 1
ATOM 2886 O O . ARG A 1 352 ? 16.351 31.903 24.186 1.00 8.95 379 ARG A O 1
ATOM 2894 N N . GLU A 1 353 ? 17.237 31.223 26.142 1.00 8.67 380 GLU A N 1
ATOM 2895 C CA . GLU A 1 353 ? 16.070 31.625 26.931 1.00 9.08 380 GLU A CA 1
ATOM 2896 C C . GLU A 1 353 ? 15.803 33.124 26.888 1.00 9.05 380 GLU A C 1
ATOM 2897 O O . GLU A 1 353 ? 16.684 33.925 26.556 1.00 9.22 380 GLU A O 1
ATOM 2903 N N . PRO A 1 354 ? 14.569 33.522 27.238 1.00 9.67 381 PRO A N 1
ATOM 2904 C CA . PRO A 1 354 ? 14.167 34.927 27.259 1.00 8.89 381 PRO A CA 1
ATOM 2905 C C . PRO A 1 354 ? 15.095 35.738 28.159 1.00 8.95 381 PRO A C 1
ATOM 2906 O O . PRO A 1 354 ? 15.447 35.305 29.262 1.00 9.20 381 PRO A O 1
ATOM 2910 N N . PHE A 1 355 ? 15.494 36.911 27.684 1.00 8.24 382 PHE A N 1
ATOM 2911 C CA . PHE A 1 355 ? 16.352 37.792 28.461 1.00 8.32 382 PHE A CA 1
ATOM 2912 C C . PHE A 1 355 ? 15.527 38.299 29.644 1.00 8.66 382 PHE A C 1
ATOM 2913 O O . PHE A 1 355 ? 14.370 38.686 29.483 1.00 9.96 382 PHE A O 1
ATOM 2921 N N . GLN A 1 356 ? 16.122 38.300 30.831 1.00 9.63 383 GLN A N 1
ATOM 2922 C CA . GLN A 1 356 ? 15.421 38.732 32.035 1.00 9.32 383 GLN A CA 1
ATOM 2923 C C . GLN A 1 356 ? 15.542 40.216 32.360 1.00 8.71 383 GLN A C 1
ATOM 2924 O O . GLN A 1 356 ? 16.582 40.672 32.833 1.00 8.27 383 GLN A O 1
ATOM 2930 N N . TRP A 1 357 ? 14.469 40.964 32.109 1.00 9.32 384 TRP A N 1
ATOM 2931 C CA . TRP A 1 357 ? 14.446 42.397 32.390 1.00 9.82 384 TRP A CA 1
ATOM 2932 C C . TRP A 1 357 ? 13.950 42.704 33.801 1.00 11.03 384 TRP A C 1
ATOM 2933 O O . TRP A 1 357 ? 14.423 43.646 34.439 1.00 12.79 384 TRP A O 1
ATOM 2944 N N . TYR A 1 358 ? 13.002 41.903 34.276 1.00 14.45 385 TYR A N 1
ATOM 2945 C CA . TYR A 1 358 ? 12.397 42.126 35.587 1.00 17.09 385 TYR A CA 1
ATOM 2946 C C . TYR A 1 358 ? 12.501 40.931 36.530 1.00 18.52 385 TYR A C 1
ATOM 2947 O O . TYR A 1 358 ? 12.721 39.803 36.101 1.00 18.41 385 TYR A O 1
ATOM 2956 N N . ASN A 1 359 ? 12.322 41.185 37.823 1.00 24.58 386 ASN A N 1
ATOM 2957 C CA . ASN A 1 359 ? 12.375 40.112 38.809 1.00 29.12 386 ASN A CA 1
ATOM 2958 C C . ASN A 1 359 ? 11.215 39.174 38.487 1.00 30.14 386 ASN A C 1
ATOM 2959 O O . ASN A 1 359 ? 11.396 37.968 38.320 1.00 32.30 386 ASN A O 1
ATOM 2964 N N . GLY A 1 360 ? 10.020 39.746 38.395 1.00 29.56 387 GLY A N 1
ATOM 2965 C CA . GLY A 1 360 ? 8.847 38.959 38.061 1.00 28.62 387 GLY A CA 1
ATOM 2966 C C . GLY A 1 360 ? 8.477 39.209 36.612 1.00 27.70 387 GLY A C 1
ATOM 2967 O O . GLY A 1 360 ? 9.345 39.223 35.738 1.00 27.19 387 GLY A O 1
ATOM 2968 N N . SER A 1 361 ? 7.190 39.412 36.349 1.00 26.03 388 SER A N 1
ATOM 2969 C CA . SER A 1 361 ? 6.727 39.675 34.992 1.00 24.23 388 SER A CA 1
ATOM 2970 C C . SER A 1 361 ? 6.658 41.175 34.743 1.00 21.36 388 SER A C 1
ATOM 2971 O O . SER A 1 361 ? 6.599 41.966 35.683 1.00 21.95 388 SER A O 1
ATOM 2974 N N . GLY A 1 362 ? 6.671 41.562 33.471 1.00 18.54 389 GLY A N 1
ATOM 2975 C CA . GLY A 1 362 ? 6.599 42.972 33.129 1.00 15.31 389 GLY A CA 1
ATOM 2976 C C . GLY A 1 362 ? 6.497 43.154 31.629 1.00 14.71 389 GLY A C 1
ATOM 2977 O O . GLY A 1 362 ? 6.916 42.285 30.866 1.00 15.12 389 GLY A O 1
ATOM 2978 N N . GLU A 1 363 ? 5.935 44.276 31.197 1.00 13.78 390 GLU A N 1
ATOM 2979 C CA . GLU A 1 363 ? 5.793 44.537 29.768 1.00 12.99 390 GLU A CA 1
ATOM 2980 C C . GLU A 1 363 ? 7.134 44.491 29.044 1.00 13.38 390 GLU A C 1
ATOM 2981 O O . GLU A 1 363 ? 8.125 45.047 29.515 1.00 13.16 390 GLU A O 1
ATOM 2987 N N . GLY A 1 364 ? 7.159 43.815 27.900 1.00 11.06 391 GLY A N 1
ATOM 2988 C CA . GLY A 1 364 ? 8.383 43.736 27.126 1.00 12.36 391 GLY A CA 1
ATOM 2989 C C . GLY A 1 364 ? 9.191 42.472 27.316 1.00 11.56 391 GLY A C 1
ATOM 2990 O O . GLY A 1 364 ? 9.955 42.090 26.435 1.00 11.55 391 GLY A O 1
ATOM 2991 N N . GLU A 1 365 ? 9.047 41.816 28.462 1.00 10.02 392 GLU A N 1
ATOM 2992 C CA . GLU A 1 365 ? 9.805 40.595 28.671 1.00 11.07 392 GLU A CA 1
ATOM 2993 C C . GLU A 1 365 ? 9.217 39.499 27.790 1.00 10.03 392 GLU A C 1
ATOM 2994 O O . GLU A 1 365 ? 8.005 39.292 27.765 1.00 10.66 392 GLU A O 1
ATOM 3000 N N . THR A 1 366 ? 10.079 38.809 27.050 1.00 8.40 393 THR A N 1
ATOM 3001 C CA . THR A 1 366 ? 9.622 37.753 26.156 1.00 9.33 393 THR A CA 1
ATOM 3002 C C . THR A 1 366 ? 9.229 36.487 26.917 1.00 8.02 393 THR A C 1
ATOM 3003 O O . THR A 1 366 ? 9.676 36.261 28.050 1.00 10.09 393 THR A O 1
ATOM 3007 N N . TYR A 1 367 ? 8.376 35.675 26.295 1.00 9.76 394 TYR A N 1
ATOM 3008 C CA . TYR A 1 367 ? 7.915 34.433 26.909 1.00 9.65 394 TYR A CA 1
ATOM 3009 C C . TYR A 1 367 ? 7.495 33.386 25.881 1.00 9.93 394 TYR A C 1
ATOM 3010 O O . TYR A 1 367 ? 6.613 32.563 26.142 1.00 11.76 394 TYR A O 1
ATOM 3019 N N . TRP A 1 368 ? 8.143 33.406 24.715 1.00 9.92 395 TRP A N 1
ATOM 3020 C CA . TRP A 1 368 ? 7.843 32.453 23.641 1.00 10.29 395 TRP A CA 1
ATOM 3021 C C . TRP A 1 368 ? 8.082 31.009 24.091 1.00 10.54 395 TRP A C 1
ATOM 3022 O O . TRP A 1 368 ? 7.599 30.060 23.468 1.00 12.06 395 TRP A O 1
ATOM 3033 N N . GLU A 1 369 ? 8.851 30.858 25.166 1.00 11.01 396 GLU A N 1
ATOM 3034 C CA . GLU A 1 369 ? 9.127 29.556 25.769 1.00 10.87 396 GLU A CA 1
ATOM 3035 C C . GLU A 1 369 ? 9.286 29.826 27.262 1.00 12.13 396 GLU A C 1
ATOM 3036 O O . GLU A 1 369 ? 9.545 30.959 27.665 1.00 12.03 396 GLU A O 1
ATOM 3042 N N . PRO A 1 370 ? 9.112 28.799 28.107 1.00 12.84 397 PRO A N 1
ATOM 3043 C CA . PRO A 1 370 ? 9.265 29.030 29.546 1.00 13.32 397 PRO A CA 1
ATOM 3044 C C . PRO A 1 370 ? 10.703 29.429 29.888 1.00 13.30 397 PRO A C 1
ATOM 3045 O O . PRO A 1 370 ? 11.653 28.876 29.331 1.00 13.78 397 PRO A O 1
ATOM 3049 N N . ALA A 1 371 ? 10.852 30.397 30.789 1.00 13.52 398 ALA A N 1
ATOM 3050 C CA . ALA A 1 371 ? 12.169 30.853 31.233 1.00 14.16 398 ALA A CA 1
ATOM 3051 C C . ALA A 1 371 ? 12.510 29.977 32.437 1.00 12.10 398 ALA A C 1
ATOM 3052 O O . ALA A 1 371 ? 12.763 30.466 33.539 1.00 12.63 398 ALA A O 1
ATOM 3054 N N . MET A 1 372 ? 12.517 28.672 32.196 1.00 12.00 399 MET A N 1
ATOM 3055 C CA . MET A 1 372 ? 12.773 27.672 33.224 1.00 11.83 399 MET A CA 1
ATOM 3056 C C . MET A 1 372 ? 13.975 27.918 34.125 1.00 11.41 399 MET A C 1
ATOM 3057 O O . MET A 1 372 ? 13.875 27.807 35.353 1.00 12.34 399 MET A O 1
ATOM 3062 N N . TYR A 1 373 ? 15.108 28.263 33.529 1.00 10.98 400 TYR A N 1
ATOM 3063 C CA . TYR A 1 373 ? 16.317 28.455 34.315 1.00 10.45 400 TYR A CA 1
ATOM 3064 C C . TYR A 1 373 ? 16.656 29.852 34.801 1.00 11.41 400 TYR A C 1
ATOM 3065 O O . TYR A 1 373 ? 17.442 30.005 35.737 1.00 13.31 400 TYR A O 1
ATOM 3074 N N . ASN A 1 374 ? 16.065 30.872 34.195 1.00 10.53 401 ASN A N 1
ATOM 3075 C CA . ASN A 1 374 ? 16.389 32.229 34.598 1.00 11.03 401 ASN A CA 1
ATOM 3076 C C . ASN A 1 374 ? 15.300 33.036 35.286 1.00 11.81 401 ASN A C 1
ATOM 3077 O O . ASN A 1 374 ? 15.587 34.069 35.890 1.00 12.20 401 ASN A O 1
ATOM 3082 N N . ASP A 1 375 ? 14.056 32.579 35.208 1.00 15.50 402 ASP A N 1
ATOM 3083 C CA . ASP A 1 375 ? 12.981 33.296 35.877 1.00 17.79 402 ASP A CA 1
ATOM 3084 C C . ASP A 1 375 ? 13.233 33.207 37.380 1.00 16.80 402 ASP A C 1
ATOM 3085 O O . ASP A 1 375 ? 13.256 32.115 37.953 1.00 17.70 402 ASP A O 1
ATOM 3090 N N . GLY A 1 376 ? 13.444 34.357 38.011 1.00 16.65 403 GLY A N 1
ATOM 3091 C CA . GLY A 1 376 ? 13.698 34.375 39.439 1.00 16.46 403 GLY A CA 1
ATOM 3092 C C . GLY A 1 376 ? 15.155 34.135 39.794 1.00 17.49 403 GLY A C 1
ATOM 3093 O O . GLY A 1 376 ? 15.522 34.171 40.968 1.00 19.08 403 GLY A O 1
ATOM 3094 N N . PHE A 1 377 ? 15.989 33.897 38.783 1.00 16.52 404 PHE A N 1
ATOM 3095 C CA . PHE A 1 377 ? 17.414 33.649 39.003 1.00 14.95 404 PHE A CA 1
ATOM 3096 C C . PHE A 1 377 ? 18.232 34.937 38.934 1.00 15.33 404 PHE A C 1
ATOM 3097 O O . PHE A 1 377 ? 19.096 35.185 39.778 1.00 14.14 404 PHE A O 1
ATOM 3105 N N . THR A 1 378 ? 17.968 35.744 37.911 1.00 14.20 405 THR A N 1
ATOM 3106 C CA . THR A 1 378 ? 18.660 37.013 37.730 1.00 12.87 405 THR A CA 1
ATOM 3107 C C . THR A 1 378 ? 17.824 37.913 36.829 1.00 13.39 405 THR A C 1
ATOM 3108 O O . THR A 1 378 ? 16.898 37.444 36.167 1.00 14.02 405 THR A O 1
ATOM 3112 N N . SER A 1 379 ? 18.150 39.201 36.810 1.00 13.32 406 SER A N 1
ATOM 3113 C CA . SER A 1 379 ? 17.435 40.159 35.970 1.00 13.20 406 SER A CA 1
ATOM 3114 C C . SER A 1 379 ? 18.151 41.503 35.954 1.00 12.57 406 SER A C 1
ATOM 3115 O O . SER A 1 379 ? 18.963 41.797 36.831 1.00 13.13 406 SER A O 1
ATOM 3118 N N . VAL A 1 380 ? 17.858 42.319 34.946 1.00 11.86 407 VAL A N 1
ATOM 3119 C CA . VAL A 1 380 ? 18.460 43.642 34.858 1.00 12.14 407 VAL A CA 1
ATOM 3120 C C . VAL A 1 380 ? 18.005 44.475 36.056 1.00 14.06 407 VAL A C 1
ATOM 3121 O O . VAL A 1 380 ? 18.783 45.233 36.630 1.00 14.99 407 VAL A O 1
ATOM 3125 N N . GLU A 1 381 ? 16.741 44.312 36.435 1.00 15.83 408 GLU A N 1
ATOM 3126 C CA . GLU A 1 381 ? 16.172 45.049 37.561 1.00 18.59 408 GLU A CA 1
ATOM 3127 C C . GLU A 1 381 ? 16.991 44.830 38.830 1.00 19.62 408 GLU A C 1
ATOM 3128 O O . GLU A 1 381 ? 17.305 45.778 39.549 1.00 20.95 408 GLU A O 1
ATOM 3134 N N . GLN A 1 382 ? 17.330 43.574 39.094 1.00 19.88 409 GLN A N 1
ATOM 3135 C CA . GLN A 1 382 ? 18.102 43.208 40.275 1.00 22.40 409 GLN A CA 1
ATOM 3136 C C . GLN A 1 382 ? 19.547 43.702 40.188 1.00 22.39 409 GLN A C 1
ATOM 3137 O O . GLN A 1 382 ? 20.099 44.218 41.160 1.00 22.07 409 GLN A O 1
ATOM 3143 N N . GLU A 1 383 ? 20.157 43.549 39.017 1.00 19.69 410 GLU A N 1
ATOM 3144 C CA . GLU A 1 383 ? 21.543 43.968 38.812 1.00 20.69 410 GLU A CA 1
ATOM 3145 C C . GLU A 1 383 ? 21.741 45.479 38.939 1.00 21.63 410 GLU A C 1
ATOM 3146 O O . GLU A 1 383 ? 22.830 45.945 39.278 1.00 21.83 410 GLU A O 1
ATOM 3152 N N . GLU A 1 384 ? 20.686 46.240 38.665 1.00 22.15 411 GLU A N 1
ATOM 3153 C CA . GLU A 1 384 ? 20.746 47.696 38.737 1.00 23.98 411 GLU A CA 1
ATOM 3154 C C . GLU A 1 384 ? 20.774 48.229 40.168 1.00 25.63 411 GLU A C 1
ATOM 3155 O O . GLU A 1 384 ? 21.077 49.400 40.394 1.00 26.15 411 GLU A O 1
ATOM 3161 N N . LYS A 1 385 ? 20.465 47.368 41.129 1.00 26.76 412 LYS A N 1
ATOM 3162 C CA . LYS A 1 385 ? 20.419 47.767 42.533 1.00 29.40 412 LYS A CA 1
ATOM 3163 C C . LYS A 1 385 ? 21.766 48.132 43.159 1.00 30.91 412 LYS A C 1
ATOM 3164 O O . LYS A 1 385 ? 21.830 48.987 44.043 1.00 29.97 412 LYS A O 1
ATOM 3170 N N . ASN A 1 386 ? 22.840 47.497 42.704 1.00 32.22 413 ASN A N 1
ATOM 3171 C CA . ASN A 1 386 ? 24.160 47.775 43.262 1.00 33.60 413 ASN A CA 1
ATOM 3172 C C . ASN A 1 386 ? 25.198 48.103 42.195 1.00 32.67 413 ASN A C 1
ATOM 3173 O O . ASN A 1 386 ? 25.283 47.428 41.168 1.00 31.03 413 ASN A O 1
ATOM 3178 N N . LEU A 1 387 ? 25.988 49.143 42.447 1.00 30.36 414 LEU A N 1
ATOM 3179 C CA . LEU A 1 387 ? 27.018 49.561 41.504 1.00 30.20 414 LEU A CA 1
ATOM 3180 C C . LEU A 1 387 ? 28.132 48.529 41.348 1.00 30.30 414 LEU A C 1
ATOM 3181 O O . LEU A 1 387 ? 28.985 48.668 40.474 1.00 30.12 414 LEU A O 1
ATOM 3186 N N . ASP A 1 388 ? 28.131 47.492 42.180 1.00 30.28 415 ASP A N 1
ATOM 3187 C CA . ASP A 1 388 ? 29.171 46.474 42.067 1.00 30.07 415 ASP A CA 1
ATOM 3188 C C . ASP A 1 388 ? 28.615 45.134 41.595 1.00 27.11 415 ASP A C 1
ATOM 3189 O O . ASP A 1 388 ? 29.137 44.073 41.938 1.00 25.58 415 ASP A O 1
ATOM 3194 N N . SER A 1 389 ? 27.547 45.186 40.807 1.00 23.00 416 SER A N 1
ATOM 3195 C CA . SER A 1 389 ? 26.943 43.971 40.273 1.00 19.47 416 SER A CA 1
ATOM 3196 C C . SER A 1 389 ? 27.724 43.555 39.033 1.00 17.72 416 SER A C 1
ATOM 3197 O O . SER A 1 389 ? 28.585 44.294 38.558 1.00 17.98 416 SER A O 1
ATOM 3200 N N . LEU A 1 390 ? 27.413 42.375 38.511 1.00 15.88 417 LEU A N 1
ATOM 3201 C CA . LEU A 1 390 ? 28.076 41.864 37.316 1.00 14.71 417 LEU A CA 1
ATOM 3202 C C . LEU A 1 390 ? 27.775 42.775 36.123 1.00 13.30 417 LEU A C 1
ATOM 3203 O O . LEU A 1 390 ? 28.645 43.036 35.291 1.00 11.54 417 LEU A O 1
ATOM 3208 N N . LEU A 1 391 ? 26.537 43.259 36.044 1.00 12.48 418 LEU A N 1
ATOM 3209 C CA . LEU A 1 391 ? 26.132 44.157 34.963 1.00 10.06 418 LEU A CA 1
ATOM 3210 C C . LEU A 1 391 ? 26.980 45.426 35.001 1.00 11.01 418 LEU A C 1
ATOM 3211 O O . LEU A 1 391 ? 27.458 45.903 33.972 1.00 10.09 418 LEU A O 1
ATOM 3216 N N . ASN A 1 392 ? 27.158 45.986 36.193 1.00 11.94 419 ASN A N 1
ATOM 3217 C CA . ASN A 1 392 ? 27.960 47.192 36.315 1.00 11.40 419 ASN A CA 1
ATOM 3218 C C . ASN A 1 392 ? 29.435 46.872 36.090 1.00 9.86 419 ASN A C 1
ATOM 3219 O O . ASN A 1 392 ? 30.202 47.738 35.677 1.00 10.15 419 ASN A O 1
ATOM 3224 N N . HIS A 1 393 ? 29.825 45.626 36.356 1.00 11.31 420 HIS A N 1
ATOM 3225 C CA . HIS A 1 393 ? 31.202 45.188 36.129 1.00 10.94 420 HIS A CA 1
ATOM 3226 C C . HIS A 1 393 ? 31.445 45.238 34.616 1.00 10.89 420 HIS A C 1
ATOM 3227 O O . HIS A 1 393 ? 32.469 45.740 34.153 1.00 9.73 420 HIS A O 1
ATOM 3234 N N . TYR A 1 394 ? 30.491 44.722 33.848 1.00 9.54 421 TYR A N 1
ATOM 3235 C CA . TYR A 1 394 ? 30.614 44.750 32.395 1.00 9.09 421 TYR A CA 1
ATOM 3236 C C . TYR A 1 394 ? 30.628 46.187 31.879 1.00 8.64 421 TYR A C 1
ATOM 3237 O O . TYR A 1 394 ? 31.431 46.531 31.014 1.00 9.39 421 TYR A O 1
ATOM 3246 N N . ARG A 1 395 ? 29.738 47.023 32.407 1.00 8.23 422 ARG A N 1
ATOM 3247 C CA . ARG A 1 395 ? 29.683 48.418 31.986 1.00 9.79 422 ARG A CA 1
ATOM 3248 C C . ARG A 1 395 ? 31.031 49.111 32.208 1.00 9.84 422 ARG A C 1
ATOM 3249 O O . ARG A 1 395 ? 31.517 49.832 31.336 1.00 10.36 422 ARG A O 1
ATOM 3257 N N . ARG A 1 396 ? 31.634 48.893 33.373 1.00 10.80 423 ARG A N 1
ATOM 3258 C CA . ARG A 1 396 ? 32.922 49.512 33.670 1.00 12.43 423 ARG A CA 1
ATOM 3259 C C . ARG A 1 396 ? 34.033 49.021 32.744 1.00 10.77 423 ARG A C 1
ATOM 3260 O O . ARG A 1 396 ? 34.847 49.811 32.266 1.00 11.37 423 ARG A O 1
ATOM 3268 N N . LEU A 1 397 ? 34.065 47.719 32.489 1.00 10.64 424 LEU A N 1
ATOM 3269 C CA . LEU A 1 397 ? 35.091 47.147 31.617 1.00 11.30 424 LEU A CA 1
ATOM 3270 C C . LEU A 1 397 ? 34.988 47.666 30.182 1.00 10.36 424 LEU A C 1
ATOM 3271 O O . LEU A 1 397 ? 35.989 48.028 29.567 1.00 8.97 424 LEU A O 1
ATOM 3276 N N . ILE A 1 398 ? 33.771 47.698 29.648 1.00 10.31 425 ILE A N 1
ATOM 3277 C CA . ILE A 1 398 ? 33.559 48.161 28.281 1.00 9.18 425 ILE A CA 1
ATOM 3278 C C . ILE A 1 398 ? 33.877 49.648 28.109 1.00 9.84 425 ILE A C 1
ATOM 3279 O O . ILE A 1 398 ? 34.517 50.035 27.134 1.00 10.03 425 ILE A O 1
ATOM 3284 N N . HIS A 1 399 ? 33.446 50.480 29.054 1.00 10.36 42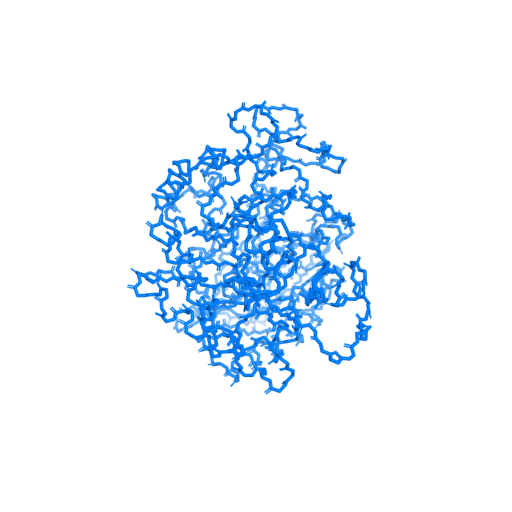6 HIS A N 1
ATOM 3285 C CA . HIS A 1 399 ? 33.722 51.913 28.959 1.00 10.76 426 HIS A CA 1
ATOM 3286 C C . HIS A 1 399 ? 35.212 52.209 29.132 1.00 10.03 426 HIS A C 1
ATOM 3287 O O . HIS A 1 399 ? 35.752 53.105 28.490 1.00 10.05 426 HIS A O 1
ATOM 3294 N N . PHE A 1 400 ? 35.873 51.448 29.996 1.00 11.79 427 PHE A N 1
ATOM 3295 C CA . PHE A 1 400 ? 37.305 51.624 30.215 1.00 11.96 427 PHE A CA 1
ATOM 3296 C C . PHE A 1 400 ? 38.015 51.288 28.904 1.00 12.83 427 PHE A C 1
ATOM 3297 O O . PHE A 1 400 ? 38.962 51.957 28.482 1.00 11.97 427 PHE A O 1
ATOM 3305 N N . ARG A 1 401 ? 37.536 50.233 28.260 1.00 12.31 428 ARG A N 1
ATOM 3306 C CA . ARG A 1 401 ? 38.087 49.790 27.000 1.00 13.24 428 ARG A CA 1
ATOM 3307 C C . ARG A 1 401 ? 37.932 50.896 25.950 1.00 13.01 428 ARG A C 1
ATOM 3308 O O . ARG A 1 401 ? 38.875 51.232 25.241 1.00 13.34 428 ARG A O 1
ATOM 3316 N N . ASN A 1 402 ? 36.740 51.478 25.867 1.00 11.84 429 ASN A N 1
ATOM 3317 C CA . ASN A 1 402 ? 36.482 52.538 24.897 1.00 11.64 429 ASN A CA 1
ATOM 3318 C C . ASN A 1 402 ? 37.279 53.813 25.169 1.00 11.77 429 ASN A C 1
ATOM 3319 O O . ASN A 1 402 ? 37.624 54.547 24.244 1.00 14.45 429 ASN A O 1
ATOM 3324 N N . GLU A 1 403 ? 37.574 54.074 26.436 1.00 11.16 430 GLU A N 1
ATOM 3325 C CA . GLU A 1 403 ? 38.322 55.271 26.802 1.00 12.10 430 GLU A CA 1
ATOM 3326 C C . GLU A 1 403 ? 39.827 55.106 26.604 1.00 11.66 430 GLU A C 1
ATOM 3327 O O . GLU A 1 403 ? 40.575 56.087 26.568 1.00 11.75 430 GLU A O 1
ATOM 3333 N N . ASN A 1 404 ? 40.261 53.859 26.461 1.00 10.89 431 ASN A N 1
ATOM 3334 C CA . ASN A 1 404 ? 41.671 53.541 26.258 1.00 10.62 431 ASN A CA 1
ATOM 3335 C C . ASN A 1 404 ? 41.773 52.591 25.066 1.00 11.37 431 ASN A C 1
ATOM 3336 O O . ASN A 1 404 ? 41.997 51.393 25.239 1.00 11.02 431 ASN A O 1
ATOM 3341 N N . PRO A 1 405 ? 41.622 53.124 23.838 1.00 11.14 432 PRO A N 1
ATOM 3342 C CA . PRO A 1 405 ? 41.681 52.336 22.601 1.00 11.67 432 PRO A CA 1
ATOM 3343 C C . PRO A 1 405 ? 42.866 51.401 22.394 1.00 10.77 432 PRO A C 1
ATOM 3344 O O . PRO A 1 405 ? 42.803 50.519 21.540 1.00 10.55 432 PRO A O 1
ATOM 3348 N N . VAL A 1 406 ? 43.943 51.580 23.157 1.00 9.69 433 VAL A N 1
ATOM 3349 C CA . VAL A 1 406 ? 45.090 50.687 23.023 1.00 8.65 433 VAL A CA 1
ATOM 3350 C C . VAL A 1 406 ? 44.610 49.249 23.273 1.00 7.74 433 VAL A C 1
ATOM 3351 O O . VAL A 1 406 ? 45.206 48.291 22.784 1.00 9.04 433 VAL A O 1
ATOM 3355 N N . PHE A 1 407 ? 43.524 49.091 24.025 1.00 7.55 434 PHE A N 1
ATOM 3356 C CA . PHE A 1 407 ? 43.021 47.743 24.271 1.00 7.59 434 PHE A CA 1
ATOM 3357 C C . PHE A 1 407 ? 42.540 47.088 22.979 1.00 8.17 434 PHE A C 1
ATOM 3358 O O . PHE A 1 407 ? 42.614 45.873 22.825 1.00 9.29 434 PHE A O 1
ATOM 3366 N N . TYR A 1 408 ? 42.058 47.889 22.037 1.00 7.44 435 TYR A N 1
ATOM 3367 C CA . TYR A 1 408 ? 41.595 47.340 20.767 1.00 9.17 435 TYR A CA 1
ATOM 3368 C C . TYR A 1 408 ? 42.729 47.065 19.784 1.00 9.69 435 TYR A C 1
ATOM 3369 O O . TYR A 1 408 ? 42.815 45.980 19.205 1.00 9.79 435 TYR A O 1
ATOM 3378 N N . THR A 1 409 ? 43.603 48.053 19.624 1.00 10.11 436 THR A N 1
ATOM 3379 C CA . THR A 1 409 ? 44.697 48.007 18.660 1.00 10.48 436 THR A CA 1
ATOM 3380 C C . THR A 1 409 ? 46.114 47.721 19.142 1.00 10.48 436 THR A C 1
ATOM 3381 O O . THR A 1 409 ? 47.010 47.502 18.323 1.00 11.93 436 THR A O 1
ATOM 3385 N N . GLY A 1 410 ? 46.338 47.738 20.448 1.00 10.36 437 GLY A N 1
ATOM 3386 C CA . GLY A 1 410 ? 47.684 47.493 20.941 1.00 8.87 437 GLY A CA 1
ATOM 3387 C C . GLY A 1 410 ? 48.149 46.047 20.932 1.00 9.53 437 GLY A C 1
ATOM 3388 O O . GLY A 1 410 ? 47.360 45.117 20.756 1.00 8.27 437 GLY A O 1
ATOM 3389 N N . LYS A 1 411 ? 49.451 45.857 21.119 1.00 8.64 438 LYS A N 1
ATOM 3390 C CA . LYS A 1 411 ? 50.014 44.513 21.163 1.00 8.82 438 LYS A CA 1
ATOM 3391 C C . LYS A 1 411 ? 49.715 43.928 22.531 1.00 8.53 438 LYS A C 1
ATOM 3392 O O . LYS A 1 411 ? 49.216 44.622 23.421 1.00 9.95 438 LYS A O 1
ATOM 3398 N N . ILE A 1 412 ? 50.011 42.644 22.688 1.00 10.22 439 ILE A N 1
ATOM 3399 C CA . ILE A 1 412 ? 49.820 41.966 23.961 1.00 10.00 439 ILE A CA 1
ATOM 3400 C C . ILE A 1 412 ? 51.019 41.068 24.242 1.00 9.82 439 ILE A C 1
ATOM 3401 O O . ILE A 1 412 ? 51.533 40.399 23.346 1.00 10.37 439 ILE A O 1
ATOM 3406 N N . GLU A 1 413 ? 51.489 41.094 25.483 1.00 8.63 440 GLU A N 1
ATOM 3407 C CA . GLU A 1 413 ? 52.594 40.239 25.893 1.00 7.67 440 GLU A CA 1
ATOM 3408 C C . GLU A 1 413 ? 52.229 39.597 27.220 1.00 7.59 440 GLU A C 1
ATOM 3409 O O . GLU A 1 413 ? 52.025 40.285 28.221 1.00 8.39 440 GLU A O 1
ATOM 3415 N N . ILE A 1 414 ? 52.125 38.274 27.216 1.00 8.63 441 ILE A N 1
ATOM 3416 C CA . ILE A 1 414 ? 51.806 37.532 28.428 1.00 9.91 441 ILE A CA 1
ATOM 3417 C C . ILE A 1 414 ? 53.006 37.640 29.369 1.00 11.14 441 ILE A C 1
ATOM 3418 O O . ILE A 1 414 ? 54.151 37.532 28.933 1.00 11.28 441 ILE A O 1
ATOM 3423 N N . ILE A 1 415 ? 52.747 37.868 30.650 1.00 10.41 442 ILE A N 1
ATOM 3424 C CA . ILE A 1 415 ? 53.820 37.967 31.631 1.00 10.40 442 ILE A CA 1
ATOM 3425 C C . ILE A 1 415 ? 53.474 37.101 32.841 1.00 10.23 442 ILE A C 1
ATOM 3426 O O . ILE A 1 415 ? 52.341 36.637 32.982 1.00 10.66 442 ILE A O 1
ATOM 3431 N N . ASN A 1 416 ? 54.455 36.873 33.707 1.00 11.05 443 ASN A N 1
ATOM 3432 C CA . ASN A 1 416 ? 54.238 36.060 34.897 1.00 11.86 443 ASN A CA 1
ATOM 3433 C C . ASN A 1 416 ? 53.751 36.941 36.041 1.00 12.81 443 ASN A C 1
ATOM 3434 O O . ASN A 1 416 ? 54.519 37.727 36.597 1.00 13.32 443 ASN A O 1
ATOM 3439 N N . GLY A 1 417 ? 52.474 36.814 36.387 1.00 12.40 444 GLY A N 1
ATOM 3440 C CA . GLY A 1 417 ? 51.922 37.612 37.466 1.00 12.01 444 GLY A CA 1
ATOM 3441 C C . GLY A 1 417 ? 51.713 36.809 38.735 1.00 13.41 444 GLY A C 1
ATOM 3442 O O . GLY A 1 417 ? 51.105 37.288 39.691 1.00 13.96 444 GLY A O 1
ATOM 3443 N N . GLY A 1 418 ? 52.210 35.578 38.750 1.00 12.91 445 GLY A N 1
ATOM 3444 C CA . GLY A 1 418 ? 52.049 34.756 39.935 1.00 13.56 445 GLY A CA 1
ATOM 3445 C C . GLY A 1 418 ? 51.337 33.447 39.661 1.00 13.77 445 GLY A C 1
ATOM 3446 O O . GLY A 1 418 ? 50.815 33.227 38.568 1.00 13.55 445 GLY A O 1
ATOM 3447 N N . LEU A 1 419 ? 51.300 32.587 40.673 1.00 13.38 446 LEU A N 1
ATOM 3448 C CA . LEU A 1 419 ? 50.686 31.268 40.567 1.00 14.24 446 LEU A CA 1
ATOM 3449 C C . LEU A 1 419 ? 49.179 31.236 40.317 1.00 14.10 446 LEU A C 1
ATOM 3450 O O . LEU A 1 419 ? 48.676 30.294 39.702 1.00 13.91 446 LEU A O 1
ATOM 3455 N N . ASN A 1 420 ? 48.460 32.250 40.787 1.00 12.02 447 ASN A N 1
ATOM 3456 C CA . ASN A 1 420 ? 47.011 32.280 40.619 1.00 11.14 447 ASN A CA 1
ATOM 3457 C C . ASN A 1 420 ? 46.524 33.544 39.927 1.00 9.62 447 ASN A C 1
ATOM 3458 O O . ASN A 1 420 ? 45.405 33.998 40.169 1.00 10.26 447 ASN A O 1
ATOM 3463 N N . VAL A 1 421 ? 47.359 34.088 39.050 1.00 8.93 448 VAL A N 1
ATOM 3464 C CA . VAL A 1 421 ? 47.033 35.317 38.337 1.00 10.18 448 VAL A CA 1
ATOM 3465 C C . VAL A 1 421 ? 47.309 35.244 36.838 1.00 9.27 448 VAL A C 1
ATOM 3466 O O . VAL A 1 421 ? 48.296 34.648 36.414 1.00 10.55 448 VAL A O 1
ATOM 3470 N N . VAL A 1 422 ? 46.420 35.834 36.041 1.00 8.93 449 VAL A N 1
ATOM 3471 C CA . VAL A 1 422 ? 46.630 35.920 34.599 1.00 8.77 449 VAL A CA 1
ATOM 3472 C C . VAL A 1 422 ? 47.060 37.370 34.429 1.00 8.13 449 VAL A C 1
ATOM 3473 O O . VAL A 1 422 ? 46.351 38.284 34.857 1.00 9.15 449 VAL A O 1
ATOM 3477 N N . ALA A 1 423 ? 48.223 37.581 33.826 1.00 8.33 450 ALA A N 1
ATOM 3478 C CA . ALA A 1 423 ? 48.741 38.931 33.641 1.00 8.48 450 ALA A CA 1
ATOM 3479 C C . ALA A 1 423 ? 49.337 39.124 32.259 1.00 9.18 450 ALA A C 1
ATOM 3480 O O . ALA A 1 423 ? 49.877 38.195 31.668 1.00 9.69 450 ALA A O 1
ATOM 3482 N N . PHE A 1 424 ? 49.225 40.340 31.744 1.00 8.17 451 PHE A N 1
ATOM 3483 C CA . PHE A 1 424 ? 49.781 40.657 30.439 1.00 6.77 451 PHE A CA 1
ATOM 3484 C C . PHE A 1 424 ? 49.847 42.154 30.212 1.00 8.99 451 PHE A C 1
ATOM 3485 O O . PHE A 1 424 ? 49.141 42.926 30.868 1.00 9.67 451 PHE A O 1
ATOM 3493 N N . ARG A 1 425 ? 50.736 42.562 29.315 1.00 8.14 452 ARG A N 1
ATOM 3494 C CA . ARG A 1 425 ? 50.875 43.968 28.973 1.00 9.51 452 ARG A CA 1
ATOM 3495 C C . ARG A 1 425 ? 50.048 44.220 27.722 1.00 8.48 452 ARG A C 1
ATOM 3496 O O . ARG A 1 425 ? 49.937 43.348 26.852 1.00 8.23 452 ARG A O 1
ATOM 3504 N N . ARG A 1 426 ? 49.448 45.401 27.646 1.00 7.29 453 ARG A N 1
ATOM 3505 C CA . ARG A 1 426 ? 48.708 45.824 26.461 1.00 8.28 453 ARG A CA 1
ATOM 3506 C C . ARG A 1 426 ? 49.456 47.119 26.176 1.00 8.58 453 ARG A C 1
ATOM 3507 O O . ARG A 1 426 ? 49.506 48.011 27.030 1.00 9.44 453 ARG A O 1
ATOM 3515 N N . TYR A 1 427 ? 50.042 47.228 24.988 1.00 8.91 454 TYR A N 1
ATOM 3516 C CA . TYR A 1 427 ? 50.873 48.393 24.705 1.00 10.12 454 TYR A CA 1
ATOM 3517 C C . TYR A 1 427 ? 51.037 48.808 23.249 1.00 11.28 454 TYR A C 1
ATOM 3518 O O . TYR A 1 427 ? 50.759 48.044 22.328 1.00 11.32 454 TYR A O 1
ATOM 3527 N N . ASN A 1 428 ? 51.496 50.044 23.070 1.00 11.96 455 ASN A N 1
ATOM 3528 C CA . ASN A 1 428 ? 51.806 50.602 21.757 1.00 13.61 455 ASN A CA 1
ATOM 3529 C C . ASN A 1 428 ? 52.917 51.626 21.991 1.00 15.97 455 ASN A C 1
ATOM 3530 O O . ASN A 1 428 ? 53.533 51.633 23.057 1.00 14.50 455 ASN A O 1
ATOM 3535 N N . ASP A 1 429 ? 53.182 52.489 21.017 1.00 18.04 456 ASP A N 1
ATOM 3536 C CA . ASP A 1 429 ? 54.247 53.473 21.183 1.00 21.70 456 ASP A CA 1
ATOM 3537 C C . ASP A 1 429 ? 53.980 54.569 22.209 1.00 21.96 456 ASP A C 1
ATOM 3538 O O . ASP A 1 429 ? 54.890 55.319 22.554 1.00 22.07 456 ASP A O 1
ATOM 3543 N N . LYS A 1 430 ? 52.751 54.664 22.706 1.00 22.43 457 LYS A N 1
ATOM 3544 C CA . LYS A 1 430 ? 52.421 55.707 23.674 1.00 24.03 457 LYS A CA 1
ATOM 3545 C C . LYS A 1 430 ? 51.872 55.225 25.019 1.00 22.62 457 LYS A C 1
ATOM 3546 O O . LYS A 1 430 ? 51.872 55.980 25.996 1.00 23.29 457 LYS A O 1
ATOM 3552 N N . ARG A 1 431 ? 51.411 53.979 25.081 1.00 20.09 458 ARG A N 1
ATOM 3553 C CA . ARG A 1 431 ? 50.875 53.429 26.330 1.00 17.22 458 ARG A CA 1
ATOM 3554 C C . ARG A 1 431 ? 51.561 52.098 26.645 1.00 14.92 458 ARG A C 1
ATOM 3555 O O . ARG A 1 431 ? 51.810 51.294 25.746 1.00 14.59 458 ARG A O 1
ATOM 3563 N N . ASP A 1 432 ? 51.862 51.875 27.920 1.00 12.06 459 ASP A N 1
ATOM 3564 C CA . ASP A 1 432 ? 52.473 50.628 28.374 1.00 11.90 459 ASP A CA 1
ATOM 3565 C C . ASP A 1 432 ? 51.663 50.235 29.611 1.00 10.53 459 ASP A C 1
ATOM 3566 O O . ASP A 1 432 ? 51.983 50.636 30.728 1.00 10.52 459 ASP A O 1
ATOM 3571 N N . LEU A 1 433 ? 50.598 49.467 29.397 1.00 8.92 460 LEU A N 1
ATOM 3572 C CA . LEU A 1 433 ? 49.720 49.057 30.485 1.00 9.71 460 LEU A CA 1
ATOM 3573 C C . LEU A 1 433 ? 49.944 47.626 30.934 1.00 9.12 460 LEU A C 1
ATOM 3574 O O . LEU A 1 433 ? 50.150 46.737 30.112 1.00 10.80 460 LEU A O 1
ATOM 3579 N N . TYR A 1 434 ? 49.900 47.418 32.245 1.00 7.49 461 TYR A N 1
ATOM 3580 C CA . TYR A 1 434 ? 50.063 46.095 32.834 1.00 8.11 461 TYR A CA 1
ATOM 3581 C C . TYR A 1 434 ? 48.722 45.674 33.434 1.00 8.88 461 TYR A C 1
ATOM 3582 O O . TYR A 1 434 ? 48.188 46.353 34.312 1.00 9.98 461 TYR A O 1
ATOM 3591 N N . VAL A 1 435 ? 48.185 44.556 32.957 1.00 7.58 462 VAL A N 1
ATOM 3592 C CA . VAL A 1 435 ? 46.897 44.052 33.429 1.00 8.58 462 VAL A CA 1
ATOM 3593 C C . VAL A 1 435 ? 47.060 42.799 34.295 1.00 7.67 462 VAL A C 1
ATOM 3594 O O . VAL A 1 435 ? 47.736 41.848 33.902 1.00 9.71 462 VAL A O 1
ATOM 3598 N N . TYR A 1 436 ? 46.427 42.798 35.467 1.00 7.44 463 TYR A N 1
ATOM 3599 C CA . TYR A 1 436 ? 46.510 41.675 36.397 1.00 8.67 463 TYR A CA 1
ATOM 3600 C C . TYR A 1 436 ? 45.127 41.185 36.804 1.00 8.16 463 TYR A C 1
ATOM 3601 O O . TYR A 1 436 ? 44.309 41.964 37.294 1.00 9.87 463 TYR A O 1
ATOM 3610 N N . HIS A 1 437 ? 44.879 39.892 36.620 1.00 9.01 464 HIS A N 1
ATOM 3611 C CA . HIS A 1 437 ? 43.593 39.306 36.972 1.00 8.27 464 HIS A CA 1
ATOM 3612 C C . HIS A 1 437 ? 43.750 38.248 38.063 1.00 8.40 464 HIS A C 1
ATOM 3613 O O . HIS A 1 437 ? 44.385 37.219 37.844 1.00 9.53 464 HIS A O 1
ATOM 3620 N N . ASN A 1 438 ? 43.201 38.504 39.247 1.00 7.66 465 ASN A N 1
ATOM 3621 C CA . ASN A 1 438 ? 43.277 37.507 40.316 1.00 8.54 465 ASN A CA 1
ATOM 3622 C C . ASN A 1 438 ? 42.215 36.447 40.023 1.00 9.61 465 ASN A C 1
ATOM 3623 O O . ASN A 1 438 ? 41.023 36.750 39.968 1.00 11.42 465 ASN A O 1
ATOM 3628 N N . LEU A 1 439 ? 42.654 35.204 39.850 1.00 8.67 466 LEU A N 1
ATOM 3629 C CA . LEU A 1 439 ? 41.756 34.101 39.525 1.00 8.77 466 LEU A CA 1
ATOM 3630 C C . LEU A 1 439 ? 41.106 33.376 40.703 1.00 10.16 466 LEU A C 1
ATOM 3631 O O . LEU A 1 439 ? 40.184 32.586 40.491 1.00 11.12 466 LEU A O 1
ATOM 3636 N N . VAL A 1 440 ? 41.559 33.639 41.927 1.00 10.35 467 VAL A N 1
ATOM 3637 C CA . VAL A 1 440 ? 41.021 32.927 43.085 1.00 11.78 467 VAL A CA 1
ATOM 3638 C C . VAL A 1 440 ? 40.287 33.728 44.161 1.00 12.07 467 VAL A C 1
ATOM 3639 O O . VAL A 1 440 ? 40.266 34.959 44.143 1.00 12.59 467 VAL A O 1
ATOM 3643 N N . ASN A 1 441 ? 39.703 32.994 45.108 1.00 12.51 468 ASN A N 1
ATOM 3644 C CA . ASN A 1 441 ? 38.922 33.562 46.207 1.00 15.16 468 ASN A CA 1
ATOM 3645 C C . ASN A 1 441 ? 39.732 33.974 47.434 1.00 15.13 468 ASN A C 1
ATOM 3646 O O . ASN A 1 441 ? 39.290 33.783 48.567 1.00 17.65 468 ASN A O 1
ATOM 3651 N N . ARG A 1 442 ? 40.914 34.528 47.210 1.00 14.23 469 ARG A N 1
ATOM 3652 C CA . ARG A 1 442 ? 41.763 34.982 48.302 1.00 14.30 469 ARG A CA 1
ATOM 3653 C C . ARG A 1 442 ? 42.683 36.054 47.734 1.00 14.70 469 ARG A C 1
ATOM 3654 O O . ARG A 1 442 ? 42.910 36.103 46.525 1.00 13.65 469 ARG A O 1
ATOM 3662 N N . PRO A 1 443 ? 43.198 36.953 48.585 1.00 14.65 470 PRO A N 1
ATOM 3663 C CA . PRO A 1 443 ? 44.089 37.986 48.052 1.00 14.59 470 PRO A CA 1
ATOM 3664 C C . PRO A 1 443 ? 45.413 37.413 47.548 1.00 15.73 470 PRO A C 1
ATOM 3665 O O . PRO A 1 443 ? 45.907 36.400 48.058 1.00 16.94 470 PRO A O 1
ATOM 3669 N N . VAL A 1 444 ? 45.969 38.060 46.529 1.00 13.72 471 VAL A N 1
ATOM 3670 C CA . VAL A 1 444 ? 47.243 37.661 45.942 1.00 14.86 471 VAL A CA 1
ATOM 3671 C C . VAL A 1 444 ? 48.097 38.914 45.847 1.00 15.74 471 VAL A C 1
ATOM 3672 O O . VAL A 1 444 ? 47.572 40.026 45.793 1.00 16.20 471 VAL A O 1
ATOM 3676 N N . LYS A 1 445 ? 49.412 38.737 45.832 1.00 15.80 472 LYS A N 1
ATOM 3677 C CA . LYS A 1 445 ? 50.319 39.871 45.754 1.00 16.57 472 LYS A CA 1
ATOM 3678 C C . LYS A 1 445 ? 51.104 39.884 44.453 1.00 15.53 472 LYS A C 1
ATOM 3679 O O . LYS A 1 445 ? 51.523 38.839 43.964 1.00 14.92 472 LYS A O 1
ATOM 3685 N N . ILE A 1 446 ? 51.284 41.069 43.881 1.00 15.11 473 ILE A N 1
ATOM 3686 C CA . ILE A 1 446 ? 52.065 41.203 42.659 1.00 15.80 473 ILE A CA 1
ATOM 3687 C C . ILE A 1 446 ? 53.090 42.300 42.901 1.00 17.06 473 ILE A C 1
ATOM 3688 O O . ILE A 1 446 ? 52.833 43.248 43.647 1.00 16.25 473 ILE A O 1
ATOM 3693 N N . LYS A 1 447 ? 54.261 42.155 42.294 1.00 17.73 474 LYS A N 1
ATOM 3694 C CA . LYS A 1 447 ? 55.317 43.142 42.462 1.00 20.08 474 LYS A CA 1
ATOM 3695 C C . LYS A 1 447 ? 55.823 43.657 41.128 1.00 19.43 474 LYS A C 1
ATOM 3696 O O . LYS A 1 447 ? 55.913 42.910 40.155 1.00 19.61 474 LYS A O 1
ATOM 3702 N N . VAL A 1 448 ? 56.150 44.944 41.094 1.00 19.20 475 VAL A N 1
ATOM 3703 C CA . VAL A 1 448 ? 56.691 45.575 39.899 1.00 20.63 475 VAL A CA 1
ATOM 3704 C C . VAL A 1 448 ? 57.950 46.314 40.342 1.00 22.06 475 VAL A C 1
ATOM 3705 O O .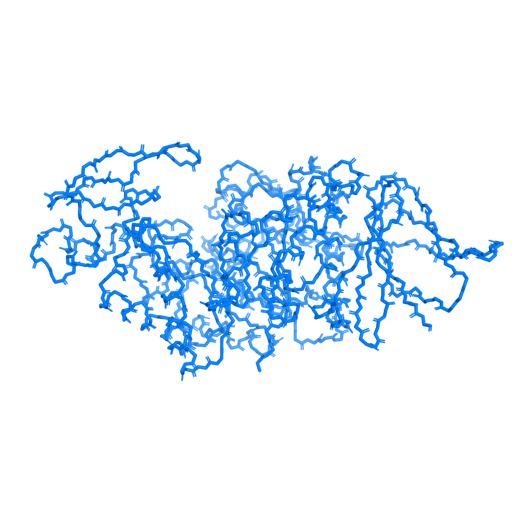 VAL A 1 448 ? 58.107 46.621 41.524 1.00 21.74 475 VAL A O 1
ATOM 3709 N N . ALA A 1 449 ? 58.852 46.583 39.404 1.00 23.76 476 ALA A N 1
ATOM 3710 C CA . ALA A 1 449 ? 60.087 47.293 39.724 1.00 25.66 476 ALA A CA 1
ATOM 3711 C C . ALA A 1 449 ? 59.751 48.715 40.154 1.00 27.02 476 ALA A C 1
ATOM 3712 O O . ALA A 1 449 ? 58.839 49.332 39.604 1.00 27.40 476 ALA A O 1
ATOM 3714 N N . SER A 1 450 ? 60.479 49.228 41.143 1.00 28.18 477 SER A N 1
ATOM 3715 C CA . SER A 1 450 ? 60.247 50.585 41.622 1.00 29.63 477 SER A CA 1
ATOM 3716 C C . SER A 1 450 ? 60.297 51.559 40.459 1.00 30.04 477 SER A C 1
ATOM 3717 O O . SER A 1 450 ? 61.141 51.436 39.569 1.00 30.55 477 SER A O 1
ATOM 3720 N N . GLY A 1 451 ? 59.384 52.523 40.462 1.00 30.64 478 GLY A N 1
ATOM 3721 C CA . GLY A 1 451 ? 59.356 53.496 39.388 1.00 31.29 478 GLY A CA 1
ATOM 3722 C C . GLY A 1 451 ? 58.060 54.276 39.334 1.00 31.71 478 GLY A C 1
ATOM 3723 O O . GLY A 1 451 ? 57.306 54.328 40.306 1.00 32.55 478 GLY A O 1
ATOM 3724 N N . ASN A 1 452 ? 57.798 54.875 38.179 1.00 32.21 479 ASN A N 1
ATOM 3725 C CA . ASN A 1 452 ? 56.598 55.673 37.978 1.00 30.76 479 ASN A CA 1
ATOM 3726 C C . ASN A 1 452 ? 55.432 54.801 37.507 1.00 27.80 479 ASN A C 1
ATOM 3727 O O . ASN A 1 452 ? 55.312 54.495 36.320 1.00 26.70 479 ASN A O 1
ATOM 3732 N N . TRP A 1 453 ? 54.583 54.397 38.450 1.00 23.41 480 TRP A N 1
ATOM 3733 C CA . TRP A 1 453 ? 53.419 53.566 38.144 1.00 19.68 480 TRP A CA 1
ATOM 3734 C C . TRP A 1 453 ? 52.131 54.243 38.585 1.00 18.10 480 TRP A C 1
ATOM 3735 O O . TRP A 1 453 ? 52.077 54.848 39.654 1.00 20.51 480 TRP A O 1
ATOM 3746 N N . THR A 1 454 ? 51.088 54.121 37.771 1.00 14.62 481 THR A N 1
ATOM 3747 C CA . THR A 1 454 ? 49.801 54.726 38.090 1.00 13.54 481 THR A CA 1
ATOM 3748 C C . THR A 1 454 ? 48.679 53.686 38.043 1.00 13.74 481 THR A C 1
ATOM 3749 O O . THR A 1 454 ? 48.575 52.918 37.082 1.00 13.58 481 THR A O 1
ATOM 3753 N N . LEU A 1 455 ? 47.848 53.646 39.083 1.00 12.70 482 LEU A N 1
ATOM 3754 C CA . LEU A 1 455 ? 46.730 52.708 39.106 1.00 12.33 482 LEU A CA 1
ATOM 3755 C C . LEU A 1 455 ? 45.619 53.329 38.262 1.00 12.53 482 LEU A C 1
ATOM 3756 O O . LEU A 1 455 ? 45.075 54.377 38.617 1.00 12.54 482 LEU A O 1
ATOM 3761 N N . LEU A 1 456 ? 45.292 52.685 37.144 1.00 12.34 483 LEU A N 1
ATOM 3762 C CA . LEU A 1 456 ? 44.267 53.196 36.235 1.00 12.14 483 LEU A CA 1
ATOM 3763 C C . LEU A 1 456 ? 42.900 52.545 36.378 1.00 12.20 483 LEU A C 1
ATOM 3764 O O . LEU A 1 456 ? 41.880 53.157 36.050 1.00 13.62 483 LEU A O 1
ATOM 3769 N N . PHE A 1 457 ? 42.872 51.305 36.854 1.00 10.67 484 PHE A N 1
ATOM 3770 C CA . PHE A 1 457 ? 41.611 50.587 36.970 1.00 10.08 484 PHE A CA 1
ATOM 3771 C C . PHE A 1 457 ? 41.614 49.599 38.129 1.00 9.93 484 PHE A C 1
ATOM 3772 O O . PHE A 1 457 ? 42.612 48.928 38.385 1.00 10.84 484 PHE A O 1
ATOM 3780 N N . ASN A 1 458 ? 40.485 49.530 38.826 1.00 9.95 485 ASN A N 1
ATOM 3781 C CA . ASN A 1 458 ? 40.287 48.614 39.946 1.00 11.36 485 ASN A CA 1
ATOM 3782 C C . ASN A 1 458 ? 38.855 48.103 39.775 1.00 11.79 485 ASN A C 1
ATOM 3783 O O . ASN A 1 458 ? 37.901 48.866 39.922 1.00 12.29 485 ASN A O 1
ATOM 3788 N N . SER A 1 459 ? 38.703 46.817 39.463 1.00 11.81 486 SER A N 1
ATOM 3789 C CA . SER A 1 459 ? 37.376 46.237 39.234 1.00 12.09 486 SER A CA 1
ATOM 3790 C C . SER A 1 459 ? 36.509 46.049 40.478 1.00 13.07 486 SER A C 1
ATOM 3791 O O . SER A 1 459 ? 35.306 45.808 40.357 1.00 13.21 486 SER A O 1
ATOM 3794 N N . GLY A 1 460 ? 37.112 46.158 41.660 1.00 12.55 487 GLY A N 1
ATOM 3795 C CA . GLY A 1 460 ? 36.363 45.983 42.897 1.00 15.37 487 GLY A CA 1
ATOM 3796 C C . GLY A 1 460 ? 36.058 47.269 43.648 1.00 15.65 487 GLY A C 1
ATOM 3797 O O . GLY A 1 460 ? 36.385 48.362 43.182 1.00 16.14 487 GLY A O 1
ATOM 3798 N N . ASP A 1 461 ? 35.430 47.142 44.815 1.00 17.56 488 ASP A N 1
ATOM 3799 C CA . ASP A 1 461 ? 35.080 48.311 45.620 1.00 18.37 488 ASP A CA 1
ATOM 3800 C C . ASP A 1 461 ? 35.947 48.475 46.861 1.00 19.23 488 ASP A C 1
ATOM 3801 O O . ASP A 1 461 ? 35.544 49.133 47.828 1.00 18.69 488 ASP A O 1
ATOM 3806 N N . LYS A 1 462 ? 37.137 47.887 46.834 1.00 19.26 489 LYS A N 1
ATOM 3807 C CA . LYS A 1 462 ? 38.056 47.976 47.959 1.00 20.42 489 LYS A CA 1
ATOM 3808 C C . LYS A 1 462 ? 39.206 48.921 47.648 1.00 20.14 489 LYS A C 1
ATOM 3809 O O . LYS A 1 462 ? 39.551 49.142 46.488 1.00 21.12 489 LYS A O 1
ATOM 3815 N N . GLU A 1 463 ? 39.798 49.482 48.695 1.00 19.70 490 GLU A N 1
ATOM 3816 C CA . GLU A 1 463 ? 40.920 50.394 48.535 1.00 20.18 490 GLU A CA 1
ATOM 3817 C C . GLU A 1 463 ? 42.206 49.602 48.308 1.00 19.36 490 GLU A C 1
ATOM 3818 O O . GLU A 1 463 ? 42.590 48.787 49.143 1.00 20.15 490 GLU A O 1
ATOM 3824 N N . ILE A 1 464 ? 42.864 49.834 47.176 1.00 17.45 491 ILE A N 1
ATOM 3825 C CA . ILE A 1 464 ? 44.113 49.140 46.876 1.00 17.54 491 ILE A CA 1
ATOM 3826 C C . ILE A 1 464 ? 45.257 50.141 46.817 1.00 17.60 491 ILE A C 1
ATOM 3827 O O . ILE A 1 464 ? 45.375 50.905 45.859 1.00 16.71 491 ILE A O 1
ATOM 3832 N N . THR A 1 465 ? 46.091 50.136 47.854 1.00 18.84 492 THR A N 1
ATOM 3833 C CA . THR A 1 465 ? 47.232 51.039 47.940 1.00 19.23 492 THR A CA 1
ATOM 3834 C C . THR A 1 465 ? 48.511 50.209 48.030 1.00 19.69 492 THR A C 1
ATOM 3835 O O . THR A 1 465 ? 48.641 49.348 48.896 1.00 20.24 492 THR A O 1
ATOM 3839 N N . PRO A 1 466 ? 49.473 50.460 47.132 1.00 20.69 493 PRO A N 1
ATOM 3840 C CA . PRO A 1 466 ? 50.730 49.710 47.137 1.00 22.22 493 PRO A CA 1
ATOM 3841 C C . PRO A 1 466 ? 51.680 50.113 48.258 1.00 23.97 493 PRO A C 1
ATOM 3842 O O . PRO A 1 466 ? 51.556 51.196 48.832 1.00 21.98 493 PRO A O 1
ATOM 3846 N N . VAL A 1 467 ? 52.621 49.222 48.558 1.00 25.59 494 VAL A N 1
ATOM 3847 C CA . VAL A 1 467 ? 53.634 49.445 49.588 1.00 29.99 494 VAL A CA 1
ATOM 3848 C C . VAL A 1 467 ? 54.993 49.222 48.929 1.00 33.08 494 VAL A C 1
ATOM 3849 O O . VAL A 1 467 ? 55.152 48.319 48.105 1.00 31.47 494 VAL A O 1
ATOM 3853 N N . GLU A 1 468 ? 55.972 50.041 49.295 1.00 38.42 495 GLU A N 1
ATOM 3854 C CA . GLU A 1 468 ? 57.300 49.942 48.706 1.00 44.50 495 GLU A CA 1
ATOM 3855 C C . GLU A 1 468 ? 58.373 49.530 49.705 1.00 47.14 495 GLU A C 1
ATOM 3856 O O . GLU A 1 468 ? 58.529 50.155 50.756 1.00 47.76 495 GLU A O 1
ATOM 3862 N N . ASP A 1 469 ? 59.111 48.477 49.365 1.00 49.81 496 ASP A N 1
ATOM 3863 C CA . ASP A 1 469 ? 60.188 47.971 50.211 1.00 52.35 496 ASP A CA 1
ATOM 3864 C C . ASP A 1 469 ? 61.245 47.269 49.361 1.00 53.17 496 ASP A C 1
ATOM 3865 O O . ASP A 1 469 ? 60.919 46.464 48.484 1.00 53.15 496 ASP A O 1
ATOM 3870 N N . ASN A 1 470 ? 62.511 47.580 49.624 1.00 53.78 497 ASN A N 1
ATOM 3871 C CA . ASN A 1 470 ? 63.621 46.995 48.879 1.00 53.89 497 ASN A CA 1
ATOM 3872 C C . ASN A 1 470 ? 63.412 47.140 47.374 1.00 52.28 497 ASN A C 1
ATOM 3873 O O . ASN A 1 470 ? 63.414 46.160 46.630 1.00 52.44 497 ASN A O 1
ATOM 3878 N N . ASN A 1 471 ? 63.228 48.386 46.946 1.00 50.07 498 ASN A N 1
ATOM 3879 C CA . ASN A 1 471 ? 63.019 48.735 45.544 1.00 47.42 498 ASN A CA 1
ATOM 3880 C C . ASN A 1 471 ? 62.068 47.827 44.763 1.00 44.80 498 ASN A C 1
ATOM 3881 O O . ASN A 1 471 ? 62.418 47.294 43.711 1.00 45.02 498 ASN A O 1
ATOM 3886 N N . LYS A 1 472 ? 60.858 47.673 45.288 1.00 41.59 499 LYS A N 1
ATOM 3887 C CA . LYS A 1 472 ? 59.818 46.868 44.657 1.00 37.42 499 LYS A CA 1
ATOM 3888 C C . LYS A 1 472 ? 58.472 47.380 45.150 1.00 34.04 499 LYS A C 1
ATOM 3889 O O . LYS A 1 472 ? 58.239 47.473 46.354 1.00 33.88 499 LYS A O 1
ATOM 3895 N N . LEU A 1 473 ? 57.596 47.729 44.216 1.00 29.81 500 LEU A N 1
ATOM 3896 C CA . LEU A 1 473 ? 56.271 48.220 44.560 1.00 25.32 500 LEU A CA 1
ATOM 3897 C C . LEU A 1 473 ? 55.353 47.003 44.605 1.00 22.54 500 LEU A C 1
ATOM 3898 O O . LEU A 1 473 ? 55.221 46.287 43.612 1.00 20.74 500 LEU A O 1
ATOM 3903 N N . MET A 1 474 ? 54.728 46.764 45.754 1.00 20.16 501 MET A N 1
ATOM 3904 C CA . MET A 1 474 ? 53.849 45.608 45.906 1.00 19.40 501 MET A CA 1
ATOM 3905 C C . MET A 1 474 ? 52.369 45.967 46.027 1.00 18.99 501 MET A C 1
ATOM 3906 O O . MET A 1 474 ? 51.991 46.850 46.802 1.00 17.75 501 MET A O 1
ATOM 3911 N N . TYR A 1 475 ? 51.535 45.268 45.259 1.00 16.16 502 TYR A N 1
ATOM 3912 C CA . TYR A 1 475 ? 50.093 45.481 45.279 1.00 14.49 502 TYR A CA 1
ATOM 3913 C C . TYR A 1 475 ? 49.393 44.209 45.739 1.00 14.57 502 TYR A C 1
ATOM 3914 O O . TYR A 1 475 ? 49.688 43.121 45.237 1.00 15.71 502 TYR A O 1
ATOM 3923 N N . THR A 1 476 ? 48.468 44.337 46.684 1.00 14.11 503 THR A N 1
ATOM 3924 C CA . THR A 1 476 ? 47.718 43.178 47.149 1.00 13.80 503 THR A CA 1
ATOM 3925 C C . THR A 1 476 ? 46.340 43.276 46.507 1.00 13.75 503 THR A C 1
ATOM 3926 O O . THR A 1 476 ? 45.577 44.207 46.777 1.00 15.04 503 THR A O 1
ATOM 3930 N N . ILE A 1 477 ? 46.043 42.317 45.639 1.00 12.39 504 ILE A N 1
ATOM 3931 C CA . ILE A 1 477 ? 44.783 42.281 44.910 1.00 12.66 504 ILE A CA 1
ATOM 3932 C C . ILE A 1 477 ? 43.744 41.403 45.580 1.00 12.84 504 ILE A C 1
ATOM 3933 O O . ILE A 1 477 ? 43.971 40.209 45.777 1.00 12.54 504 ILE A O 1
ATOM 3938 N N . PRO A 1 478 ? 42.579 41.977 45.925 1.00 12.75 505 PRO A N 1
ATOM 3939 C CA . PRO A 1 478 ? 41.516 41.207 46.572 1.00 13.57 505 PRO A CA 1
ATOM 3940 C C . PRO A 1 478 ? 41.027 40.066 45.676 1.00 13.10 505 PRO A C 1
ATOM 3941 O O . PRO A 1 478 ? 41.277 40.052 44.468 1.00 11.57 505 PRO A O 1
ATOM 3945 N N . ALA A 1 479 ? 40.326 39.115 46.279 1.00 12.82 506 ALA A N 1
ATOM 3946 C CA . ALA A 1 479 ? 39.806 37.963 45.557 1.00 11.87 506 ALA A CA 1
ATOM 3947 C C . ALA A 1 479 ? 39.050 38.329 44.282 1.00 12.00 506 ALA A C 1
ATOM 3948 O O . ALA A 1 479 ? 38.275 39.286 44.258 1.00 12.56 506 ALA A O 1
ATOM 3950 N N . TYR A 1 480 ? 39.301 37.562 43.223 1.00 11.78 507 TYR A N 1
ATOM 3951 C CA . TYR A 1 480 ? 38.633 37.735 41.933 1.00 11.76 507 TYR A CA 1
ATOM 3952 C C . TYR A 1 480 ? 38.661 39.148 41.355 1.00 11.61 507 TYR A C 1
ATOM 3953 O O . TYR A 1 480 ? 37.835 39.488 40.503 1.00 14.77 507 TYR A O 1
ATOM 3962 N N . THR A 1 481 ? 39.617 39.958 41.794 1.00 10.88 508 THR A N 1
ATOM 3963 C CA . THR A 1 481 ? 39.720 41.341 41.343 1.00 9.19 508 THR A CA 1
ATOM 3964 C C . THR A 1 481 ? 40.774 41.573 40.262 1.00 9.45 508 THR A C 1
ATOM 3965 O O . THR A 1 481 ? 41.768 40.855 40.177 1.00 10.15 508 THR A O 1
ATOM 3969 N N . THR A 1 482 ? 40.530 42.587 39.436 1.00 9.33 509 THR A N 1
ATOM 3970 C CA . THR A 1 482 ? 41.426 42.958 38.346 1.00 9.05 509 THR A CA 1
ATOM 3971 C C . THR A 1 482 ? 41.908 44.402 38.493 1.00 10.46 509 THR A C 1
ATOM 3972 O O . THR A 1 482 ? 41.136 45.285 38.862 1.00 10.74 509 THR A O 1
ATOM 3976 N N . ILE A 1 483 ? 43.187 44.636 38.219 1.00 10.35 510 ILE A N 1
ATOM 3977 C CA . ILE A 1 483 ? 43.724 45.994 38.259 1.00 10.06 510 ILE A CA 1
ATOM 3978 C C . ILE A 1 483 ? 44.545 46.248 37.001 1.00 10.99 510 ILE A C 1
ATOM 3979 O O . ILE A 1 483 ? 45.043 45.314 36.367 1.00 10.10 510 ILE A O 1
ATOM 3984 N N . VAL A 1 484 ? 44.654 47.515 36.624 1.00 9.65 511 VAL A N 1
ATOM 3985 C CA . VAL A 1 484 ? 45.448 47.903 35.470 1.00 10.18 511 VAL A CA 1
ATOM 3986 C C . VAL A 1 484 ? 46.371 49.028 35.910 1.00 11.64 511 VAL A C 1
ATOM 3987 O O . VAL A 1 484 ? 45.924 50.030 36.479 1.00 11.89 511 VAL A O 1
ATOM 3991 N N . LEU A 1 485 ? 47.663 48.840 35.667 1.00 10.91 512 LEU A N 1
ATOM 3992 C CA . LEU A 1 485 ? 48.668 49.831 36.023 1.00 12.13 512 LEU A CA 1
ATOM 3993 C C . LEU A 1 485 ? 49.292 50.399 34.760 1.00 12.06 512 LEU A C 1
ATOM 3994 O O . LEU A 1 485 ? 49.407 49.703 33.750 1.00 12.71 512 LEU A O 1
ATOM 3999 N N . GLU A 1 486 ? 49.683 51.669 34.807 1.00 11.37 513 GLU A N 1
ATOM 4000 C CA . GLU A 1 486 ? 50.344 52.280 33.666 1.00 12.42 513 GLU A CA 1
ATOM 4001 C C . GLU A 1 486 ? 51.781 52.582 34.060 1.00 13.40 513 GLU A C 1
ATOM 4002 O O . GLU A 1 486 ? 52.031 53.233 35.075 1.00 13.77 513 GLU A O 1
ATOM 4008 N N . LYS A 1 487 ? 52.720 52.090 33.260 1.00 13.73 514 LYS A N 1
ATOM 4009 C CA . LYS A 1 487 ? 54.139 52.307 33.512 1.00 17.72 514 LYS A CA 1
ATOM 4010 C C . LYS A 1 487 ? 54.600 53.493 32.680 1.00 20.18 514 LYS A C 1
ATOM 4011 O O . LYS A 1 487 ? 54.334 53.561 31.480 1.00 18.87 514 LYS A O 1
ATOM 4017 N N . GLU A 1 488 ? 55.280 54.435 33.321 1.00 25.59 515 GLU A N 1
ATOM 4018 C CA . GLU A 1 488 ? 55.781 55.607 32.617 1.00 30.92 515 GLU A CA 1
ATOM 4019 C C . GLU A 1 488 ? 57.263 55.815 32.897 1.00 31.09 515 GLU A C 1
ATOM 4020 O O . GL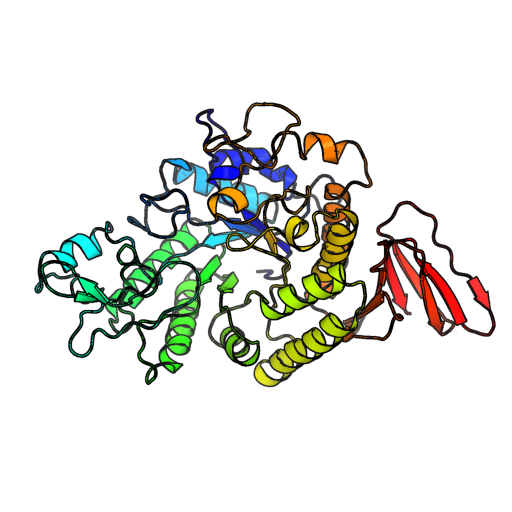U A 1 488 ? 58.013 56.219 32.009 1.00 33.79 515 GLU A O 1
#